Protein AF-A0A924UTN8-F1 (afdb_monomer_lite)

Radius of gyration: 28.55 Å; chains: 1; bounding box: 70×69×71 Å

Structure (mmCIF, N/CA/C/O backbone):
data_AF-A0A924UTN8-F1
#
_entry.id   AF-A0A924UTN8-F1
#
loop_
_atom_site.group_PDB
_atom_site.id
_atom_site.type_symbol
_atom_site.label_atom_id
_atom_site.label_alt_id
_atom_site.label_comp_id
_atom_site.label_asym_id
_atom_site.label_entity_id
_atom_site.label_seq_id
_atom_site.pdbx_PDB_ins_code
_atom_site.Cartn_x
_atom_site.Cartn_y
_atom_site.Cartn_z
_atom_site.occupancy
_atom_site.B_iso_or_equiv
_atom_site.auth_seq_id
_atom_site.auth_comp_id
_atom_site.auth_asym_id
_atom_site.auth_atom_id
_atom_site.pdbx_PDB_model_num
ATOM 1 N N . ALA A 1 1 ? -14.074 10.385 -29.640 1.00 67.12 1 ALA A N 1
ATOM 2 C CA . ALA A 1 1 ? -15.521 10.361 -29.941 1.00 67.12 1 ALA A CA 1
ATOM 3 C C . ALA A 1 1 ? -16.345 9.654 -28.865 1.00 67.12 1 ALA A C 1
ATOM 5 O O . ALA A 1 1 ? -17.200 10.307 -28.302 1.00 67.12 1 ALA A O 1
ATOM 6 N N . MET A 1 2 ? -16.164 8.356 -28.568 1.00 72.94 2 MET A N 1
ATOM 7 C CA . MET A 1 2 ? -17.014 7.676 -27.559 1.00 72.94 2 MET A CA 1
ATOM 8 C C . MET A 1 2 ? -16.634 7.945 -26.099 1.00 72.94 2 MET A C 1
ATOM 10 O O . MET A 1 2 ? -17.487 7.847 -25.230 1.00 72.94 2 MET A O 1
ATOM 14 N N . LEU A 1 3 ? -15.374 8.295 -25.841 1.00 80.19 3 LEU A N 1
ATOM 15 C CA . LEU A 1 3 ? -14.900 8.744 -24.526 1.00 80.19 3 LEU A CA 1
ATOM 16 C C . LEU A 1 3 ? -15.137 10.241 -24.291 1.00 80.19 3 LEU A C 1
ATOM 18 O O . LEU A 1 3 ? -14.809 10.756 -23.233 1.00 80.19 3 LEU A O 1
ATOM 22 N N . ASP A 1 4 ? -15.660 10.934 -25.300 1.00 80.94 4 ASP A N 1
ATOM 23 C CA . ASP A 1 4 ? -15.912 12.363 -25.236 1.00 80.94 4 ASP A CA 1
ATOM 24 C C . ASP A 1 4 ? -17.165 12.625 -24.393 1.00 80.94 4 ASP A C 1
ATOM 26 O O . ASP A 1 4 ? -18.222 12.020 -24.622 1.00 80.94 4 ASP A O 1
ATOM 30 N N . LEU A 1 5 ? -17.034 13.512 -23.409 1.00 83.00 5 LEU A N 1
ATOM 31 C CA . LEU A 1 5 ? -18.123 13.881 -22.515 1.00 83.00 5 LEU A CA 1
ATOM 32 C C . LEU A 1 5 ? -19.234 14.626 -23.255 1.00 83.00 5 LEU A C 1
ATOM 34 O O . LEU A 1 5 ? -20.401 14.420 -22.923 1.00 83.00 5 LEU A O 1
ATOM 38 N N . GLU A 1 6 ? -18.896 15.398 -24.291 1.00 84.50 6 GLU A N 1
ATOM 39 C CA . GLU A 1 6 ? -19.874 16.140 -25.097 1.00 84.50 6 GLU A CA 1
ATOM 40 C C . GLU A 1 6 ? -20.715 15.216 -25.984 1.00 84.50 6 GLU A C 1
ATOM 42 O O . GLU A 1 6 ? -21.863 15.506 -26.329 1.00 84.50 6 GLU A O 1
ATOM 47 N N . ASN A 1 7 ? -20.176 14.048 -26.329 1.00 84.62 7 ASN A N 1
ATOM 48 C CA . ASN A 1 7 ? -20.923 13.046 -27.064 1.00 84.62 7 ASN A CA 1
ATOM 49 C C . ASN A 1 7 ? -21.899 12.335 -26.125 1.00 84.62 7 ASN A C 1
ATOM 51 O O . ASN A 1 7 ? -21.472 11.676 -25.189 1.00 84.62 7 ASN A O 1
ATOM 55 N N . GLN A 1 8 ? -23.200 12.376 -26.404 1.00 85.62 8 GLN A N 1
ATOM 56 C CA . GLN A 1 8 ? -24.224 11.735 -25.565 1.00 85.62 8 GLN A CA 1
ATOM 57 C C . GLN A 1 8 ? -24.292 10.201 -25.704 1.00 85.62 8 GLN A C 1
ATOM 59 O O . GLN A 1 8 ? -25.001 9.534 -24.950 1.00 85.62 8 GLN A O 1
ATOM 64 N N . ARG A 1 9 ? -23.584 9.597 -26.670 1.00 86.88 9 ARG A N 1
ATOM 65 C CA . ARG A 1 9 ? -23.641 8.145 -26.910 1.00 86.88 9 ARG A CA 1
ATOM 66 C C . ARG A 1 9 ? -22.997 7.378 -25.750 1.00 86.88 9 ARG A C 1
ATOM 68 O O . ARG A 1 9 ? -21.788 7.460 -25.538 1.00 86.88 9 ARG A O 1
ATOM 75 N N . ARG A 1 10 ? -23.809 6.602 -25.025 1.00 86.81 10 ARG A N 1
ATOM 76 C CA . ARG A 1 10 ? -23.379 5.733 -23.908 1.00 86.81 10 ARG A CA 1
ATOM 77 C C . ARG A 1 10 ? -23.789 4.265 -24.064 1.00 86.81 10 ARG A C 1
ATOM 79 O O . ARG A 1 10 ? -23.204 3.405 -23.419 1.00 86.81 10 ARG A O 1
ATOM 86 N N . PHE A 1 11 ? -24.736 3.970 -24.956 1.00 88.44 11 PHE A N 1
ATOM 87 C CA . PHE A 1 11 ? -25.203 2.614 -25.250 1.00 88.44 11 PHE A CA 1
ATOM 88 C C . PHE A 1 11 ? -24.732 2.172 -26.630 1.00 88.44 11 PHE A C 1
ATOM 90 O O . PHE A 1 11 ? -24.807 2.934 -27.596 1.00 88.44 11 PHE A O 1
ATOM 97 N N . ILE A 1 12 ? -24.234 0.940 -26.716 1.00 85.38 12 ILE A N 1
ATOM 98 C CA . ILE A 1 12 ? -23.633 0.400 -27.933 1.00 85.38 12 ILE A CA 1
ATOM 99 C C . ILE A 1 12 ? -24.178 -1.002 -28.147 1.00 85.38 12 ILE A C 1
ATOM 101 O O . ILE A 1 12 ? -23.961 -1.897 -27.335 1.00 85.38 12 ILE A O 1
ATOM 105 N N . PHE A 1 13 ? -24.865 -1.188 -29.267 1.00 86.12 13 PHE A N 1
ATOM 106 C CA . PHE A 1 13 ? -25.347 -2.489 -29.700 1.00 86.12 13 PHE A CA 1
ATOM 107 C C . PHE A 1 13 ? -24.416 -3.009 -30.782 1.00 86.12 13 PHE A C 1
ATOM 109 O O . PHE A 1 13 ? -24.166 -2.331 -31.778 1.00 86.12 13 PHE A O 1
ATOM 116 N N . SER A 1 14 ? -23.882 -4.208 -30.584 1.00 79.25 14 SER A N 1
ATOM 117 C CA . SER A 1 14 ? -22.939 -4.800 -31.521 1.00 79.25 14 SER A CA 1
ATOM 118 C C . SER A 1 14 ? -23.165 -6.292 -31.679 1.00 79.25 14 SER A C 1
ATOM 120 O O . SER A 1 14 ? -23.520 -6.996 -30.736 1.00 79.25 14 SER A O 1
ATOM 122 N N . LYS A 1 15 ? -22.939 -6.769 -32.904 1.00 74.25 15 LYS A N 1
ATOM 123 C CA . LYS A 1 15 ? -23.105 -8.171 -33.291 1.00 74.25 15 LYS A CA 1
ATOM 124 C C . LYS A 1 15 ? -21.811 -8.987 -33.154 1.00 74.25 15 LYS A C 1
ATOM 126 O O . LYS A 1 15 ? -21.904 -10.200 -32.998 1.00 74.25 15 LYS A O 1
ATOM 131 N N . TRP A 1 16 ? -20.636 -8.342 -33.202 1.00 60.66 16 TRP A N 1
ATOM 132 C CA . TRP A 1 16 ? -19.337 -9.022 -33.383 1.00 60.66 16 TRP A CA 1
ATOM 133 C C . TRP A 1 16 ? -18.167 -8.465 -32.553 1.00 60.66 16 TRP A C 1
ATOM 135 O O . TRP A 1 16 ? -17.104 -9.078 -32.534 1.00 60.66 16 TRP A O 1
ATOM 145 N N . THR A 1 17 ? -18.319 -7.341 -31.845 1.00 59.56 17 THR A N 1
ATOM 146 C CA . THR A 1 17 ? -17.167 -6.650 -31.213 1.00 59.56 17 THR A CA 1
ATOM 147 C C . THR A 1 17 ? -16.468 -7.454 -30.115 1.00 59.56 17 THR A C 1
ATOM 149 O O . THR A 1 17 ? -15.282 -7.260 -29.878 1.00 59.56 17 THR A O 1
ATOM 152 N N . LEU A 1 18 ? -17.139 -8.412 -29.472 1.00 58.47 18 LEU A N 1
ATOM 153 C CA . LEU A 1 18 ? -16.475 -9.303 -28.509 1.00 58.47 18 LEU A CA 1
ATOM 154 C C . LEU A 1 18 ? -15.657 -10.430 -29.173 1.00 58.47 18 LEU A C 1
ATOM 156 O O . LEU A 1 18 ? -14.901 -11.114 -28.484 1.00 58.47 18 LEU A O 1
ATOM 160 N N . ARG A 1 19 ? -15.762 -10.609 -30.498 1.00 55.06 19 ARG A N 1
ATOM 161 C CA . ARG A 1 19 ? -14.921 -11.535 -31.275 1.00 55.06 19 ARG A CA 1
ATOM 162 C C . ARG A 1 19 ? -13.692 -10.838 -31.862 1.00 55.06 19 ARG A C 1
ATOM 164 O O . ARG A 1 19 ? -12.603 -11.395 -31.779 1.00 55.06 19 ARG A O 1
ATOM 171 N N . GLU A 1 20 ? -13.825 -9.596 -32.332 1.00 55.09 20 GLU A N 1
ATOM 172 C CA . GLU A 1 20 ? -12.718 -8.821 -32.912 1.00 55.09 20 GLU A CA 1
ATOM 173 C C . GLU A 1 20 ? -12.714 -7.358 -32.433 1.00 55.09 20 GLU A C 1
ATOM 175 O O . GLU A 1 20 ? -13.737 -6.677 -32.449 1.00 55.09 20 GLU A O 1
ATOM 180 N N . GLY A 1 21 ? -11.540 -6.859 -32.030 1.00 58.59 21 GLY A N 1
ATOM 181 C CA . GLY A 1 21 ? -11.236 -5.421 -32.030 1.00 58.59 21 GLY A CA 1
ATOM 182 C C . GLY A 1 21 ? -11.859 -4.522 -30.953 1.00 58.59 21 GLY A C 1
ATOM 183 O O . GLY A 1 21 ? -11.692 -3.309 -31.046 1.00 58.59 21 GLY A O 1
ATOM 184 N N . TRP A 1 22 ? -12.549 -5.045 -29.931 1.00 70.94 22 TRP A N 1
ATOM 185 C CA . TRP A 1 22 ? -13.051 -4.192 -28.843 1.00 70.94 22 TRP A CA 1
ATOM 186 C C . TRP A 1 22 ? -11.979 -3.859 -27.808 1.00 70.94 22 TRP A C 1
ATOM 188 O O . TRP A 1 22 ? -11.501 -4.734 -27.082 1.00 70.94 22 TRP A O 1
ATOM 198 N N . ASP A 1 23 ? -11.639 -2.576 -27.746 1.00 70.06 23 ASP A N 1
ATOM 199 C CA . ASP A 1 23 ? -10.672 -2.006 -26.822 1.00 70.06 23 ASP A CA 1
ATOM 200 C C . ASP A 1 23 ? -11.145 -0.620 -26.355 1.00 70.06 23 ASP A C 1
ATOM 202 O O . ASP A 1 23 ? -10.683 0.418 -26.829 1.00 70.06 23 ASP A O 1
ATOM 206 N N . ASN A 1 24 ? -12.128 -0.600 -25.454 1.00 81.19 24 ASN A N 1
ATOM 207 C CA . ASN A 1 24 ? -12.584 0.632 -24.822 1.00 81.19 24 ASN A CA 1
ATOM 208 C C . ASN A 1 24 ? -12.429 0.508 -23.294 1.00 81.19 24 ASN A C 1
ATOM 210 O O . ASN A 1 24 ? -13.044 -0.383 -22.705 1.00 81.19 24 ASN A O 1
ATOM 214 N N . PRO A 1 25 ? -11.626 1.380 -22.651 1.00 85.88 25 PRO A N 1
ATOM 215 C CA . PRO A 1 25 ? -11.385 1.321 -21.211 1.00 85.88 25 PRO A CA 1
ATOM 216 C C . PRO A 1 25 ? -12.589 1.736 -20.356 1.00 85.88 25 PRO A C 1
ATOM 218 O O . PRO A 1 25 ? -12.661 1.349 -19.196 1.00 85.88 25 PRO A O 1
ATOM 221 N N . ASN A 1 26 ? -13.556 2.475 -20.905 1.00 89.31 26 ASN A N 1
ATOM 222 C CA . ASN A 1 26 ? -14.711 2.990 -20.160 1.00 89.31 26 ASN A CA 1
ATOM 223 C C . ASN A 1 26 ? -15.967 2.154 -20.435 1.00 89.31 26 ASN A C 1
ATOM 225 O O . ASN A 1 26 ? -17.055 2.683 -20.668 1.00 89.31 26 ASN A O 1
ATOM 229 N N . VAL A 1 27 ? -15.810 0.830 -20.438 1.00 87.69 27 VAL A N 1
ATOM 230 C CA . VAL A 1 27 ? -16.910 -0.128 -20.575 1.00 87.69 27 VAL A CA 1
ATOM 231 C C . VAL A 1 27 ? -17.161 -0.745 -19.213 1.00 87.69 27 VAL A C 1
ATOM 233 O O . VAL A 1 27 ? -16.396 -1.580 -18.753 1.00 87.69 27 VAL A O 1
ATOM 236 N N . PHE A 1 28 ? -18.254 -0.336 -18.577 1.00 89.31 28 PHE A N 1
ATOM 237 C CA . PHE A 1 28 ? -18.632 -0.814 -17.243 1.00 89.31 28 PHE A CA 1
ATOM 238 C C . PHE A 1 28 ? -19.733 -1.871 -17.276 1.00 89.31 28 PHE A C 1
ATOM 240 O O . PHE A 1 28 ? -20.027 -2.488 -16.254 1.00 89.31 28 PHE A O 1
ATOM 247 N N . GLN A 1 29 ? -20.370 -2.064 -18.432 1.00 89.06 29 GLN A N 1
ATOM 248 C CA . GLN A 1 29 ? -21.487 -2.982 -18.604 1.00 89.06 29 GLN A CA 1
ATOM 249 C C . GLN A 1 29 ? -21.360 -3.716 -19.936 1.00 89.06 29 GLN A C 1
ATOM 251 O O . GLN A 1 29 ? -21.225 -3.089 -20.987 1.00 89.06 29 GLN A O 1
ATOM 256 N N . ILE A 1 30 ? -21.428 -5.043 -19.893 1.00 86.44 30 ILE A N 1
ATOM 257 C CA . ILE A 1 30 ? -21.546 -5.897 -21.074 1.00 86.44 30 ILE A CA 1
ATOM 258 C C . ILE A 1 30 ? -22.799 -6.739 -20.894 1.00 86.44 30 ILE A C 1
ATOM 260 O O . ILE A 1 30 ? -22.920 -7.471 -19.919 1.00 86.44 30 ILE A O 1
ATOM 264 N N . CYS A 1 31 ? -23.735 -6.629 -21.833 1.00 85.56 31 CYS A N 1
ATOM 265 C CA . CYS A 1 31 ? -24.959 -7.419 -21.831 1.00 85.56 31 CYS A CA 1
ATOM 266 C C . CYS A 1 31 ? -24.959 -8.385 -23.012 1.00 85.56 31 CYS A C 1
ATOM 268 O O . CYS A 1 31 ? -24.923 -7.964 -24.174 1.00 85.56 31 CYS A O 1
ATOM 270 N N . LYS A 1 32 ? -24.984 -9.685 -22.716 1.00 79.31 32 LYS A N 1
ATOM 271 C CA . LYS A 1 32 ? -25.025 -10.740 -23.725 1.00 79.31 32 LYS A CA 1
ATOM 272 C C . LYS A 1 32 ? -26.477 -11.139 -23.990 1.00 79.31 32 LYS A C 1
ATOM 274 O O . LYS A 1 32 ? -27.076 -11.891 -23.238 1.00 79.31 32 LYS A O 1
ATOM 279 N N . LEU A 1 33 ? -27.027 -10.655 -25.104 1.00 78.25 33 LEU A N 1
ATOM 280 C CA . LEU A 1 33 ? -28.433 -10.868 -25.488 1.00 78.25 33 LEU A CA 1
ATOM 281 C C . LEU A 1 33 ? -28.712 -12.208 -26.203 1.00 78.25 33 LEU A C 1
ATOM 283 O O . LEU A 1 33 ? -29.851 -12.472 -26.577 1.00 78.25 33 LEU A O 1
ATOM 287 N N . ARG A 1 34 ? -27.695 -13.043 -26.461 1.00 71.25 34 ARG A N 1
ATOM 288 C CA . ARG A 1 34 ? -27.859 -14.372 -27.081 1.00 71.25 34 ARG A CA 1
ATOM 289 C C . ARG A 1 34 ? -27.108 -15.439 -26.297 1.00 71.25 34 ARG A C 1
ATOM 291 O O . ARG A 1 34 ? -25.917 -15.276 -26.052 1.00 71.25 34 ARG A O 1
ATOM 298 N N . SER A 1 35 ? -27.784 -16.545 -25.995 1.00 59.72 35 SER A N 1
ATOM 299 C CA . SER A 1 35 ? -27.247 -17.703 -25.266 1.00 59.72 35 SER A CA 1
ATOM 300 C C . SER A 1 35 ? -26.388 -18.638 -26.130 1.00 59.72 35 SER A C 1
ATOM 302 O O . SER A 1 35 ? -25.520 -19.335 -25.610 1.00 59.72 35 SER A O 1
ATOM 304 N N . SER A 1 36 ? -26.553 -18.626 -27.456 1.00 53.19 36 SER A N 1
ATOM 305 C CA . SER A 1 36 ? -25.919 -19.591 -28.360 1.00 53.19 36 SER A CA 1
ATOM 306 C C . SER A 1 36 ? -24.694 -19.050 -29.114 1.00 53.19 36 SER A C 1
ATOM 308 O O . SER A 1 36 ? -24.747 -18.015 -29.784 1.00 53.19 36 SER A O 1
ATOM 310 N N . GLY A 1 37 ? -23.595 -19.818 -29.067 1.00 53.34 37 GLY A N 1
ATOM 311 C CA . GLY A 1 37 ? -22.634 -19.876 -30.177 1.00 53.34 37 GLY A CA 1
ATOM 312 C C . GLY A 1 37 ? -21.175 -19.500 -29.908 1.00 53.34 37 GLY A C 1
ATOM 313 O O . GLY A 1 37 ? -20.544 -18.968 -30.817 1.00 53.34 37 GLY A O 1
ATOM 314 N N . SER A 1 38 ? -20.607 -19.735 -28.725 1.00 54.84 38 SER A N 1
ATOM 315 C CA . SER A 1 38 ? -19.177 -19.477 -28.505 1.00 54.84 38 SER A CA 1
ATOM 316 C C . SER A 1 38 ? -18.567 -20.455 -27.497 1.00 54.84 38 SER A C 1
ATOM 318 O O . SER A 1 38 ? -18.865 -20.368 -26.308 1.00 54.84 38 SER A O 1
ATOM 320 N N . GLU A 1 39 ? -17.702 -21.355 -27.980 1.00 56.09 39 GLU A N 1
ATOM 321 C CA . GLU A 1 39 ? -16.695 -22.089 -27.183 1.00 56.09 39 GLU A CA 1
ATOM 322 C C . GLU A 1 39 ? -15.457 -21.217 -26.892 1.00 56.09 39 GLU A C 1
ATOM 324 O O . GLU A 1 39 ? -14.423 -21.705 -26.440 1.00 56.09 39 GLU A O 1
ATOM 329 N N . ILE A 1 40 ? -15.521 -19.911 -27.176 1.00 61.84 40 ILE A N 1
ATOM 330 C CA . ILE A 1 40 ? -14.433 -18.999 -26.840 1.00 61.84 40 ILE A CA 1
ATOM 331 C C . ILE A 1 40 ? -14.375 -18.890 -25.314 1.00 61.84 40 ILE A C 1
ATOM 333 O O . ILE A 1 40 ? -15.394 -18.744 -24.637 1.00 61.84 40 ILE A O 1
ATOM 337 N N . SER A 1 41 ? -13.151 -18.962 -24.796 1.00 67.88 41 SER A N 1
ATOM 338 C CA . SER A 1 41 ? -12.787 -18.671 -23.411 1.00 67.88 41 SER A CA 1
ATOM 339 C C . SER A 1 41 ? -13.613 -17.510 -22.837 1.00 67.88 41 SER A C 1
ATOM 341 O O . SER A 1 41 ? -13.568 -16.390 -23.359 1.00 67.88 41 SER A O 1
ATOM 343 N N . LYS A 1 42 ? -14.345 -17.752 -21.738 1.00 74.62 42 LYS A N 1
ATOM 344 C CA . LYS A 1 42 ? -15.142 -16.710 -21.061 1.00 74.62 42 LYS A CA 1
ATOM 345 C C . LYS A 1 42 ? -14.236 -15.586 -20.577 1.00 74.62 42 LYS A C 1
ATOM 347 O O . LYS A 1 42 ? -14.599 -14.413 -20.665 1.00 74.62 42 LYS A O 1
ATOM 352 N N . LEU A 1 43 ? -13.020 -15.946 -20.159 1.00 74.31 43 LEU A N 1
ATOM 353 C CA . LEU A 1 43 ? -11.970 -15.002 -19.794 1.00 74.31 43 LEU A CA 1
ATOM 354 C C . LEU A 1 43 ? -11.606 -14.040 -20.939 1.00 74.31 43 LEU A C 1
ATOM 356 O O . LEU A 1 43 ? -11.388 -12.853 -20.697 1.00 74.31 43 LEU A O 1
ATOM 360 N N . GLN A 1 44 ? -11.570 -14.512 -22.188 1.00 75.06 44 GLN A N 1
ATOM 361 C CA . GLN A 1 44 ? -11.315 -13.649 -23.347 1.00 75.06 44 GLN A CA 1
ATOM 362 C C . GLN A 1 44 ? -12.484 -12.700 -23.640 1.00 75.06 44 GLN A C 1
ATOM 364 O O . GLN A 1 44 ? -12.248 -11.556 -24.028 1.00 75.06 44 GLN A O 1
ATOM 369 N N . GLU A 1 45 ? -13.730 -13.139 -23.435 1.00 75.25 45 GLU A N 1
ATOM 370 C CA . GLU A 1 45 ? -14.920 -12.297 -23.623 1.00 75.25 45 GLU A CA 1
ATOM 371 C C . GLU A 1 45 ? -14.960 -11.149 -22.600 1.00 75.25 45 GLU A C 1
ATOM 373 O O . GLU A 1 45 ? -15.140 -9.990 -22.984 1.00 75.25 45 GLU A O 1
ATOM 378 N N . VAL A 1 46 ? -14.725 -11.442 -21.312 1.00 78.75 46 VAL A N 1
ATOM 379 C CA . VAL A 1 46 ? -14.688 -10.413 -20.251 1.00 78.75 46 VAL A CA 1
ATOM 380 C C . VAL A 1 46 ? -13.434 -9.543 -20.323 1.00 78.75 46 VAL A C 1
ATOM 382 O O . VAL A 1 46 ? -13.507 -8.345 -20.054 1.00 78.75 46 VAL A O 1
ATOM 385 N N . GLY A 1 47 ? -12.292 -10.099 -20.747 1.00 74.12 47 GLY A N 1
ATOM 386 C CA . GLY A 1 47 ? -11.002 -9.401 -20.813 1.00 74.12 47 GLY A CA 1
ATOM 387 C C . GLY A 1 47 ? -11.016 -8.125 -21.657 1.00 74.12 47 GLY A C 1
ATOM 388 O O . GLY A 1 47 ? -10.211 -7.220 -21.437 1.00 74.12 47 GLY A O 1
ATOM 389 N N . ARG A 1 48 ? -11.979 -7.999 -22.575 1.00 74.25 48 ARG A N 1
ATOM 390 C CA . ARG A 1 48 ? -12.182 -6.810 -23.416 1.00 74.25 48 ARG A CA 1
ATOM 391 C C . ARG A 1 48 ? -12.794 -5.619 -22.671 1.00 74.25 48 ARG A C 1
ATOM 393 O O . ARG A 1 48 ? -12.704 -4.503 -23.169 1.00 74.25 48 ARG A O 1
ATOM 400 N N . GLY A 1 49 ? -13.390 -5.846 -21.499 1.00 77.12 49 GLY A N 1
ATOM 401 C CA . GLY A 1 49 ? -13.942 -4.811 -20.616 1.00 77.12 49 GLY A CA 1
ATOM 402 C C . GLY A 1 49 ? -13.179 -4.627 -19.298 1.00 77.12 49 GLY A C 1
ATOM 403 O O . GLY A 1 49 ? -13.562 -3.787 -18.498 1.00 77.12 49 GLY A O 1
ATOM 404 N N . LEU A 1 50 ? -12.107 -5.388 -19.045 1.00 81.94 50 LEU A N 1
ATOM 405 C CA . LEU A 1 50 ? -11.352 -5.341 -17.777 1.00 81.94 50 LEU A CA 1
ATOM 406 C C . LEU A 1 50 ? -10.260 -4.257 -17.729 1.00 81.94 50 LEU A C 1
ATOM 408 O O . LEU A 1 50 ? -9.400 -4.262 -16.847 1.00 81.94 50 LEU A O 1
ATOM 412 N N . ARG A 1 51 ? -10.243 -3.332 -18.689 1.00 84.00 51 ARG A N 1
ATOM 413 C CA . ARG A 1 51 ? -9.245 -2.259 -18.727 1.00 84.00 51 ARG A CA 1
ATOM 414 C C . ARG A 1 51 ? -9.603 -1.177 -17.714 1.00 84.00 51 ARG A C 1
ATOM 416 O O . ARG A 1 51 ? -10.767 -0.840 -17.557 1.00 84.00 51 ARG A O 1
ATOM 423 N N . LEU A 1 52 ? -8.588 -0.618 -17.052 1.00 86.81 52 LEU A N 1
ATOM 424 C CA . LEU A 1 52 ? -8.794 0.519 -16.151 1.00 86.81 52 LEU A CA 1
ATOM 425 C C . LEU A 1 52 ? -9.359 1.715 -16.933 1.00 86.81 52 LEU A C 1
ATOM 427 O O . LEU A 1 52 ? -8.763 2.066 -17.962 1.00 86.81 52 LEU A O 1
ATOM 431 N N . PRO A 1 53 ? -10.446 2.340 -16.447 1.00 89.62 53 PRO A N 1
ATOM 432 C CA . PRO A 1 53 ? -11.078 3.456 -17.128 1.00 89.62 53 PRO A CA 1
ATOM 433 C C . PRO A 1 53 ? -10.188 4.695 -17.116 1.00 89.62 53 PRO A C 1
ATOM 435 O O . PRO A 1 53 ? -9.282 4.839 -16.289 1.00 89.62 53 PRO A O 1
ATOM 438 N N . VAL A 1 54 ? -10.469 5.603 -18.044 1.00 89.25 54 VAL A N 1
ATOM 439 C CA . VAL A 1 54 ? -9.874 6.938 -18.101 1.00 89.25 54 VAL A CA 1
ATOM 440 C C . VAL A 1 54 ? -10.872 7.995 -17.637 1.00 89.25 54 VAL A C 1
ATOM 442 O O . VAL A 1 54 ? -12.071 7.876 -17.895 1.00 89.25 54 VAL A O 1
ATOM 445 N N . ASN A 1 55 ? -10.380 9.024 -16.951 1.00 88.12 55 ASN A N 1
ATOM 446 C CA . ASN A 1 55 ? -11.175 10.190 -16.572 1.00 88.12 55 ASN A CA 1
ATOM 447 C C . ASN A 1 55 ? -11.352 11.168 -17.750 1.00 88.12 55 ASN A C 1
ATOM 449 O O . ASN A 1 55 ? -10.875 10.922 -18.859 1.00 88.12 55 ASN A O 1
ATOM 453 N N . GLU A 1 56 ? -12.022 12.292 -17.496 1.00 83.31 56 GLU A N 1
ATOM 454 C CA . GLU A 1 56 ? -12.279 13.359 -18.476 1.00 83.31 56 GLU A CA 1
ATOM 455 C C . GLU A 1 56 ? -11.012 13.939 -19.125 1.00 83.31 56 GLU A C 1
ATOM 457 O O . GLU A 1 56 ? -11.042 14.392 -20.264 1.00 83.31 56 GLU A O 1
ATOM 462 N N . TYR A 1 57 ? -9.873 13.839 -18.438 1.00 83.88 57 TYR A N 1
ATOM 463 C CA . TYR A 1 57 ? -8.566 14.280 -18.927 1.00 83.88 57 TYR A CA 1
ATOM 464 C C . TYR A 1 57 ? -7.810 13.179 -19.691 1.00 83.88 57 TYR A C 1
ATOM 466 O O . TYR A 1 57 ? -6.643 13.356 -20.037 1.00 83.88 57 TYR A O 1
ATOM 474 N N . GLY A 1 58 ? -8.428 12.014 -19.915 1.00 82.12 58 GLY A N 1
ATOM 475 C CA . GLY A 1 58 ? -7.804 10.865 -20.576 1.00 82.12 58 GLY A CA 1
ATOM 476 C C . GLY A 1 58 ? -6.804 10.096 -19.703 1.00 82.12 58 GLY A C 1
ATOM 477 O O . GLY A 1 58 ? -6.131 9.188 -20.195 1.00 82.12 58 GLY A O 1
ATOM 478 N N . ASN A 1 59 ? -6.709 10.412 -18.408 1.00 83.62 59 ASN A N 1
ATOM 479 C CA . ASN A 1 59 ? -5.805 9.739 -17.478 1.00 83.62 59 ASN A CA 1
ATOM 480 C C . ASN A 1 59 ? -6.463 8.493 -16.890 1.00 83.62 59 ASN A C 1
ATOM 482 O O . ASN A 1 59 ? -7.610 8.540 -16.449 1.00 83.62 59 ASN A O 1
ATOM 486 N N . ARG A 1 60 ? -5.725 7.378 -16.837 1.00 85.56 60 ARG A N 1
ATOM 487 C CA . ARG A 1 60 ? -6.212 6.148 -16.196 1.00 85.56 60 ARG A CA 1
ATOM 488 C C . ARG A 1 60 ? -6.431 6.370 -14.705 1.00 85.56 60 ARG A C 1
ATOM 490 O O . ARG A 1 60 ? -5.504 6.788 -14.013 1.00 85.56 60 ARG A O 1
ATOM 497 N N . VAL A 1 61 ? -7.611 6.011 -14.214 1.00 83.12 61 VAL A N 1
ATOM 498 C CA . VAL A 1 61 ? -7.941 6.084 -12.789 1.00 83.12 61 VAL A CA 1
ATOM 499 C C . VAL A 1 61 ? -7.430 4.820 -12.100 1.00 83.12 61 VAL A C 1
ATOM 501 O O . VAL A 1 61 ? -7.793 3.708 -12.485 1.00 83.12 61 VAL A O 1
ATOM 504 N N . LYS A 1 62 ? -6.533 4.985 -11.122 1.00 75.62 62 LYS A N 1
ATOM 505 C CA . LYS A 1 62 ? -5.893 3.876 -10.384 1.00 75.62 62 LYS A CA 1
ATOM 506 C C . LYS A 1 62 ? -6.253 3.838 -8.901 1.00 75.62 62 LYS A C 1
ATOM 508 O O . LYS A 1 62 ? -6.082 2.801 -8.271 1.00 75.62 62 LYS A O 1
ATOM 513 N N . ASP A 1 63 ? -6.733 4.953 -8.364 1.00 64.56 63 ASP A N 1
ATOM 514 C CA . ASP A 1 63 ? -6.949 5.133 -6.926 1.00 64.56 63 ASP A CA 1
ATOM 515 C C . ASP A 1 63 ? -8.298 4.580 -6.440 1.00 64.56 63 ASP A C 1
ATOM 517 O O . ASP A 1 63 ? -8.571 4.575 -5.242 1.00 64.56 63 ASP A O 1
ATOM 521 N N . GLU A 1 64 ? -9.123 4.079 -7.362 1.00 71.81 64 GLU A N 1
ATOM 522 C CA . GLU A 1 64 ? -10.446 3.519 -7.099 1.00 71.81 64 GLU A CA 1
ATOM 523 C C . GLU A 1 64 ? -10.592 2.131 -7.740 1.00 71.81 64 GLU A C 1
ATOM 525 O O . GLU A 1 64 ? -10.020 1.837 -8.794 1.00 71.81 64 GLU A O 1
ATOM 530 N N . GLN A 1 65 ? -11.370 1.259 -7.093 1.00 73.75 65 GLN A N 1
ATOM 531 C CA . GLN A 1 65 ? -11.692 -0.057 -7.626 1.00 73.75 65 GLN A CA 1
ATOM 532 C C . GLN A 1 65 ? -12.967 -0.010 -8.474 1.00 73.75 65 GLN A C 1
ATOM 534 O O . GLN A 1 65 ? -14.066 0.170 -7.956 1.00 73.75 65 GLN A O 1
ATOM 539 N N . PHE A 1 66 ? -12.823 -0.281 -9.769 1.00 83.44 66 PHE A N 1
ATOM 540 C CA . PHE A 1 66 ? -13.940 -0.390 -10.706 1.00 83.44 66 PHE A CA 1
ATOM 541 C C . PHE A 1 66 ? -14.377 -1.843 -10.905 1.00 83.44 66 PHE A C 1
ATOM 543 O O . PHE A 1 66 ? -13.564 -2.768 -10.835 1.00 83.44 66 PHE A O 1
ATOM 550 N N . TYR A 1 67 ? -15.665 -2.032 -11.194 1.00 85.31 67 TYR A N 1
ATOM 551 C CA . TYR A 1 67 ? -16.247 -3.330 -11.531 1.00 85.31 67 TYR A CA 1
ATOM 552 C C . TYR A 1 67 ? -16.858 -3.288 -12.932 1.00 85.31 67 TYR A C 1
ATOM 554 O O . TYR A 1 67 ? -17.557 -2.340 -13.289 1.00 85.31 67 TYR A O 1
ATOM 562 N N . LEU A 1 68 ? -16.613 -4.347 -13.703 1.00 87.62 68 LEU A N 1
ATOM 563 C CA . LEU A 1 68 ? -17.316 -4.630 -14.947 1.00 87.62 68 LEU A CA 1
ATOM 564 C C . LEU A 1 68 ? -18.548 -5.480 -14.624 1.00 87.62 68 LEU A C 1
ATOM 566 O O . LEU A 1 68 ? -18.415 -6.609 -14.155 1.00 87.62 68 LEU A O 1
ATOM 570 N N . ASN A 1 69 ? -19.739 -4.958 -14.903 1.00 88.94 69 ASN A N 1
ATOM 571 C CA . ASN A 1 69 ? -20.978 -5.720 -14.791 1.00 88.94 69 ASN A CA 1
ATOM 572 C C . ASN A 1 69 ? -21.200 -6.516 -16.079 1.00 88.94 69 ASN A C 1
ATOM 574 O O . ASN A 1 69 ? -21.313 -5.939 -17.162 1.00 88.94 69 ASN A O 1
ATOM 578 N N . TYR A 1 70 ? -21.268 -7.838 -15.963 1.00 86.94 70 TYR A N 1
ATOM 579 C CA . TYR A 1 70 ? -21.508 -8.726 -17.093 1.00 86.94 70 TYR A CA 1
ATOM 580 C C . TYR A 1 70 ? -22.864 -9.412 -16.917 1.00 86.94 70 TYR A C 1
ATOM 582 O O . TYR A 1 70 ? -23.056 -10.185 -15.980 1.00 86.94 70 TYR A O 1
ATOM 590 N N . PHE A 1 71 ? -23.812 -9.106 -17.801 1.00 86.19 71 PHE A N 1
ATOM 591 C CA . PHE A 1 71 ? -25.162 -9.662 -17.775 1.00 86.19 71 PHE A CA 1
ATOM 592 C C . PHE A 1 71 ? -25.233 -10.872 -18.705 1.00 86.19 71 PHE A C 1
ATOM 594 O O . PHE A 1 71 ? -24.982 -10.753 -19.910 1.00 86.19 71 PHE A O 1
ATOM 601 N N . VAL A 1 72 ? -25.578 -12.020 -18.125 1.00 81.44 72 VAL A N 1
ATOM 602 C CA . VAL A 1 72 ? -25.797 -13.290 -18.823 1.00 81.44 72 VAL A CA 1
ATOM 603 C C . VAL A 1 72 ? -27.259 -13.703 -18.754 1.00 81.44 72 VAL A C 1
ATOM 605 O O . VAL A 1 72 ? -27.994 -13.283 -17.861 1.00 81.44 72 VAL A O 1
ATOM 608 N N . ASP A 1 73 ? -27.660 -14.535 -19.708 1.00 81.00 73 ASP A N 1
ATOM 609 C CA . ASP A 1 73 ? -28.980 -15.154 -19.735 1.00 81.00 73 ASP A CA 1
ATOM 610 C C . ASP A 1 73 ? -29.118 -16.241 -18.652 1.00 81.00 73 ASP A C 1
ATOM 612 O O . ASP A 1 73 ? -28.120 -16.795 -18.182 1.00 81.00 73 ASP A O 1
ATOM 616 N N . PHE A 1 74 ? -30.354 -16.600 -18.291 1.00 77.44 74 PHE A N 1
ATOM 617 C CA . PHE A 1 74 ? -30.642 -17.622 -17.271 1.00 77.44 74 PHE A CA 1
ATOM 618 C C . PHE A 1 74 ? -30.045 -18.997 -17.614 1.00 77.44 74 PHE A C 1
ATOM 620 O O . PHE A 1 74 ? -29.780 -19.795 -16.719 1.00 77.44 74 PHE A O 1
ATOM 627 N N . THR A 1 75 ? -29.790 -19.268 -18.898 1.00 77.00 75 THR A N 1
ATOM 628 C CA . THR A 1 75 ? -29.142 -20.500 -19.368 1.00 77.00 75 THR A CA 1
ATOM 629 C C . THR A 1 75 ? -27.667 -20.615 -18.968 1.00 77.00 75 THR A C 1
ATOM 631 O O . THR A 1 75 ? -27.112 -21.706 -19.028 1.00 77.00 75 THR A O 1
ATOM 634 N N . GLU A 1 76 ? -27.005 -19.511 -18.603 1.00 75.75 76 GLU A N 1
ATOM 635 C CA . GLU A 1 76 ? -25.595 -19.476 -18.178 1.00 75.75 76 GLU A CA 1
ATOM 636 C C . GLU A 1 76 ? -25.478 -19.172 -16.667 1.00 75.75 76 GLU A C 1
ATOM 638 O O . GLU A 1 76 ? -24.643 -18.376 -16.237 1.00 75.75 76 GLU A O 1
ATOM 643 N N . SER A 1 77 ? -26.310 -19.802 -15.828 1.00 73.25 77 SER A N 1
ATOM 644 C CA . SER A 1 77 ? -26.301 -19.604 -14.365 1.00 73.25 77 SER A CA 1
ATOM 645 C C . SER A 1 77 ? -24.973 -19.981 -13.687 1.00 73.25 77 SER A C 1
ATOM 647 O O . SER A 1 77 ? -24.665 -19.492 -12.597 1.00 73.25 77 SER A O 1
ATOM 649 N N . ASP A 1 78 ? -24.182 -20.834 -14.339 1.00 74.31 78 ASP A N 1
ATOM 650 C CA . ASP A 1 78 ? -22.853 -21.284 -13.917 1.00 74.31 78 ASP A CA 1
ATOM 651 C C . ASP A 1 78 ? -21.706 -20.466 -14.542 1.00 74.31 78 ASP A C 1
ATOM 653 O O . ASP A 1 78 ? -20.539 -20.838 -14.429 1.00 74.31 78 ASP A O 1
ATOM 657 N N . PHE A 1 79 ? -22.006 -19.338 -15.202 1.00 80.81 79 PHE A N 1
ATOM 658 C CA . PHE A 1 79 ? -21.003 -18.507 -15.877 1.00 80.81 79 PHE A CA 1
ATOM 659 C C . PHE A 1 79 ? -19.895 -18.035 -14.936 1.00 80.81 79 PHE A C 1
ATOM 661 O O . PHE A 1 79 ? -18.717 -18.105 -15.281 1.00 80.81 79 PHE A O 1
ATOM 668 N N . VAL A 1 80 ? -20.275 -17.550 -13.750 1.00 77.12 80 VAL A N 1
ATOM 669 C CA . VAL A 1 80 ? -19.325 -17.079 -12.732 1.00 77.12 80 VAL A CA 1
ATOM 670 C C . VAL A 1 80 ? -18.414 -18.219 -12.293 1.00 77.12 80 VAL A C 1
ATOM 672 O O . VAL A 1 80 ? -17.199 -18.049 -12.280 1.00 77.12 80 VAL A O 1
ATOM 675 N N . ASP A 1 81 ? -18.990 -19.389 -12.026 1.00 76.56 81 ASP A N 1
ATOM 676 C CA . ASP A 1 81 ? -18.260 -20.567 -11.564 1.00 76.56 81 ASP A CA 1
ATOM 677 C C . ASP A 1 81 ? -17.282 -21.052 -12.650 1.00 76.56 81 ASP A C 1
ATOM 679 O O . ASP A 1 81 ? -16.096 -21.249 -12.388 1.00 76.56 81 ASP A O 1
ATOM 683 N N . LYS A 1 82 ? -17.727 -21.113 -13.913 1.00 80.00 82 LYS A N 1
ATOM 684 C CA . LYS A 1 82 ? -16.871 -21.411 -15.074 1.00 80.00 82 LYS A CA 1
ATOM 685 C C . LYS A 1 82 ? -15.738 -20.402 -15.249 1.00 80.00 82 LYS A C 1
ATOM 687 O O . LYS A 1 82 ? -14.612 -20.813 -15.507 1.00 80.00 82 LYS A O 1
ATOM 692 N N . LEU A 1 83 ? -16.010 -19.104 -15.111 1.00 80.62 83 LEU A N 1
ATOM 693 C CA . LEU A 1 83 ? -14.998 -18.055 -15.259 1.00 80.62 83 LEU A CA 1
ATOM 694 C C . LEU A 1 83 ? -13.944 -18.133 -14.149 1.00 80.62 83 LEU A C 1
ATOM 696 O O . LEU A 1 83 ? -12.751 -18.060 -14.435 1.00 80.62 83 LEU A O 1
ATOM 700 N N . VAL A 1 84 ? -14.372 -18.309 -12.898 1.00 75.31 84 VAL A N 1
ATOM 701 C CA . VAL A 1 84 ? -13.470 -18.487 -11.751 1.00 75.31 84 VAL A CA 1
ATOM 702 C C . VAL A 1 84 ? -12.600 -19.726 -11.953 1.00 75.31 84 VAL A C 1
ATOM 704 O O . VAL A 1 84 ? -11.378 -19.642 -11.816 1.00 75.31 84 VAL A O 1
ATOM 707 N N . ASN A 1 85 ? -13.201 -20.846 -12.359 1.00 74.44 85 ASN A N 1
ATOM 708 C CA . ASN A 1 85 ? -12.480 -22.085 -12.643 1.00 74.44 85 ASN A CA 1
ATOM 709 C C . ASN A 1 85 ? -11.465 -21.901 -13.775 1.00 74.44 85 ASN A C 1
ATOM 711 O O . ASN A 1 85 ? -10.320 -22.323 -13.640 1.00 74.44 85 ASN A O 1
ATOM 715 N N . GLU A 1 86 ? -11.847 -21.220 -14.857 1.00 78.31 86 GLU A N 1
ATOM 716 C CA . GLU A 1 86 ? -10.960 -20.953 -15.989 1.00 78.31 86 GLU A CA 1
ATOM 717 C C . GLU A 1 86 ? -9.760 -20.078 -15.589 1.00 78.31 86 GLU A C 1
ATOM 719 O O . GLU A 1 86 ? -8.632 -20.340 -16.018 1.00 78.31 86 GLU A O 1
ATOM 724 N N . ILE A 1 87 ? -9.975 -19.053 -14.753 1.00 76.19 87 ILE A N 1
ATOM 725 C CA . ILE A 1 87 ? -8.882 -18.204 -14.266 1.00 76.19 87 ILE A CA 1
ATOM 726 C C . ILE A 1 87 ? -7.941 -19.017 -13.379 1.00 76.19 87 ILE A C 1
ATOM 728 O O . ILE A 1 87 ? -6.736 -18.987 -13.615 1.00 76.19 87 ILE A O 1
ATOM 732 N N . ASN A 1 88 ? -8.480 -19.759 -12.408 1.00 72.06 88 ASN A N 1
ATOM 733 C CA . ASN A 1 88 ? -7.678 -20.537 -11.462 1.00 72.06 88 ASN A CA 1
ATOM 734 C C . ASN A 1 88 ? -6.880 -21.653 -12.157 1.00 72.06 88 ASN A C 1
ATOM 736 O O . ASN A 1 88 ? -5.711 -21.856 -11.836 1.00 72.06 88 ASN A O 1
ATOM 740 N N . GLN A 1 89 ? -7.465 -22.327 -13.156 1.00 72.25 89 GLN A N 1
ATOM 741 C CA . GLN A 1 89 ? -6.756 -23.318 -13.974 1.00 72.25 89 GLN A CA 1
ATOM 742 C C . GLN A 1 89 ? -5.588 -22.694 -14.745 1.00 72.25 89 GLN A C 1
ATOM 744 O O . GLN A 1 89 ? -4.499 -23.259 -14.772 1.00 72.25 89 GLN A O 1
ATOM 749 N N . LYS A 1 90 ? -5.789 -21.516 -15.352 1.00 74.44 90 LYS A N 1
ATOM 750 C CA . LYS A 1 90 ? -4.731 -20.811 -16.095 1.00 74.44 90 LYS A CA 1
ATOM 751 C C . LYS A 1 90 ? -3.635 -20.246 -15.194 1.00 74.44 90 LYS A C 1
ATOM 753 O O . LYS A 1 90 ? -2.497 -20.142 -15.640 1.00 74.44 90 LYS A O 1
ATOM 758 N N . SER A 1 91 ? -3.965 -19.855 -13.965 1.00 64.31 91 SER A N 1
ATOM 759 C CA . SER A 1 91 ? -3.003 -19.309 -13.003 1.00 64.31 91 SER A CA 1
ATOM 760 C C . SER A 1 91 ? -2.321 -20.369 -12.133 1.00 64.31 91 SER A C 1
ATOM 762 O O . SER A 1 91 ? -1.373 -20.029 -11.430 1.00 64.31 91 SER A O 1
ATOM 764 N N . GLY A 1 92 ? -2.776 -21.629 -12.159 1.00 62.00 92 GLY A N 1
ATOM 765 C CA . GLY A 1 92 ? -2.281 -22.688 -11.269 1.00 62.00 92 GLY A CA 1
ATOM 766 C C . GLY A 1 92 ? -2.641 -22.458 -9.794 1.00 62.00 92 GLY A C 1
ATOM 767 O O . GLY A 1 92 ? -1.947 -22.932 -8.897 1.00 62.00 92 GLY A O 1
ATOM 768 N N . ALA A 1 93 ? -3.690 -21.676 -9.544 1.00 63.19 93 ALA A N 1
ATOM 769 C CA . ALA A 1 93 ? -4.055 -21.163 -8.232 1.00 63.19 93 ALA A CA 1
ATOM 770 C C . ALA A 1 93 ? -5.032 -22.127 -7.518 1.00 63.19 93 ALA A C 1
ATOM 772 O O . ALA A 1 93 ? -5.941 -22.678 -8.144 1.00 63.19 93 ALA A O 1
ATOM 773 N N . ILE A 1 94 ? -4.848 -22.347 -6.212 1.00 65.50 94 ILE A N 1
ATOM 774 C CA . ILE A 1 94 ? -5.674 -23.252 -5.400 1.00 65.50 94 ILE A CA 1
ATOM 775 C C . ILE A 1 94 ? -6.845 -22.450 -4.819 1.00 65.50 94 ILE A C 1
ATOM 777 O O . ILE A 1 94 ? -6.686 -21.659 -3.893 1.00 65.50 94 ILE A O 1
ATOM 781 N N . SER A 1 95 ? -8.045 -22.640 -5.369 1.00 62.62 95 SER A N 1
ATOM 782 C CA . SER A 1 95 ? -9.238 -21.920 -4.912 1.00 62.62 95 SER A CA 1
ATOM 783 C C . SER A 1 95 ? -9.840 -22.533 -3.650 1.00 62.62 95 SER A C 1
ATOM 785 O O . SER A 1 95 ? -9.999 -23.746 -3.564 1.00 62.62 95 SER A O 1
ATOM 787 N N . ILE A 1 96 ? -10.275 -21.686 -2.713 1.00 61.69 96 ILE A N 1
ATOM 788 C CA . ILE A 1 96 ? -10.985 -22.115 -1.499 1.00 61.69 96 ILE A CA 1
ATOM 789 C C . ILE A 1 96 ? -12.410 -22.635 -1.773 1.00 61.69 96 ILE A C 1
ATOM 791 O O . ILE A 1 96 ? -12.987 -23.337 -0.943 1.00 61.69 96 ILE A O 1
ATOM 795 N N . GLY A 1 97 ? -12.992 -22.276 -2.925 1.00 56.06 97 GLY A N 1
ATOM 796 C CA . GLY A 1 97 ? -14.378 -22.602 -3.285 1.00 56.06 97 GLY A CA 1
ATOM 797 C C . GLY A 1 97 ? -14.556 -23.930 -4.027 1.00 56.06 97 GLY A C 1
ATOM 798 O O . GLY A 1 97 ? -15.638 -24.506 -3.987 1.00 56.06 97 GLY A O 1
ATOM 799 N N . LEU A 1 98 ? -13.506 -24.433 -4.680 1.00 62.38 98 LEU A N 1
ATOM 800 C CA . LEU A 1 98 ? -13.501 -25.752 -5.313 1.00 62.38 98 LEU A CA 1
ATOM 801 C C . LEU A 1 98 ? -13.001 -26.770 -4.293 1.00 62.38 98 LEU A C 1
ATOM 803 O O . LEU A 1 98 ? -11.836 -26.715 -3.912 1.00 62.38 98 LEU A O 1
ATOM 807 N N . VAL A 1 99 ? -13.867 -27.690 -3.871 1.00 67.00 99 VAL A N 1
ATOM 808 C CA . VAL A 1 99 ? -13.471 -28.844 -3.053 1.00 67.00 99 VAL A CA 1
ATOM 809 C C . VAL A 1 99 ? -12.837 -29.873 -3.990 1.00 67.00 99 VAL A C 1
ATOM 811 O O . VAL A 1 99 ? -13.560 -30.453 -4.800 1.00 67.00 99 VAL A O 1
ATOM 814 N N . PRO A 1 100 ? -11.511 -30.085 -3.960 1.00 73.12 100 PRO A N 1
ATOM 815 C CA . PRO A 1 100 ? -10.907 -31.153 -4.734 1.00 73.12 100 PRO A CA 1
ATOM 816 C C . PRO A 1 100 ? -11.192 -32.493 -4.056 1.00 73.12 100 PRO A C 1
ATOM 818 O O . PRO A 1 100 ? -11.325 -32.558 -2.837 1.00 73.12 100 PRO A O 1
ATOM 821 N N . ASP A 1 101 ? -11.210 -33.578 -4.828 1.00 76.38 101 ASP A N 1
ATOM 822 C CA . ASP A 1 101 ? -11.389 -34.927 -4.272 1.00 76.38 101 ASP A CA 1
ATOM 823 C C . ASP A 1 101 ? -10.144 -35.423 -3.515 1.00 76.38 101 ASP A C 1
ATOM 825 O O . ASP A 1 101 ? -10.213 -36.337 -2.688 1.00 76.38 101 ASP A O 1
ATOM 829 N N . LYS A 1 102 ? -8.979 -34.830 -3.808 1.00 85.25 102 LYS A N 1
ATOM 830 C CA . LYS A 1 102 ? -7.681 -35.232 -3.263 1.00 85.25 102 LYS A CA 1
ATOM 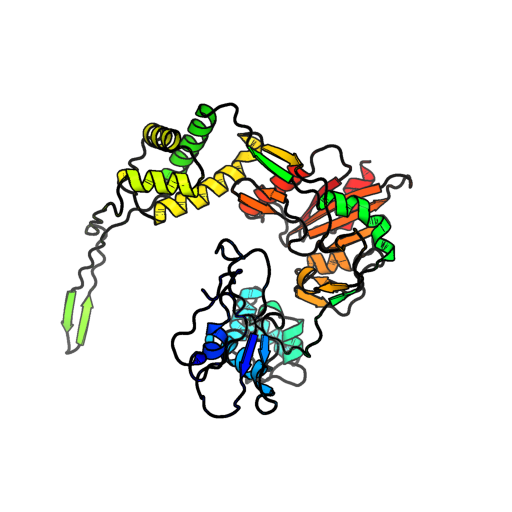831 C C . LYS A 1 102 ? -6.822 -34.042 -2.858 1.00 85.25 102 LYS A C 1
ATOM 833 O O . LYS A 1 102 ? -6.836 -33.001 -3.515 1.00 85.25 102 LYS A O 1
ATOM 838 N N . LEU A 1 103 ? -6.017 -34.246 -1.822 1.00 84.44 103 LEU A N 1
ATOM 839 C CA . LEU A 1 103 ? -4.868 -33.416 -1.505 1.00 84.44 103 LEU A CA 1
ATOM 840 C C . LEU A 1 103 ? -3.832 -33.598 -2.623 1.00 84.44 103 LEU A C 1
ATOM 842 O O . LEU A 1 103 ? -3.342 -34.701 -2.858 1.00 84.44 103 LEU A O 1
ATOM 846 N N . THR A 1 104 ? -3.569 -32.527 -3.365 1.00 83.56 104 THR A N 1
ATOM 847 C CA . THR A 1 104 ? -2.662 -32.552 -4.522 1.00 83.56 104 THR A CA 1
ATOM 848 C C . THR A 1 104 ? -1.226 -32.241 -4.108 1.00 83.56 104 THR A C 1
ATOM 850 O O . THR A 1 104 ? -1.011 -31.518 -3.138 1.00 83.56 104 THR A O 1
ATOM 853 N N . ASP A 1 105 ? -0.243 -32.690 -4.887 1.00 80.50 105 ASP A N 1
ATOM 854 C CA . ASP A 1 105 ? 1.180 -32.401 -4.630 1.00 80.50 105 ASP A CA 1
ATOM 855 C C . ASP A 1 105 ? 1.469 -30.890 -4.585 1.00 80.50 105 ASP A C 1
ATOM 857 O O . ASP A 1 105 ? 2.317 -30.420 -3.831 1.00 80.50 105 ASP A O 1
ATOM 861 N N . ILE A 1 106 ? 0.707 -30.096 -5.348 1.00 77.69 106 ILE A N 1
ATOM 862 C CA . ILE A 1 106 ? 0.780 -28.628 -5.324 1.00 77.69 106 ILE A CA 1
ATOM 863 C C . ILE A 1 106 ? 0.326 -28.088 -3.961 1.00 77.69 106 ILE A C 1
ATOM 865 O O . ILE A 1 106 ? 0.956 -27.174 -3.432 1.00 77.69 106 ILE A O 1
ATOM 869 N N . MET A 1 107 ? -0.748 -28.644 -3.384 1.00 78.88 107 MET A N 1
ATOM 870 C CA . MET A 1 107 ? -1.209 -28.270 -2.042 1.00 78.88 107 MET A CA 1
ATOM 871 C C . MET A 1 107 ? -0.163 -28.626 -0.992 1.00 78.88 107 MET A C 1
ATOM 873 O O . MET A 1 107 ? 0.192 -27.758 -0.207 1.00 78.88 107 MET A O 1
ATOM 877 N N . ILE A 1 108 ? 0.358 -29.856 -1.017 1.00 84.62 108 ILE A N 1
ATOM 878 C CA . ILE A 1 108 ? 1.389 -30.328 -0.079 1.00 84.62 108 ILE A CA 1
ATOM 879 C C . ILE A 1 108 ? 2.593 -29.390 -0.116 1.00 84.62 108 ILE A C 1
ATOM 881 O O . ILE A 1 108 ? 2.956 -28.802 0.898 1.00 84.62 108 ILE A O 1
ATOM 885 N N . ARG A 1 109 ? 3.137 -29.150 -1.313 1.00 82.38 109 ARG A N 1
ATOM 886 C CA . ARG A 1 109 ? 4.291 -28.272 -1.494 1.00 82.38 109 ARG A CA 1
ATOM 887 C C . ARG A 1 109 ? 4.031 -26.853 -0.988 1.00 82.38 109 ARG A C 1
ATOM 889 O O . ARG A 1 109 ? 4.879 -26.303 -0.294 1.00 82.38 109 ARG A O 1
ATOM 896 N N . LYS A 1 110 ? 2.870 -26.263 -1.296 1.00 79.56 110 LYS A N 1
ATOM 897 C CA . LYS A 1 110 ? 2.518 -24.925 -0.791 1.00 79.56 110 LYS A CA 1
ATOM 898 C C . LYS A 1 110 ? 2.349 -24.894 0.726 1.00 79.56 110 LYS A C 1
ATOM 900 O O . LYS A 1 110 ? 2.718 -23.894 1.331 1.00 79.56 110 LYS A O 1
ATOM 905 N N . ILE A 1 111 ? 1.790 -25.943 1.336 1.00 82.94 111 ILE A N 1
ATOM 906 C CA . ILE A 1 111 ? 1.673 -26.030 2.798 1.00 82.94 111 ILE A CA 1
ATOM 907 C C . ILE A 1 111 ? 3.075 -26.046 3.409 1.00 82.94 111 ILE A C 1
ATOM 909 O O . ILE A 1 111 ? 3.365 -25.217 4.266 1.00 82.94 111 ILE A O 1
ATOM 913 N N . CYS A 1 112 ? 3.958 -26.915 2.917 1.00 85.12 112 CYS A N 1
ATOM 914 C CA . CYS A 1 112 ? 5.337 -27.011 3.389 1.00 85.12 112 CYS A CA 1
ATOM 915 C C . CYS A 1 112 ? 6.105 -25.687 3.236 1.00 85.12 112 CYS A C 1
ATOM 917 O O . CYS A 1 112 ? 6.773 -25.253 4.170 1.00 85.12 112 CYS A O 1
ATOM 919 N N . GLU A 1 113 ? 5.965 -25.009 2.091 1.00 78.94 113 GLU A N 1
ATOM 920 C CA . GLU A 1 113 ? 6.614 -23.716 1.833 1.00 78.94 113 GLU A CA 1
ATOM 921 C C . GLU A 1 113 ? 6.079 -22.587 2.738 1.00 78.94 113 GLU A C 1
ATOM 923 O O . GLU A 1 113 ? 6.867 -21.800 3.254 1.00 78.94 113 GLU A O 1
ATOM 928 N N . LEU A 1 114 ? 4.758 -22.479 2.934 1.00 76.81 114 LEU A N 1
ATOM 929 C CA . LEU A 1 114 ? 4.131 -21.338 3.628 1.00 76.81 114 LEU A CA 1
ATOM 930 C C . LEU A 1 114 ? 4.048 -21.483 5.151 1.00 76.81 114 LEU A C 1
ATOM 932 O O . LEU A 1 114 ? 3.866 -20.479 5.845 1.00 76.81 114 LEU A O 1
ATOM 936 N N . TYR A 1 115 ? 4.119 -22.714 5.651 1.00 79.38 115 TYR A N 1
ATOM 937 C CA . TYR A 1 115 ? 4.022 -23.039 7.075 1.00 79.38 115 TYR A CA 1
ATOM 938 C C . TYR A 1 115 ? 5.320 -23.619 7.640 1.00 79.38 115 TYR A C 1
ATOM 940 O O . TYR A 1 115 ? 5.318 -24.091 8.772 1.00 79.38 115 TYR A O 1
ATOM 948 N N . GLU A 1 116 ? 6.408 -23.578 6.863 1.00 82.06 116 GLU A N 1
ATOM 949 C CA . GLU A 1 116 ? 7.746 -24.022 7.274 1.00 82.06 116 GLU A CA 1
ATOM 950 C C . GLU A 1 116 ? 7.754 -25.447 7.864 1.00 82.06 116 GLU A C 1
ATOM 952 O O . GLU A 1 116 ? 8.430 -25.726 8.850 1.00 82.06 116 GLU A O 1
ATOM 957 N N . THR A 1 117 ? 6.988 -26.359 7.257 1.00 83.50 117 THR A N 1
ATOM 958 C CA . THR A 1 117 ? 6.873 -27.764 7.684 1.00 83.50 117 THR A CA 1
ATOM 959 C C . THR A 1 117 ? 7.375 -28.712 6.600 1.00 83.50 117 THR A C 1
ATOM 961 O O . THR A 1 117 ? 7.452 -28.348 5.423 1.00 83.50 117 THR A O 1
ATOM 964 N N . THR A 1 118 ? 7.722 -29.940 6.974 1.00 88.94 118 THR A N 1
ATOM 965 C CA . THR A 1 118 ? 8.093 -30.993 6.018 1.00 88.94 118 THR A CA 1
ATOM 966 C C . THR A 1 118 ? 6.876 -31.793 5.550 1.00 88.94 118 THR A C 1
ATOM 968 O O . THR A 1 118 ? 5.812 -31.765 6.166 1.00 88.94 118 THR A O 1
ATOM 971 N N . GLU A 1 119 ? 7.012 -32.499 4.427 1.00 87.88 119 GLU A N 1
ATOM 972 C CA . GLU A 1 119 ? 5.933 -33.346 3.905 1.00 87.88 119 GLU A CA 1
ATOM 973 C C . GLU A 1 119 ? 5.562 -34.461 4.895 1.00 87.88 119 GLU A C 1
ATOM 975 O O . GLU A 1 119 ? 4.378 -34.704 5.119 1.00 87.88 119 GLU A O 1
ATOM 980 N N . ASP A 1 120 ? 6.554 -35.074 5.546 1.00 87.56 120 ASP A N 1
ATOM 981 C CA . ASP A 1 120 ? 6.331 -36.138 6.528 1.00 87.56 120 ASP A CA 1
ATOM 982 C C . ASP A 1 120 ? 5.561 -35.627 7.758 1.00 87.56 120 ASP A C 1
ATOM 984 O O . ASP A 1 120 ? 4.552 -36.218 8.142 1.00 87.56 120 ASP A O 1
ATOM 988 N N . GLU A 1 121 ? 5.961 -34.485 8.328 1.00 87.19 121 GLU A N 1
ATOM 989 C CA . GLU A 1 121 ? 5.259 -33.857 9.460 1.00 87.19 121 GLU A CA 1
ATOM 990 C C . GLU A 1 121 ? 3.818 -33.472 9.103 1.00 87.19 121 GLU A C 1
ATOM 992 O O . GLU A 1 121 ? 2.889 -33.693 9.885 1.00 87.19 121 GLU A O 1
ATOM 997 N N . LEU A 1 122 ? 3.607 -32.923 7.903 1.00 89.31 122 LEU A N 1
ATOM 998 C CA . LEU A 1 122 ? 2.272 -32.603 7.413 1.00 89.31 122 LEU A CA 1
ATOM 999 C C . LEU A 1 122 ? 1.410 -33.866 7.329 1.00 89.31 122 LEU A C 1
ATOM 1001 O O . LEU A 1 122 ? 0.281 -33.877 7.824 1.00 89.31 122 LEU A O 1
ATOM 1005 N N . LEU A 1 123 ? 1.923 -34.935 6.719 1.00 88.19 123 LEU A N 1
ATOM 1006 C CA . LEU A 1 123 ? 1.191 -36.192 6.583 1.00 88.19 123 LEU A CA 1
ATOM 1007 C C . LEU A 1 123 ? 0.872 -36.818 7.949 1.00 88.19 123 LEU A C 1
ATOM 1009 O O . LEU A 1 123 ? -0.242 -37.313 8.124 1.00 88.19 123 LEU A O 1
ATOM 1013 N N . GLU A 1 124 ? 1.768 -36.723 8.936 1.00 88.38 124 GLU A N 1
ATOM 1014 C CA . GLU A 1 124 ? 1.505 -37.165 10.314 1.00 88.38 124 GLU A CA 1
ATOM 1015 C C . GLU A 1 124 ? 0.355 -36.389 10.974 1.00 88.38 124 GLU A C 1
ATOM 1017 O O . GLU A 1 124 ? -0.532 -36.990 11.598 1.00 88.38 124 GLU A O 1
ATOM 1022 N N . VAL A 1 125 ? 0.318 -35.061 10.813 1.00 88.50 125 VAL A N 1
ATOM 1023 C CA . VAL A 1 125 ? -0.767 -34.212 11.338 1.00 88.50 125 VAL A CA 1
ATOM 1024 C C . VAL A 1 125 ? -2.097 -34.553 10.667 1.00 88.50 125 VAL A C 1
ATOM 1026 O O . VAL A 1 125 ? -3.126 -34.674 11.345 1.00 88.50 125 VAL A O 1
ATOM 1029 N N . LEU A 1 126 ? -2.096 -34.737 9.346 1.00 89.94 126 LEU A N 1
ATOM 1030 C CA . LEU A 1 126 ? -3.298 -35.074 8.583 1.00 89.94 126 LEU A CA 1
ATOM 1031 C C . LEU A 1 126 ? -3.814 -36.484 8.896 1.00 89.94 126 LEU A C 1
ATOM 1033 O O . LEU A 1 126 ? -5.030 -36.687 8.968 1.00 89.94 126 LEU A O 1
ATOM 1037 N N . ASP A 1 127 ? -2.917 -37.445 9.115 1.00 87.12 127 ASP A N 1
ATOM 1038 C CA . ASP A 1 127 ? -3.264 -38.801 9.543 1.00 87.12 127 ASP A CA 1
ATOM 1039 C C . ASP A 1 127 ? -3.870 -38.797 10.951 1.00 87.12 127 ASP A C 1
ATOM 1041 O O . ASP A 1 127 ? -4.933 -39.388 11.164 1.00 87.12 127 ASP A O 1
ATOM 1045 N N . SER A 1 128 ? -3.242 -38.085 11.892 1.00 88.62 128 SER A N 1
ATOM 1046 C CA . SER A 1 128 ? -3.690 -37.989 13.291 1.00 88.62 128 SER A CA 1
ATOM 1047 C C . SER A 1 128 ? -5.081 -37.368 13.417 1.00 88.62 128 SER A C 1
ATOM 1049 O O . SER A 1 128 ? -5.884 -37.791 14.246 1.00 88.62 128 SER A O 1
ATOM 1051 N N . ASN A 1 129 ? -5.395 -36.400 12.552 1.00 86.62 129 ASN A N 1
ATOM 1052 C CA . ASN A 1 129 ? -6.702 -35.742 12.489 1.00 86.62 129 ASN A CA 1
ATOM 1053 C C . ASN A 1 129 ? -7.684 -36.429 11.522 1.00 86.62 129 ASN A C 1
ATOM 1055 O O . ASN A 1 129 ? -8.777 -35.921 11.280 1.00 86.62 129 ASN A O 1
ATOM 1059 N N . ASN A 1 130 ? -7.318 -37.593 10.970 1.00 87.62 130 ASN A N 1
ATOM 1060 C CA . ASN A 1 130 ? -8.152 -38.393 10.074 1.00 87.62 130 ASN A CA 1
ATOM 1061 C C . ASN A 1 130 ? -8.671 -37.608 8.846 1.00 87.62 130 ASN A C 1
ATOM 1063 O O . ASN A 1 130 ? -9.812 -37.786 8.416 1.00 87.62 130 ASN A O 1
ATOM 1067 N N . VAL A 1 131 ? -7.825 -36.750 8.269 1.00 87.81 131 VAL A N 1
ATOM 1068 C CA . VAL A 1 131 ? -8.191 -35.767 7.230 1.00 87.81 131 VAL A CA 1
ATOM 1069 C C . VAL A 1 131 ? -8.213 -36.386 5.831 1.00 87.81 131 VAL A C 1
ATOM 1071 O O . VAL A 1 131 ? -9.122 -36.131 5.036 1.00 87.81 131 VAL A O 1
ATOM 1074 N N . VAL A 1 132 ? -7.221 -37.225 5.519 1.00 89.44 132 VAL A N 1
ATOM 1075 C CA . VAL A 1 132 ? -7.050 -37.861 4.204 1.00 89.44 132 VAL A CA 1
ATOM 1076 C C . VAL A 1 132 ? -6.888 -39.378 4.321 1.00 89.44 132 VAL A C 1
ATOM 1078 O O . VAL A 1 132 ? -6.701 -39.952 5.396 1.00 89.44 132 VAL A O 1
ATOM 1081 N N . THR A 1 133 ? -7.055 -40.062 3.196 1.00 88.12 133 THR A N 1
ATOM 1082 C CA . THR A 1 133 ? -6.719 -41.481 3.014 1.00 88.12 133 THR A CA 1
ATOM 1083 C C . THR A 1 133 ? -5.261 -41.637 2.579 1.00 88.12 133 THR A C 1
ATOM 1085 O O . THR A 1 133 ? -4.642 -40.680 2.131 1.00 88.12 133 THR A O 1
ATOM 1088 N N . ARG A 1 134 ? -4.734 -42.868 2.606 1.00 84.25 134 ARG A N 1
ATOM 1089 C CA . ARG A 1 134 ? -3.379 -43.192 2.111 1.00 84.25 134 ARG A CA 1
ATOM 1090 C C . ARG A 1 134 ? -3.171 -42.906 0.617 1.00 84.25 134 ARG A C 1
ATOM 1092 O O . ARG A 1 134 ? -2.043 -42.888 0.151 1.00 84.25 134 ARG A O 1
ATOM 1099 N N . THR A 1 135 ? -4.250 -42.690 -0.135 1.00 83.81 135 THR A N 1
ATOM 1100 C CA . THR A 1 135 ? -4.233 -42.261 -1.543 1.00 83.81 135 THR A CA 1
ATOM 1101 C C . THR A 1 135 ? -4.494 -40.759 -1.697 1.00 83.81 135 THR A C 1
ATOM 1103 O O . THR A 1 135 ? -4.958 -40.319 -2.754 1.00 83.81 135 THR A O 1
ATOM 1106 N N . ASN A 1 136 ? -4.294 -39.989 -0.622 1.00 86.06 136 ASN A N 1
ATOM 1107 C CA . ASN A 1 136 ? -4.509 -38.545 -0.511 1.00 86.06 136 ASN A CA 1
ATOM 1108 C C . ASN A 1 136 ? -5.940 -38.078 -0.812 1.00 86.06 136 ASN A C 1
ATOM 1110 O O . ASN A 1 136 ? -6.169 -36.901 -1.050 1.00 86.06 136 ASN A O 1
ATOM 1114 N N . SER A 1 137 ? -6.935 -38.967 -0.803 1.00 87.62 137 SER A N 1
ATOM 1115 C CA . SER A 1 137 ? -8.343 -38.579 -0.999 1.00 87.62 137 SER A CA 1
ATOM 1116 C C . SER A 1 137 ? -8.935 -38.054 0.304 1.00 87.62 137 SER A C 1
ATOM 1118 O O . SER A 1 137 ? -8.707 -38.674 1.348 1.00 87.62 137 SER A O 1
ATOM 1120 N N . PHE A 1 138 ? -9.662 -36.934 0.256 1.00 87.81 138 PHE A N 1
ATOM 1121 C CA . PHE A 1 138 ? -10.222 -36.307 1.456 1.00 87.81 138 PHE A CA 1
ATOM 1122 C C . PHE A 1 138 ? -11.314 -37.174 2.085 1.00 87.81 138 PHE A C 1
ATOM 1124 O O . PHE A 1 138 ? -12.175 -37.722 1.396 1.00 87.81 138 PHE A O 1
ATOM 1131 N N . LYS A 1 139 ? -11.282 -37.290 3.414 1.00 87.50 139 LYS A N 1
ATOM 1132 C CA . LYS A 1 139 ? -12.370 -37.868 4.214 1.00 87.50 139 LYS A CA 1
ATOM 1133 C C . LYS A 1 139 ? -13.426 -36.794 4.506 1.00 87.50 139 LYS A C 1
ATOM 1135 O O . LYS A 1 139 ? -13.214 -35.613 4.227 1.00 87.50 139 LYS A O 1
ATOM 1140 N N . THR A 1 140 ? -14.573 -37.184 5.061 1.00 84.00 140 THR A N 1
ATOM 1141 C CA . THR A 1 140 ? -15.651 -36.252 5.437 1.00 84.00 140 THR A CA 1
ATOM 1142 C C . THR A 1 140 ? -15.118 -35.127 6.330 1.00 84.00 140 THR A C 1
ATOM 1144 O O . THR A 1 140 ? -14.535 -35.404 7.373 1.00 84.00 140 THR A O 1
ATOM 1147 N N . GLY A 1 141 ? -15.290 -33.867 5.912 1.00 79.00 141 GLY A N 1
ATOM 1148 C CA . GLY A 1 141 ? -14.765 -32.687 6.620 1.00 79.00 141 GLY A CA 1
ATOM 1149 C C . GLY A 1 141 ? -13.255 -32.447 6.468 1.00 79.00 141 GLY A C 1
ATOM 1150 O O . GLY A 1 141 ? -12.738 -31.450 6.967 1.00 79.00 141 GLY A O 1
ATOM 1151 N N . GLY A 1 142 ? -12.535 -33.307 5.741 1.00 83.50 142 GLY A N 1
ATOM 1152 C CA . GLY A 1 142 ? -11.085 -33.209 5.591 1.00 83.50 142 GLY A CA 1
ATOM 1153 C C . GLY A 1 142 ? -10.633 -31.955 4.837 1.00 83.50 142 GLY A C 1
ATOM 1154 O O . GLY A 1 142 ? -9.669 -31.300 5.220 1.00 83.50 142 GLY A O 1
ATOM 1155 N N . PHE A 1 143 ? -11.366 -31.546 3.801 1.00 80.69 143 PHE A N 1
ATOM 1156 C CA . PHE A 1 143 ? -11.050 -30.298 3.106 1.00 80.69 143 PHE A CA 1
ATOM 1157 C C . PHE A 1 143 ? -11.322 -29.060 3.974 1.00 80.69 143 PHE A C 1
ATOM 1159 O O . PHE A 1 143 ? -10.574 -28.088 3.903 1.00 80.69 143 PHE A O 1
ATOM 1166 N N . ASP A 1 144 ? -12.342 -29.098 4.836 1.00 78.12 144 ASP A N 1
ATOM 1167 C CA . ASP A 1 144 ? -12.627 -27.996 5.759 1.00 78.12 144 ASP A CA 1
ATOM 1168 C C . ASP A 1 144 ? -11.550 -27.876 6.846 1.00 78.12 144 ASP A C 1
ATOM 1170 O O . ASP A 1 144 ? -11.167 -26.761 7.198 1.00 78.12 144 ASP A O 1
ATOM 1174 N N . PHE A 1 145 ? -10.959 -28.997 7.275 1.00 84.31 145 PHE A N 1
ATOM 1175 C CA . PHE A 1 145 ? -9.758 -28.985 8.113 1.00 84.31 145 PHE A CA 1
ATOM 1176 C C . PHE A 1 145 ? -8.595 -28.256 7.425 1.00 84.31 145 PHE A C 1
ATOM 1178 O O . PHE A 1 145 ? -7.945 -27.419 8.053 1.00 84.31 145 PHE A O 1
ATOM 1185 N N . ILE A 1 146 ? -8.352 -28.515 6.132 1.00 83.38 146 ILE A N 1
ATOM 1186 C CA . ILE A 1 146 ? -7.312 -27.800 5.372 1.00 83.38 146 ILE A CA 1
ATOM 1187 C C . ILE A 1 146 ? -7.628 -26.304 5.274 1.00 83.38 146 ILE A C 1
ATOM 1189 O O . ILE A 1 146 ? -6.727 -25.488 5.447 1.00 83.38 146 ILE A O 1
ATOM 1193 N N . LYS A 1 147 ? -8.892 -25.918 5.052 1.00 77.06 147 LYS A N 1
ATOM 1194 C CA . LYS A 1 147 ? -9.298 -24.499 5.027 1.00 77.06 147 LYS A CA 1
ATOM 1195 C C . LYS A 1 147 ? -9.005 -23.773 6.332 1.00 77.06 147 LYS A C 1
ATOM 1197 O O . LYS A 1 147 ? -8.562 -22.630 6.292 1.00 77.06 147 LYS A O 1
ATOM 1202 N N . GLN A 1 148 ? -9.289 -24.415 7.460 1.00 76.81 148 GLN A N 1
ATOM 1203 C CA . GLN A 1 148 ? -9.135 -23.803 8.777 1.00 76.81 148 GLN A CA 1
ATOM 1204 C C . GLN A 1 148 ? -7.671 -23.730 9.215 1.00 76.81 148 GLN A C 1
ATOM 1206 O O . GLN A 1 148 ? -7.244 -22.698 9.721 1.00 76.81 148 GLN A O 1
ATOM 1211 N N . ASN A 1 149 ? -6.903 -24.801 8.999 1.00 80.94 149 ASN A N 1
ATOM 1212 C CA . ASN A 1 149 ? -5.541 -24.917 9.530 1.00 80.94 149 ASN A CA 1
ATOM 1213 C C . ASN A 1 149 ? -4.467 -24.441 8.546 1.00 80.94 149 ASN A C 1
ATOM 1215 O O . ASN A 1 149 ? -3.431 -23.936 8.970 1.00 80.94 149 ASN A O 1
ATOM 1219 N N . TYR A 1 150 ? -4.727 -24.531 7.237 1.00 82.00 150 TYR A N 1
ATOM 1220 C CA . TYR A 1 150 ? -3.796 -24.101 6.191 1.00 82.00 150 TYR A CA 1
ATOM 1221 C C . TYR A 1 150 ? -4.390 -23.039 5.242 1.00 82.00 150 TYR A C 1
ATOM 1223 O O . TYR A 1 150 ? -4.268 -23.168 4.021 1.00 82.00 150 TYR A O 1
ATOM 1231 N N . PRO A 1 151 ? -5.019 -21.956 5.747 1.00 73.00 151 PRO A N 1
ATOM 1232 C CA . PRO A 1 151 ? -5.687 -20.956 4.911 1.00 73.00 151 PRO A CA 1
ATOM 1233 C C . PRO A 1 151 ? -4.763 -20.233 3.915 1.00 73.00 151 PRO A C 1
ATOM 1235 O O . PRO A 1 151 ? -5.232 -19.759 2.881 1.00 73.00 151 PRO A O 1
ATOM 1238 N N . ARG A 1 152 ? -3.453 -20.143 4.186 1.00 70.25 152 ARG A N 1
ATOM 1239 C CA . ARG A 1 152 ? -2.493 -19.377 3.367 1.00 70.25 152 ARG A CA 1
ATOM 1240 C C . ARG A 1 152 ? -2.230 -20.010 1.998 1.00 70.25 152 ARG A C 1
ATOM 1242 O O . ARG A 1 152 ? -1.828 -19.303 1.083 1.00 70.25 152 ARG A O 1
ATOM 1249 N N . ILE A 1 153 ? -2.475 -21.313 1.828 1.00 73.88 153 ILE A N 1
ATOM 1250 C CA . ILE A 1 153 ? -2.224 -21.999 0.544 1.00 73.88 153 ILE A CA 1
ATOM 1251 C C . ILE A 1 153 ? -3.261 -21.657 -0.524 1.00 73.88 153 ILE A C 1
ATOM 1253 O O . ILE A 1 153 ? -3.027 -21.872 -1.720 1.00 73.88 153 ILE A O 1
ATOM 1257 N N . PHE A 1 154 ? -4.420 -21.159 -0.087 1.00 70.75 154 PHE A N 1
ATOM 1258 C CA . PHE A 1 154 ? -5.505 -20.766 -0.963 1.00 70.75 154 PHE A CA 1
ATOM 1259 C C . PHE A 1 154 ? -5.194 -19.408 -1.573 1.00 70.75 154 PHE A C 1
ATOM 1261 O O . PHE A 1 154 ? -5.616 -18.354 -1.106 1.00 70.75 154 PHE A O 1
ATOM 1268 N N . GLU A 1 155 ? -4.456 -19.453 -2.667 1.00 61.81 155 GLU A N 1
ATOM 1269 C CA . GLU A 1 155 ? -4.266 -18.322 -3.554 1.00 61.81 155 GLU A CA 1
ATOM 1270 C C . GLU A 1 155 ? -5.095 -18.597 -4.799 1.00 61.81 155 GLU A C 1
ATOM 1272 O O . GLU A 1 155 ? -4.938 -19.641 -5.423 1.00 61.81 155 GLU A O 1
ATOM 1277 N N . GLY A 1 156 ? -5.991 -17.680 -5.150 1.00 55.81 156 GLY A N 1
ATOM 1278 C CA . GLY A 1 156 ? -6.906 -17.779 -6.283 1.00 55.81 156 GLY A CA 1
ATOM 1279 C C . GLY A 1 156 ? -7.575 -16.435 -6.532 1.00 55.81 156 GLY A C 1
ATOM 1280 O O . GLY A 1 156 ? -7.325 -15.460 -5.820 1.00 55.81 156 GLY A O 1
ATOM 1281 N N . VAL A 1 157 ? -8.438 -16.348 -7.545 1.00 56.06 157 VAL A N 1
ATOM 1282 C CA . VAL A 1 157 ? -9.276 -15.150 -7.696 1.00 56.06 157 VAL A CA 1
ATOM 1283 C C . VAL A 1 157 ? -10.148 -15.022 -6.450 1.00 56.06 157 VAL A C 1
ATOM 1285 O O . VAL A 1 157 ? -11.050 -15.832 -6.248 1.00 56.06 157 VAL A O 1
ATOM 1288 N N . ASN A 1 158 ? -9.866 -14.020 -5.608 1.00 55.69 158 ASN A N 1
ATOM 1289 C CA . ASN A 1 158 ? -10.672 -13.739 -4.419 1.00 55.69 158 ASN A CA 1
ATOM 1290 C C . ASN A 1 158 ? -12.151 -13.646 -4.812 1.00 55.69 158 ASN A C 1
ATOM 1292 O O . ASN A 1 158 ? -12.475 -13.027 -5.828 1.00 55.69 158 ASN A O 1
ATOM 1296 N N . SER A 1 159 ? -13.048 -14.164 -3.971 1.00 57.00 159 SER A N 1
ATOM 1297 C CA . SER A 1 159 ? -14.505 -14.061 -4.172 1.00 57.00 159 SER A CA 1
ATOM 1298 C C . SER A 1 159 ? -14.976 -12.617 -4.392 1.00 57.00 159 SER A C 1
ATOM 1300 O O . SER A 1 159 ? -15.964 -12.366 -5.068 1.00 57.00 159 SER A O 1
ATOM 1302 N N . ASN A 1 160 ? -14.222 -11.632 -3.898 1.00 59.78 160 ASN A N 1
ATOM 1303 C CA . ASN A 1 160 ? -14.505 -10.214 -4.112 1.00 59.78 160 ASN A CA 1
ATOM 1304 C C . ASN A 1 160 ? -14.128 -9.683 -5.510 1.00 59.78 160 ASN A C 1
ATOM 1306 O O . ASN A 1 160 ? -14.533 -8.575 -5.859 1.00 59.78 160 ASN A O 1
ATOM 1310 N N . LYS A 1 161 ? -13.337 -10.413 -6.308 1.00 71.38 161 LYS A N 1
ATOM 1311 C CA . LYS A 1 161 ? -12.895 -9.990 -7.651 1.00 71.38 161 LYS A CA 1
ATOM 1312 C C . LYS A 1 161 ? -13.871 -10.412 -8.746 1.00 71.38 161 LYS A C 1
ATOM 1314 O O . LYS A 1 161 ? -14.094 -9.638 -9.672 1.00 71.38 161 LYS A O 1
ATOM 1319 N N . VAL A 1 162 ? -14.457 -11.601 -8.628 1.00 76.25 162 VAL A N 1
ATOM 1320 C CA . VAL A 1 162 ? -15.497 -12.113 -9.527 1.00 76.25 162 VAL A CA 1
ATOM 1321 C C . VAL A 1 162 ? -16.620 -12.659 -8.653 1.00 76.25 162 VAL A C 1
ATOM 1323 O O . VAL A 1 162 ? -16.402 -13.601 -7.901 1.00 76.25 162 VAL A O 1
ATOM 1326 N N . ARG A 1 163 ? -17.802 -12.045 -8.742 1.00 76.31 163 ARG A N 1
ATOM 1327 C CA . ARG A 1 163 ? -18.974 -12.384 -7.926 1.00 76.31 163 ARG A CA 1
ATOM 1328 C C . ARG A 1 163 ? -20.256 -12.280 -8.734 1.00 76.31 163 ARG A C 1
ATOM 1330 O O . ARG A 1 163 ? -20.326 -11.485 -9.678 1.00 76.31 163 ARG A O 1
ATOM 1337 N N . LYS A 1 164 ? -21.286 -13.018 -8.333 1.00 80.44 164 LYS A N 1
ATOM 1338 C CA . LYS A 1 164 ? -22.661 -12.776 -8.781 1.00 80.44 164 LYS A CA 1
ATOM 1339 C C . LYS A 1 164 ? -23.155 -11.498 -8.098 1.00 80.44 164 LYS A C 1
ATOM 1341 O O . LYS A 1 164 ? -22.805 -11.208 -6.957 1.00 80.44 164 LYS A O 1
ATOM 1346 N N . ALA A 1 165 ? -23.975 -10.705 -8.785 1.00 73.88 165 ALA A N 1
ATOM 1347 C CA . ALA A 1 165 ? -24.569 -9.505 -8.181 1.00 73.88 165 ALA A CA 1
ATOM 1348 C C . ALA A 1 165 ? -25.477 -9.842 -6.982 1.00 73.88 165 ALA A C 1
ATOM 1350 O O . ALA A 1 165 ? -25.677 -9.006 -6.106 1.00 73.88 165 ALA A O 1
ATOM 1351 N N . THR A 1 166 ? -25.996 -11.071 -6.954 1.00 73.06 166 THR A N 1
ATOM 1352 C CA . THR A 1 166 ? -26.779 -11.650 -5.861 1.00 73.06 166 THR A CA 1
ATOM 1353 C C . THR A 1 166 ? -25.931 -12.123 -4.685 1.00 73.06 166 THR A C 1
ATOM 1355 O O . THR A 1 166 ? -26.500 -12.429 -3.642 1.00 73.06 166 THR A O 1
ATOM 1358 N N . ASP A 1 167 ? -24.603 -12.214 -4.830 1.00 71.19 167 ASP A N 1
ATOM 1359 C CA . ASP A 1 167 ? -23.751 -12.655 -3.730 1.00 71.19 167 ASP A CA 1
ATOM 1360 C C . ASP A 1 167 ? -23.770 -11.598 -2.621 1.00 71.19 167 ASP A C 1
ATOM 1362 O O . ASP A 1 167 ? -23.594 -10.401 -2.898 1.00 71.19 167 ASP A O 1
ATOM 1366 N N . PRO A 1 168 ? -23.958 -12.008 -1.357 1.00 68.38 168 PRO A N 1
ATOM 1367 C CA . PRO A 1 168 ? -23.934 -11.074 -0.250 1.00 68.38 168 PRO A CA 1
ATOM 1368 C C . PRO A 1 168 ? -22.555 -10.414 -0.191 1.00 68.38 168 PRO A C 1
ATOM 1370 O O . PRO A 1 168 ? -21.515 -11.077 -0.140 1.00 68.38 168 PRO A O 1
ATOM 1373 N N . LYS A 1 169 ? -22.529 -9.078 -0.206 1.00 73.81 169 LYS A N 1
ATOM 1374 C CA . LYS A 1 169 ? -21.294 -8.345 0.075 1.00 73.81 169 LYS A CA 1
ATOM 1375 C C . LYS A 1 169 ? -20.966 -8.589 1.539 1.00 73.81 169 LYS A C 1
ATOM 1377 O O . LYS A 1 169 ? -21.728 -8.149 2.393 1.00 73.81 169 LYS A O 1
ATOM 1382 N N . LYS A 1 170 ? -19.843 -9.254 1.815 1.00 81.69 170 LYS A N 1
ATOM 1383 C CA . LYS A 1 170 ? -19.335 -9.362 3.183 1.00 81.69 170 LYS A CA 1
ATOM 1384 C C . LYS A 1 170 ? -19.040 -7.959 3.696 1.00 81.69 170 LYS A C 1
ATOM 1386 O O . LYS A 1 170 ? -18.159 -7.266 3.177 1.00 81.69 170 LYS A O 1
ATOM 1391 N N . ARG A 1 171 ? -19.832 -7.533 4.662 1.00 87.62 171 ARG A N 1
ATOM 1392 C CA . ARG A 1 171 ? -19.684 -6.263 5.350 1.00 87.62 171 ARG A CA 1
ATOM 1393 C C . ARG A 1 171 ? -19.518 -6.549 6.817 1.00 87.62 171 ARG A C 1
ATOM 1395 O O . ARG A 1 171 ? -20.013 -7.566 7.278 1.00 87.62 171 ARG A O 1
ATOM 1402 N N . VAL A 1 172 ? -18.829 -5.639 7.480 1.00 90.75 172 VAL A N 1
ATOM 1403 C CA . VAL A 1 172 ? -18.682 -5.655 8.922 1.00 90.75 172 VAL A CA 1
ATOM 1404 C C . VAL A 1 172 ? -19.522 -4.551 9.526 1.00 90.75 172 VAL A C 1
ATOM 1406 O O . VAL A 1 172 ? -19.488 -3.409 9.051 1.00 90.75 172 VAL A O 1
ATOM 1409 N N . VAL A 1 173 ? -20.300 -4.922 10.539 1.00 94.31 173 VAL A N 1
ATOM 1410 C CA . VAL A 1 173 ? -21.142 -3.998 11.295 1.00 94.31 173 VAL A CA 1
ATOM 1411 C C . VAL A 1 173 ? -20.265 -3.151 12.212 1.00 94.31 173 VAL A C 1
ATOM 1413 O O . VAL A 1 173 ? -19.306 -3.629 12.827 1.00 94.31 173 VAL A O 1
ATOM 1416 N N . VAL A 1 174 ? -20.579 -1.862 12.248 1.00 94.38 174 VAL A N 1
ATOM 1417 C CA . VAL A 1 174 ? -19.886 -0.860 13.050 1.00 94.38 174 VAL A CA 1
ATOM 1418 C C . VAL A 1 174 ? -20.695 -0.578 14.310 1.00 94.38 174 VAL A C 1
ATOM 1420 O O . VAL A 1 174 ? -21.881 -0.254 14.227 1.00 94.38 174 VAL A O 1
ATOM 1423 N N . ARG A 1 175 ? -20.031 -0.590 15.468 1.00 95.12 175 ARG A N 1
ATOM 1424 C CA . ARG A 1 175 ? -20.596 -0.160 16.754 1.00 95.12 175 ARG A CA 1
ATOM 1425 C C . ARG A 1 175 ? -20.677 1.360 16.819 1.00 95.12 175 ARG A C 1
ATOM 1427 O O . ARG A 1 175 ? -19.818 2.037 17.391 1.00 95.12 175 ARG A O 1
ATOM 1434 N N . THR A 1 176 ? -21.673 1.918 16.135 1.00 92.56 176 THR A N 1
ATOM 1435 C CA . THR A 1 176 ? -21.829 3.370 15.933 1.00 92.56 176 THR A CA 1
ATOM 1436 C C . THR A 1 176 ? -21.831 4.176 17.235 1.00 92.56 176 THR A C 1
ATOM 1438 O O . THR A 1 176 ? -21.314 5.293 17.263 1.00 92.56 176 THR A O 1
ATOM 1441 N N . GLU A 1 177 ? -22.321 3.598 18.332 1.00 92.62 177 GLU A N 1
ATOM 1442 C CA . GLU A 1 177 ? -22.339 4.192 19.668 1.00 92.62 177 GLU A CA 1
ATOM 1443 C C . GLU A 1 177 ? -20.935 4.476 20.221 1.00 92.62 177 GLU A C 1
ATOM 1445 O O . GLU A 1 177 ? -20.748 5.437 20.966 1.00 92.62 177 GLU A O 1
ATOM 1450 N N . LYS A 1 178 ? -19.926 3.705 19.796 1.00 92.31 178 LYS A N 1
ATOM 1451 C CA . LYS A 1 178 ? -18.520 3.894 20.186 1.00 92.31 178 LYS A CA 1
ATOM 1452 C C . LYS A 1 178 ? -17.803 4.954 19.360 1.00 92.31 178 LYS A C 1
ATOM 1454 O O . LYS A 1 178 ? -16.717 5.399 19.734 1.00 92.31 178 LYS A O 1
ATOM 1459 N N . TYR A 1 179 ? -18.379 5.383 18.234 1.00 92.69 179 TYR A N 1
ATOM 1460 C CA . TYR A 1 179 ? -17.704 6.322 17.338 1.00 92.69 179 TYR A CA 1
ATOM 1461 C C . TYR A 1 179 ? -17.417 7.654 18.024 1.00 92.69 179 TYR A C 1
ATOM 1463 O O . TYR A 1 179 ? -16.365 8.238 17.795 1.00 92.69 179 TYR A O 1
ATOM 1471 N N . GLN A 1 180 ? -18.292 8.106 18.924 1.00 91.62 180 GLN A N 1
ATOM 1472 C CA . GLN A 1 180 ? -18.089 9.365 19.639 1.00 91.62 180 GLN A CA 1
ATOM 1473 C C . GLN A 1 180 ? -16.819 9.360 20.509 1.00 91.62 180 GLN A C 1
ATOM 1475 O O . GLN A 1 180 ? -16.213 10.409 20.716 1.00 91.62 180 GLN A O 1
ATOM 1480 N N . GLU A 1 181 ? -16.390 8.192 20.992 1.00 91.19 181 GLU A N 1
ATOM 1481 C CA . GLU A 1 181 ? -15.159 8.044 21.771 1.00 91.19 181 GLU A CA 1
ATOM 1482 C C . GLU A 1 181 ? -13.909 7.995 20.883 1.00 91.19 181 GLU A C 1
ATOM 1484 O O . GLU A 1 181 ? -12.846 8.441 21.317 1.00 91.19 181 GLU A O 1
ATOM 1489 N N . LEU A 1 182 ? -14.055 7.508 19.646 1.00 92.00 182 LEU A N 1
ATOM 1490 C CA . LEU A 1 182 ? -12.994 7.358 18.645 1.00 92.00 182 LEU A CA 1
ATOM 1491 C C . LEU A 1 182 ? -12.824 8.599 17.746 1.00 92.00 182 LEU A C 1
ATOM 1493 O O . LEU A 1 182 ? -11.749 8.804 17.182 1.00 92.00 182 LEU A O 1
ATOM 1497 N N . LYS A 1 183 ? -13.870 9.419 17.603 1.00 91.06 183 LYS A N 1
ATOM 1498 C CA . LYS A 1 183 ? -14.004 10.488 16.601 1.00 91.06 183 LYS A CA 1
ATOM 1499 C C . LYS A 1 183 ? -12.800 11.425 16.545 1.00 91.06 183 LYS A C 1
ATOM 1501 O O . LYS A 1 183 ? -12.227 11.602 15.474 1.00 91.06 183 LYS A O 1
ATOM 1506 N N . ASP A 1 184 ? -12.389 11.973 17.687 1.00 88.81 184 ASP A N 1
ATOM 1507 C CA . ASP A 1 184 ? -11.297 12.953 17.749 1.00 88.81 184 ASP A CA 1
ATOM 1508 C C . ASP A 1 184 ? -9.971 12.360 17.251 1.00 88.81 184 ASP A C 1
ATOM 1510 O O . ASP A 1 184 ? -9.224 13.011 16.519 1.00 88.81 184 ASP A O 1
ATOM 1514 N N . LEU A 1 185 ? -9.685 11.105 17.615 1.00 89.31 185 LEU A N 1
ATOM 1515 C CA . LEU A 1 185 ? -8.513 10.382 17.126 1.00 89.31 185 LEU A CA 1
ATOM 1516 C C . LEU A 1 185 ? -8.647 10.091 15.629 1.00 89.31 185 LEU A C 1
ATOM 1518 O O . LEU A 1 185 ? -7.725 10.352 14.860 1.00 89.31 185 LEU A O 1
ATOM 1522 N N . TRP A 1 186 ? -9.800 9.584 15.204 1.00 91.06 186 TRP A N 1
ATOM 1523 C CA . TRP A 1 186 ? -10.039 9.205 13.817 1.00 91.06 186 TRP A CA 1
ATOM 1524 C C . TRP A 1 186 ? -9.899 10.381 12.849 1.00 91.06 186 TRP A C 1
ATOM 1526 O O . TRP A 1 186 ? -9.199 10.281 11.839 1.00 91.06 186 TRP A O 1
ATOM 1536 N N . GLU A 1 187 ? -10.519 11.514 13.168 1.00 89.12 187 GLU A N 1
ATOM 1537 C CA . GLU A 1 187 ? -10.427 12.730 12.362 1.00 89.12 187 GLU A CA 1
ATOM 1538 C C . GLU A 1 187 ? -8.993 13.258 12.325 1.00 89.12 187 GLU A C 1
ATOM 1540 O O . GLU A 1 187 ? -8.505 13.630 11.257 1.00 89.12 187 GLU A O 1
ATOM 1545 N N . LYS A 1 188 ? -8.274 13.186 13.453 1.00 86.56 188 LYS A N 1
ATOM 1546 C CA . LYS A 1 188 ? -6.862 13.568 13.517 1.00 86.56 188 LYS A CA 1
ATOM 1547 C C . LYS A 1 188 ? -5.985 12.743 12.581 1.00 86.56 188 LYS A C 1
ATOM 1549 O O . LYS A 1 188 ? -5.127 13.301 11.900 1.00 86.56 188 LYS A O 1
ATOM 1554 N N . LEU A 1 189 ? -6.200 11.430 12.538 1.00 87.56 189 LEU A N 1
ATOM 1555 C CA . LEU A 1 189 ? -5.433 10.523 11.683 1.00 87.56 189 LEU A CA 1
ATOM 1556 C C . LEU A 1 189 ? -5.733 10.712 10.190 1.00 87.56 189 LEU A C 1
ATOM 1558 O O . LEU A 1 189 ? -4.878 10.422 9.355 1.00 87.56 189 LEU A O 1
ATOM 1562 N N . ASN A 1 190 ? -6.931 11.191 9.848 1.00 88.12 190 ASN A N 1
ATOM 1563 C CA . ASN A 1 190 ? -7.350 11.440 8.467 1.00 88.12 190 ASN A CA 1
ATOM 1564 C C . ASN A 1 190 ? -7.039 12.878 7.991 1.00 88.12 190 ASN A C 1
ATOM 1566 O O . ASN A 1 190 ? -7.432 13.261 6.885 1.00 88.12 190 ASN A O 1
ATOM 1570 N N . GLU A 1 191 ? -6.314 13.684 8.779 1.00 86.12 191 GLU A N 1
ATOM 1571 C CA . GLU A 1 191 ? -5.827 14.994 8.336 1.00 86.12 191 GLU A CA 1
ATOM 1572 C C . GLU A 1 191 ? -4.898 14.843 7.115 1.00 86.12 191 GLU A C 1
ATOM 1574 O O . GLU A 1 191 ? -3.886 14.140 7.144 1.00 86.12 191 GLU A O 1
ATOM 1579 N N . LYS A 1 192 ? -5.215 15.545 6.020 1.00 85.69 192 LYS A N 1
ATOM 1580 C CA . LYS A 1 192 ? -4.397 15.502 4.800 1.00 85.69 192 LYS A CA 1
ATOM 1581 C C . LYS A 1 192 ? -3.125 16.322 4.979 1.00 85.69 192 LYS A C 1
ATOM 1583 O O . LYS A 1 192 ? -3.181 17.550 5.127 1.00 85.69 192 LYS A O 1
ATOM 1588 N N . VAL A 1 193 ? -1.987 15.643 4.881 1.00 86.69 193 VAL A N 1
ATOM 1589 C CA . VAL A 1 193 ? -0.656 16.243 4.972 1.00 86.69 193 VAL A CA 1
ATOM 1590 C C . VAL A 1 193 ? 0.151 16.042 3.695 1.00 86.69 193 VAL A C 1
ATOM 1592 O O . VAL A 1 193 ? -0.028 15.064 2.971 1.00 86.69 193 VAL A O 1
ATOM 1595 N N . ILE A 1 194 ? 1.068 16.969 3.440 1.00 90.19 194 ILE A N 1
ATOM 1596 C CA . ILE A 1 194 ? 2.131 16.830 2.447 1.00 90.19 194 ILE A CA 1
ATOM 1597 C C . ILE A 1 194 ? 3.475 16.776 3.156 1.00 90.19 194 ILE A C 1
ATOM 1599 O O . ILE A 1 194 ? 3.695 17.453 4.161 1.00 90.19 194 ILE A O 1
ATOM 1603 N N . LEU A 1 195 ? 4.371 15.966 2.609 1.00 91.06 195 LEU A N 1
ATOM 1604 C CA . LEU A 1 195 ? 5.753 15.893 3.045 1.00 91.06 195 LEU A CA 1
ATOM 1605 C C . LEU A 1 195 ? 6.562 16.974 2.326 1.00 91.06 195 LEU A C 1
ATOM 1607 O O . LEU A 1 195 ? 6.593 17.012 1.096 1.00 91.06 195 LEU A O 1
ATOM 1611 N N . GLU A 1 196 ? 7.228 17.829 3.090 1.00 91.25 196 GLU A N 1
ATOM 1612 C CA . GLU A 1 196 ? 8.164 18.822 2.581 1.00 91.25 196 GLU A CA 1
ATOM 1613 C C . GLU A 1 196 ? 9.600 18.426 2.929 1.00 91.25 196 GLU A C 1
ATOM 1615 O O . GLU A 1 196 ? 9.936 18.175 4.088 1.00 91.25 196 GLU A O 1
ATOM 1620 N N . TYR A 1 197 ? 10.455 18.415 1.909 1.00 91.50 197 TYR A N 1
ATOM 1621 C CA . TYR A 1 197 ? 11.897 18.263 2.048 1.00 91.50 197 TYR A CA 1
ATOM 1622 C C . TYR A 1 197 ? 12.536 19.617 2.366 1.00 91.50 197 TYR A C 1
ATOM 1624 O O . TYR A 1 197 ? 12.439 20.541 1.558 1.00 91.50 197 TYR A O 1
ATOM 1632 N N . LYS A 1 198 ? 13.199 19.744 3.520 1.00 90.75 198 LYS A N 1
ATOM 1633 C CA . LYS A 1 198 ? 13.892 20.977 3.917 1.00 90.75 198 LYS A CA 1
ATOM 1634 C C . LYS A 1 198 ? 15.327 20.960 3.403 1.00 90.75 198 LYS A C 1
ATOM 1636 O O . LYS A 1 198 ? 16.229 20.489 4.088 1.00 90.75 198 LYS A O 1
ATOM 1641 N N . PHE A 1 199 ? 15.506 21.469 2.190 1.00 89.44 199 PHE A N 1
ATOM 1642 C CA . PHE A 1 199 ? 16.813 21.850 1.660 1.00 89.44 199 PHE A CA 1
ATOM 1643 C C . PHE A 1 199 ? 16.877 23.370 1.585 1.00 89.44 199 PHE A C 1
ATOM 1645 O O . PHE A 1 199 ? 15.974 23.985 1.013 1.00 89.44 199 PHE A O 1
ATOM 1652 N N . ASP A 1 200 ? 17.934 23.970 2.130 1.00 87.56 200 ASP A N 1
ATOM 1653 C CA . ASP A 1 200 ? 18.066 25.430 2.134 1.00 87.56 200 ASP A CA 1
ATOM 1654 C C . ASP A 1 200 ? 18.464 25.949 0.747 1.00 87.56 200 ASP A C 1
ATOM 1656 O O . ASP A 1 200 ? 18.124 27.067 0.354 1.00 87.56 200 ASP A O 1
ATOM 1660 N N . ASN A 1 201 ? 19.193 25.133 -0.021 1.00 90.25 201 ASN A N 1
ATOM 1661 C CA . ASN A 1 201 ? 19.654 25.481 -1.359 1.00 90.25 201 ASN A CA 1
ATOM 1662 C C . ASN A 1 201 ? 19.944 24.248 -2.238 1.00 90.25 201 ASN A C 1
ATOM 1664 O O . ASN A 1 201 ? 20.144 23.128 -1.771 1.00 90.25 201 ASN A O 1
ATOM 1668 N N . GLU A 1 202 ? 20.048 24.486 -3.547 1.00 92.81 202 GLU A N 1
ATOM 1669 C CA . GLU A 1 202 ? 20.313 23.449 -4.554 1.00 92.81 202 GLU A CA 1
ATOM 1670 C C . GLU A 1 202 ? 21.697 22.779 -4.391 1.00 92.81 202 GLU A C 1
ATOM 1672 O O . GLU A 1 202 ? 21.909 21.652 -4.840 1.00 92.81 202 GLU A O 1
ATOM 1677 N N . THR A 1 203 ? 22.660 23.445 -3.740 1.00 93.44 203 THR A N 1
ATOM 1678 C CA . THR A 1 203 ? 24.021 22.907 -3.555 1.00 93.44 203 THR A CA 1
ATOM 1679 C C . THR A 1 203 ? 24.047 21.778 -2.525 1.00 93.44 203 THR A C 1
ATOM 1681 O O . THR A 1 203 ? 24.751 20.782 -2.723 1.00 93.44 203 THR A O 1
ATOM 1684 N N . GLU A 1 204 ? 23.256 21.885 -1.459 1.00 91.75 204 GLU A N 1
ATOM 1685 C CA . GLU A 1 204 ? 23.057 20.802 -0.487 1.00 91.75 204 GLU A CA 1
ATOM 1686 C C . GLU A 1 204 ? 22.426 19.582 -1.149 1.00 91.75 204 GLU A C 1
ATOM 1688 O O . GLU A 1 204 ? 22.950 18.471 -1.036 1.00 91.75 204 GLU A O 1
ATOM 1693 N N . PHE A 1 205 ? 21.365 19.798 -1.931 1.00 92.94 205 PHE A N 1
ATOM 1694 C CA . PHE A 1 205 ? 20.725 18.719 -2.673 1.00 92.94 205 PHE A CA 1
ATOM 1695 C C . PHE A 1 205 ? 21.694 18.054 -3.665 1.00 92.94 205 PHE A C 1
ATOM 1697 O O . PHE A 1 205 ? 21.784 16.825 -3.733 1.00 92.94 205 PHE A O 1
ATOM 1704 N N . LYS A 1 206 ? 22.494 18.848 -4.393 1.00 95.38 206 LYS A N 1
ATOM 1705 C CA . LYS A 1 206 ? 23.552 18.330 -5.275 1.00 95.38 206 LYS A CA 1
ATOM 1706 C C . LYS A 1 206 ? 24.534 17.435 -4.521 1.00 95.38 206 LYS A C 1
ATOM 1708 O O . LYS A 1 206 ? 24.930 16.386 -5.034 1.00 95.38 206 LYS A O 1
ATOM 1713 N N . THR A 1 207 ? 24.941 17.851 -3.324 1.00 94.12 207 THR A N 1
ATOM 1714 C CA . THR A 1 207 ? 25.880 17.101 -2.480 1.00 94.12 207 THR A CA 1
ATOM 1715 C C . THR A 1 207 ? 25.274 15.762 -2.073 1.00 94.12 207 THR A C 1
ATOM 1717 O O . THR A 1 207 ? 25.892 14.723 -2.306 1.00 94.12 207 THR A O 1
ATOM 1720 N N . LEU A 1 208 ? 24.022 15.768 -1.607 1.00 93.50 208 LEU A N 1
ATOM 1721 C CA . LEU A 1 208 ? 23.267 14.562 -1.268 1.00 93.50 208 LEU A CA 1
ATOM 1722 C C . LEU A 1 208 ? 23.163 13.590 -2.456 1.00 93.50 208 LEU A C 1
ATOM 1724 O O . LEU A 1 208 ? 23.448 12.399 -2.318 1.00 93.50 208 LEU A O 1
ATOM 1728 N N . PHE A 1 209 ? 22.789 14.087 -3.639 1.00 95.25 209 PHE A N 1
ATOM 1729 C CA . PHE A 1 209 ? 22.676 13.244 -4.833 1.00 95.25 209 PHE A CA 1
ATOM 1730 C C . PHE A 1 209 ? 24.039 12.694 -5.278 1.00 95.25 209 PHE A C 1
ATOM 1732 O O . PHE A 1 209 ? 24.147 11.549 -5.713 1.00 95.25 209 PHE A O 1
ATOM 1739 N N . THR A 1 210 ? 25.108 13.478 -5.120 1.00 95.88 210 THR A N 1
ATOM 1740 C CA . THR A 1 210 ? 26.480 13.037 -5.413 1.00 95.88 210 THR A CA 1
ATOM 1741 C C . THR A 1 210 ? 26.928 11.915 -4.470 1.00 95.88 210 THR A C 1
ATOM 1743 O O . THR A 1 210 ? 27.559 10.958 -4.923 1.00 95.88 210 THR A O 1
ATOM 1746 N N . GLU A 1 211 ? 26.605 12.000 -3.175 1.00 94.38 211 GLU A N 1
ATOM 1747 C CA . GLU A 1 211 ? 26.857 10.921 -2.205 1.00 94.38 211 GLU A CA 1
ATOM 1748 C C . GLU A 1 211 ? 26.112 9.643 -2.580 1.00 94.38 211 GLU A C 1
ATOM 1750 O O . GLU A 1 211 ? 26.710 8.565 -2.602 1.00 94.38 211 GLU A O 1
ATOM 1755 N N . PHE A 1 212 ? 24.830 9.772 -2.932 1.00 95.12 212 PHE A N 1
ATOM 1756 C CA . PHE A 1 212 ? 24.023 8.659 -3.419 1.00 95.12 212 PHE A CA 1
ATOM 1757 C C . PHE A 1 212 ? 24.681 7.973 -4.623 1.00 95.12 212 PHE A C 1
ATOM 1759 O O . PHE A 1 212 ? 24.883 6.759 -4.604 1.00 95.12 212 PHE A O 1
ATOM 1766 N N . LEU A 1 213 ? 25.063 8.742 -5.648 1.00 95.00 213 LEU A N 1
ATOM 1767 C CA . LEU A 1 213 ? 25.694 8.198 -6.851 1.00 95.00 213 LEU A CA 1
ATOM 1768 C C . LEU A 1 213 ? 26.971 7.424 -6.511 1.00 95.00 213 LEU A C 1
ATOM 1770 O O . LEU A 1 213 ? 27.149 6.301 -6.980 1.00 95.00 213 LEU A O 1
ATOM 1774 N N . LYS A 1 214 ? 27.837 7.989 -5.660 1.00 93.31 214 LYS A N 1
ATOM 1775 C CA . LYS A 1 214 ? 29.075 7.327 -5.221 1.00 93.31 214 LYS A CA 1
ATOM 1776 C C . LYS A 1 214 ? 28.793 6.017 -4.487 1.00 93.31 214 LYS A C 1
ATOM 1778 O O . LYS A 1 214 ? 29.454 5.025 -4.771 1.00 93.31 214 LYS A O 1
ATOM 1783 N N . ALA A 1 215 ? 27.799 6.001 -3.600 1.00 92.00 215 ALA A N 1
ATOM 1784 C CA . ALA A 1 215 ? 27.406 4.804 -2.858 1.00 92.00 215 ALA A CA 1
ATOM 1785 C C . ALA A 1 215 ? 26.782 3.715 -3.749 1.00 92.00 215 ALA A C 1
ATOM 1787 O O . ALA A 1 215 ? 26.804 2.542 -3.390 1.00 92.00 215 ALA A O 1
ATOM 1788 N N . GLN A 1 216 ? 26.211 4.084 -4.901 1.00 91.25 216 GLN A N 1
ATOM 1789 C CA . GLN A 1 216 ? 25.528 3.152 -5.804 1.00 91.25 216 GLN A CA 1
ATOM 1790 C C . GLN A 1 216 ? 26.312 2.804 -7.072 1.00 91.25 216 GLN A C 1
ATOM 1792 O O . GLN A 1 216 ? 25.787 2.067 -7.905 1.00 91.25 216 GLN A O 1
ATOM 1797 N N . LYS A 1 217 ? 27.557 3.276 -7.211 1.00 85.88 217 LYS A N 1
ATOM 1798 C CA . LYS A 1 217 ? 28.385 3.086 -8.411 1.00 85.88 217 LYS A CA 1
ATOM 1799 C C . LYS A 1 217 ? 28.436 1.628 -8.886 1.00 85.88 217 LYS A C 1
ATOM 1801 O O . LYS A 1 217 ? 28.274 1.379 -10.075 1.00 85.88 217 LYS A O 1
ATOM 1806 N N . ASP A 1 218 ? 28.602 0.683 -7.963 1.00 86.19 218 ASP A N 1
ATOM 1807 C CA . ASP A 1 218 ? 28.766 -0.743 -8.285 1.00 86.19 218 ASP A CA 1
ATOM 1808 C C . ASP A 1 218 ? 27.436 -1.469 -8.562 1.00 86.19 218 ASP A C 1
ATOM 1810 O O . ASP A 1 218 ? 27.423 -2.635 -8.948 1.00 86.19 218 ASP A O 1
ATOM 1814 N N . ASN A 1 219 ? 26.300 -0.785 -8.390 1.00 86.81 219 ASN A N 1
ATOM 1815 C CA . ASN A 1 219 ? 24.971 -1.335 -8.659 1.00 86.81 219 ASN A CA 1
ATOM 1816 C C . ASN A 1 219 ? 24.457 -1.004 -10.068 1.00 86.81 219 ASN A C 1
ATOM 1818 O O . ASN A 1 219 ? 23.385 -1.480 -10.451 1.00 86.81 219 ASN A O 1
ATOM 1822 N N . PHE A 1 220 ? 25.168 -0.173 -10.832 1.00 86.81 220 PHE A N 1
ATOM 1823 C CA . PHE A 1 220 ? 24.774 0.165 -12.195 1.00 86.81 220 PHE A CA 1
ATOM 1824 C C . PHE A 1 220 ? 25.111 -0.972 -13.153 1.00 86.81 220 PHE A C 1
ATOM 1826 O O . PHE A 1 220 ? 26.163 -1.600 -13.073 1.00 86.81 220 PHE A O 1
ATOM 1833 N N . THR A 1 221 ? 24.193 -1.249 -14.075 1.00 77.44 221 THR A N 1
ATOM 1834 C CA . THR A 1 221 ? 24.319 -2.388 -14.983 1.00 77.44 221 THR A CA 1
ATOM 1835 C C . THR A 1 221 ? 24.656 -1.916 -16.378 1.00 77.44 221 THR A C 1
ATOM 1837 O O . THR A 1 221 ? 23.948 -1.078 -16.939 1.00 77.44 221 THR A O 1
ATOM 1840 N N . THR A 1 222 ? 25.715 -2.476 -16.945 1.00 76.75 222 THR A N 1
ATOM 1841 C CA . THR A 1 222 ? 26.041 -2.285 -18.352 1.00 76.75 222 THR A CA 1
ATOM 1842 C C . THR A 1 222 ? 25.167 -3.197 -19.207 1.00 76.75 222 THR A C 1
ATOM 1844 O O . THR A 1 222 ? 24.827 -4.313 -18.805 1.00 76.75 222 THR A O 1
ATOM 1847 N N . ASP A 1 223 ? 24.799 -2.719 -20.391 1.00 69.25 223 ASP A N 1
ATOM 1848 C CA . ASP A 1 223 ? 24.328 -3.605 -21.448 1.00 69.25 223 ASP A CA 1
ATOM 1849 C C . ASP A 1 223 ? 25.536 -4.034 -22.266 1.00 69.25 223 ASP A C 1
ATOM 1851 O O . ASP A 1 223 ? 26.396 -3.215 -22.604 1.00 69.25 223 ASP A O 1
ATOM 1855 N N . GLY A 1 224 ? 25.614 -5.325 -22.564 1.00 66.50 224 GLY A N 1
ATOM 1856 C CA . GLY A 1 224 ? 26.717 -5.875 -23.323 1.00 66.50 224 GLY A CA 1
ATOM 1857 C C . GLY A 1 224 ? 26.324 -7.121 -24.088 1.00 66.50 224 GLY A C 1
ATOM 1858 O O . GLY A 1 224 ? 25.391 -7.838 -23.725 1.00 66.50 224 GLY A O 1
ATOM 1859 N N . ILE A 1 225 ? 27.040 -7.357 -25.180 1.00 65.00 225 ILE A N 1
ATOM 1860 C CA . ILE A 1 225 ? 26.892 -8.574 -25.972 1.00 65.00 225 ILE A CA 1
ATOM 1861 C C . ILE A 1 225 ? 27.753 -9.650 -25.319 1.00 65.00 225 ILE A C 1
ATOM 1863 O O . ILE A 1 225 ? 28.946 -9.445 -25.102 1.00 65.00 225 ILE A O 1
ATOM 1867 N N . ASN A 1 226 ? 27.143 -10.794 -25.018 1.00 64.12 226 ASN A N 1
ATOM 1868 C CA . ASN A 1 226 ? 27.866 -11.983 -24.589 1.00 64.12 226 ASN A CA 1
ATOM 1869 C C . ASN A 1 226 ? 27.985 -12.929 -25.782 1.00 64.12 226 ASN A C 1
ATOM 1871 O O . ASN A 1 226 ? 26.980 -13.410 -26.303 1.00 64.12 226 ASN A O 1
ATOM 1875 N N . GLU A 1 227 ? 29.212 -13.194 -26.212 1.00 62.34 227 GLU A N 1
ATOM 1876 C CA . GLU A 1 227 ? 29.490 -14.202 -27.229 1.00 62.34 227 GLU A CA 1
ATOM 1877 C C . GLU A 1 227 ? 29.494 -15.597 -26.584 1.00 62.34 227 GLU A C 1
ATOM 1879 O O . GLU A 1 227 ? 30.162 -15.823 -25.572 1.00 62.34 227 GLU A O 1
ATOM 1884 N N . ARG A 1 228 ? 28.734 -16.538 -27.158 1.00 65.62 228 ARG A N 1
ATOM 1885 C CA . ARG A 1 228 ? 28.724 -17.952 -26.752 1.00 65.62 228 ARG A CA 1
ATOM 1886 C C . ARG A 1 228 ? 29.133 -18.801 -27.947 1.00 65.62 228 ARG A C 1
ATOM 1888 O O . ARG A 1 228 ? 28.411 -18.859 -28.937 1.00 65.62 228 ARG A O 1
ATOM 1895 N N . ILE A 1 229 ? 30.276 -19.469 -27.837 1.00 68.81 229 ILE A N 1
ATOM 1896 C CA . ILE A 1 229 ? 30.764 -20.405 -28.851 1.00 68.81 229 ILE A CA 1
ATOM 1897 C C . ILE A 1 229 ? 30.436 -21.818 -28.370 1.00 68.81 229 ILE A C 1
ATOM 1899 O O . ILE A 1 229 ? 30.914 -22.243 -27.321 1.00 68.81 229 ILE A O 1
ATOM 1903 N N . SER A 1 230 ? 29.614 -22.541 -29.130 1.00 71.88 230 SER A N 1
ATOM 1904 C CA . SER A 1 230 ? 29.315 -23.955 -28.887 1.00 71.88 230 SER A CA 1
ATOM 1905 C C . SER A 1 230 ? 29.975 -24.800 -29.970 1.00 71.88 230 SER A C 1
ATOM 1907 O O . SER A 1 230 ? 29.864 -24.486 -31.158 1.00 71.88 230 SER A O 1
ATOM 1909 N N . LYS A 1 231 ? 30.688 -25.856 -29.571 1.00 79.12 231 LYS A N 1
ATOM 1910 C CA . LYS A 1 231 ? 31.314 -26.801 -30.497 1.00 79.12 231 LYS A CA 1
ATOM 1911 C C . LYS A 1 231 ? 30.483 -28.075 -30.533 1.00 79.12 231 LYS A C 1
ATOM 1913 O O . LYS A 1 231 ? 30.320 -28.739 -29.515 1.00 79.12 231 LYS A O 1
ATOM 1918 N N . ILE A 1 232 ? 29.993 -28.441 -31.710 1.00 81.62 232 ILE A N 1
ATOM 1919 C CA . ILE A 1 232 ? 29.276 -29.702 -31.905 1.00 81.62 232 ILE A CA 1
ATOM 1920 C C . ILE A 1 232 ? 30.292 -30.775 -32.296 1.00 81.62 232 ILE A C 1
ATOM 1922 O O . ILE A 1 232 ? 31.005 -30.625 -33.289 1.00 81.62 232 ILE A O 1
ATOM 1926 N N . GLU A 1 233 ? 30.358 -31.855 -31.524 1.00 83.81 233 GLU A N 1
ATOM 1927 C CA . GLU A 1 233 ? 31.139 -33.048 -31.850 1.00 83.81 233 GLU A CA 1
ATOM 1928 C C . GLU A 1 233 ? 30.201 -34.236 -32.066 1.00 83.81 233 GLU A C 1
ATOM 1930 O O . GLU A 1 233 ? 29.273 -34.460 -31.292 1.00 83.81 233 GLU A O 1
ATOM 1935 N N . ILE A 1 234 ? 30.438 -35.008 -33.126 1.00 84.12 234 ILE A N 1
ATOM 1936 C CA . ILE A 1 234 ? 29.675 -36.226 -33.413 1.00 84.12 234 ILE A CA 1
ATOM 1937 C C . ILE A 1 234 ? 30.533 -37.421 -33.002 1.00 84.12 234 ILE A C 1
ATOM 1939 O O . ILE A 1 234 ? 31.609 -37.633 -33.561 1.00 84.12 234 ILE A O 1
ATOM 1943 N N . LYS A 1 235 ? 30.052 -38.200 -32.030 1.00 83.94 235 LYS A N 1
ATOM 1944 C CA . LYS A 1 235 ? 30.635 -39.483 -31.608 1.00 83.94 235 LYS A CA 1
ATOM 1945 C C . LYS A 1 235 ? 29.528 -40.527 -31.536 1.00 83.94 235 LYS A C 1
ATOM 1947 O O . LYS A 1 235 ? 28.430 -40.223 -31.081 1.00 83.94 235 LYS A O 1
ATOM 1952 N N . ASP A 1 236 ? 29.798 -41.736 -32.018 1.00 80.25 236 ASP A N 1
ATOM 1953 C CA . ASP A 1 236 ? 28.869 -42.877 -31.968 1.00 80.25 236 ASP A CA 1
ATOM 1954 C C . ASP A 1 236 ? 27.454 -42.568 -32.499 1.00 80.25 236 ASP A C 1
ATOM 1956 O O . ASP A 1 236 ? 26.447 -42.903 -31.876 1.00 80.25 236 ASP A O 1
ATOM 1960 N N . ASN A 1 237 ? 27.363 -41.885 -33.649 1.00 84.00 237 ASN A N 1
ATOM 1961 C CA . ASN A 1 237 ? 26.096 -41.442 -34.253 1.00 84.00 237 ASN A CA 1
ATOM 1962 C C . ASN A 1 237 ? 25.238 -40.512 -33.364 1.00 84.00 237 ASN A C 1
ATOM 1964 O O . ASN A 1 237 ? 24.051 -40.318 -33.627 1.00 84.00 237 ASN A O 1
ATOM 1968 N N . LYS A 1 238 ? 25.830 -39.902 -32.330 1.00 74.44 238 LYS A N 1
ATOM 1969 C CA . LYS A 1 238 ? 25.195 -38.900 -31.468 1.00 74.44 238 LYS A CA 1
ATOM 1970 C C . LYS A 1 238 ? 25.935 -37.571 -31.583 1.00 74.44 238 LYS A C 1
ATOM 1972 O O . LYS A 1 238 ? 27.162 -37.520 -31.519 1.00 74.44 238 LYS A O 1
ATOM 1977 N N . ALA A 1 239 ? 25.180 -36.489 -31.752 1.00 83.50 239 ALA A N 1
ATOM 1978 C CA . ALA A 1 239 ? 25.713 -35.135 -31.686 1.00 83.50 239 ALA A CA 1
ATOM 1979 C C . ALA A 1 239 ? 25.754 -34.677 -30.222 1.00 83.50 239 ALA A C 1
ATOM 1981 O O . ALA A 1 239 ? 24.727 -34.675 -29.543 1.00 83.50 239 ALA A O 1
ATOM 1982 N N . VAL A 1 240 ? 26.936 -34.291 -29.744 1.00 81.88 240 VAL A N 1
ATOM 1983 C CA . VAL A 1 240 ? 27.161 -33.730 -28.409 1.00 81.88 240 VAL A CA 1
ATOM 1984 C C . VAL A 1 240 ? 27.598 -32.278 -28.572 1.00 81.88 240 VAL A C 1
ATOM 1986 O O . VAL A 1 240 ? 28.593 -31.988 -29.237 1.00 81.88 240 VAL A O 1
ATOM 1989 N N . ALA A 1 241 ? 26.837 -31.357 -27.984 1.00 78.19 241 ALA A N 1
ATOM 1990 C CA . ALA A 1 241 ? 27.214 -29.953 -27.904 1.00 78.19 241 ALA A CA 1
ATOM 1991 C C . ALA A 1 241 ? 28.141 -29.757 -26.699 1.00 78.19 241 ALA A C 1
ATOM 1993 O O . ALA A 1 241 ? 27.709 -29.853 -25.553 1.00 78.19 241 ALA A O 1
ATOM 1994 N N . ASN A 1 242 ? 29.417 -29.494 -26.969 1.00 72.69 242 ASN A N 1
ATOM 1995 C CA . ASN A 1 242 ? 30.386 -29.097 -25.961 1.00 72.69 242 ASN A CA 1
ATOM 1996 C C . ASN A 1 242 ? 30.417 -27.571 -25.895 1.00 72.69 242 ASN A C 1
ATOM 1998 O O . ASN A 1 242 ? 30.799 -26.891 -26.852 1.00 72.69 242 ASN A O 1
ATOM 2002 N N . GLU A 1 243 ? 30.028 -27.036 -24.748 1.00 66.56 243 GLU A N 1
ATOM 2003 C CA . GLU A 1 243 ? 30.081 -25.612 -24.452 1.00 66.56 243 GLU A CA 1
ATOM 2004 C C . GLU A 1 243 ? 31.261 -25.348 -23.515 1.00 66.56 243 GLU A C 1
ATOM 2006 O O . GLU A 1 243 ? 31.124 -25.486 -22.300 1.00 66.56 243 GLU A O 1
ATOM 2011 N N . PRO A 1 244 ? 32.456 -25.023 -24.033 1.00 60.53 244 PRO A N 1
ATOM 2012 C CA . PRO A 1 244 ? 33.559 -24.652 -23.164 1.00 60.53 244 PRO A CA 1
ATOM 2013 C C . PRO A 1 244 ? 33.239 -23.309 -22.486 1.00 60.53 244 PRO A C 1
ATOM 2015 O O . PRO A 1 244 ? 33.302 -22.253 -23.117 1.00 60.53 244 PRO A O 1
ATOM 2018 N N . GLU A 1 245 ? 32.910 -23.327 -21.191 1.00 54.00 245 GLU A N 1
ATOM 2019 C CA . GLU A 1 245 ? 32.852 -22.110 -20.377 1.00 54.00 245 GLU A CA 1
ATOM 2020 C C . GLU A 1 245 ? 34.276 -21.582 -20.149 1.00 54.00 245 GLU A C 1
ATOM 2022 O O . GLU A 1 245 ? 35.012 -22.041 -19.280 1.00 54.00 245 GLU A O 1
ATOM 2027 N N . SER A 1 246 ? 34.696 -20.607 -20.955 1.00 53.53 246 SER A N 1
ATOM 2028 C CA . SER A 1 246 ? 35.945 -19.874 -20.739 1.00 53.53 246 SER A CA 1
ATOM 2029 C C . SER A 1 246 ? 35.667 -18.565 -20.002 1.00 53.53 246 SER A C 1
ATOM 2031 O O . SER A 1 246 ? 35.039 -17.658 -20.549 1.00 53.53 246 SER A O 1
ATOM 2033 N N . VAL A 1 247 ? 36.191 -18.435 -18.777 1.00 51.81 247 VAL A N 1
ATOM 2034 C CA . VAL A 1 247 ? 36.189 -17.170 -18.011 1.00 51.81 247 VAL A CA 1
ATOM 2035 C C . VAL A 1 247 ? 36.992 -16.079 -18.740 1.00 51.81 247 VAL A C 1
ATOM 2037 O O . VAL A 1 247 ? 36.655 -14.902 -18.660 1.00 51.81 247 VAL A O 1
ATOM 2040 N N . TYR A 1 248 ? 38.013 -16.466 -19.510 1.00 48.44 248 TYR A N 1
ATOM 2041 C CA . TYR A 1 248 ? 38.931 -15.551 -20.195 1.00 48.44 248 TYR A CA 1
ATOM 2042 C C . TYR A 1 248 ? 38.398 -14.999 -21.530 1.00 48.44 248 TYR A C 1
ATOM 2044 O O . TYR A 1 248 ? 38.879 -13.963 -21.986 1.00 48.44 248 TYR A O 1
ATOM 2052 N N . ASN A 1 249 ? 37.400 -15.646 -22.149 1.00 46.56 249 ASN A N 1
ATOM 2053 C CA . ASN A 1 249 ? 36.846 -15.239 -23.451 1.00 46.56 249 ASN A CA 1
ATOM 2054 C C . ASN A 1 249 ? 35.489 -14.519 -23.372 1.00 46.56 249 ASN A C 1
ATOM 2056 O O . ASN A 1 249 ? 34.932 -14.189 -24.418 1.00 46.56 249 ASN A O 1
ATOM 2060 N N . ARG A 1 250 ? 34.958 -14.202 -22.180 1.00 50.84 250 ARG A N 1
ATOM 2061 C CA . ARG A 1 250 ? 33.844 -13.241 -22.076 1.00 50.84 250 ARG A CA 1
ATOM 2062 C C . ARG A 1 250 ? 34.353 -11.830 -22.371 1.00 50.84 250 ARG A C 1
ATOM 2064 O O . ARG A 1 250 ? 34.620 -11.042 -21.469 1.00 50.84 250 ARG A O 1
ATOM 2071 N N . LYS A 1 251 ? 34.475 -11.488 -23.652 1.00 50.81 251 LYS A N 1
ATOM 2072 C CA . LYS A 1 251 ? 34.554 -10.090 -24.079 1.00 50.81 251 LYS A CA 1
ATOM 2073 C C . LYS A 1 251 ? 33.143 -9.517 -24.082 1.00 50.81 251 LYS A C 1
ATOM 2075 O O . LYS A 1 251 ? 32.450 -9.567 -25.089 1.00 50.81 251 LYS A O 1
ATOM 2080 N N . THR A 1 252 ? 32.712 -8.971 -22.951 1.00 54.69 252 THR A N 1
ATOM 2081 C CA . THR A 1 252 ? 31.492 -8.163 -22.915 1.00 54.69 252 THR A CA 1
ATOM 2082 C C . THR A 1 252 ? 31.816 -6.796 -23.510 1.00 54.69 252 THR A C 1
ATOM 2084 O O . THR A 1 252 ? 32.370 -5.929 -22.836 1.00 54.69 252 THR A O 1
ATOM 2087 N N . THR A 1 253 ? 31.519 -6.595 -24.795 1.00 57.59 253 THR A N 1
ATOM 2088 C CA . THR A 1 253 ? 31.542 -5.246 -25.375 1.00 57.59 253 THR A CA 1
ATOM 2089 C C . THR A 1 253 ? 30.295 -4.516 -24.908 1.00 57.59 253 THR A C 1
ATOM 2091 O O . THR A 1 253 ? 29.178 -4.923 -25.235 1.00 57.59 253 THR A O 1
ATOM 2094 N N . THR A 1 254 ? 30.488 -3.465 -24.115 1.00 62.16 254 THR A N 1
ATOM 2095 C CA . THR A 1 254 ? 29.398 -2.611 -23.654 1.00 62.16 254 THR A CA 1
ATOM 2096 C C . THR A 1 254 ? 29.026 -1.610 -24.739 1.00 62.16 254 THR A C 1
ATOM 2098 O O . THR A 1 254 ? 29.888 -1.108 -25.463 1.00 62.16 254 THR A O 1
ATOM 2101 N N . PHE A 1 255 ? 27.736 -1.329 -24.886 1.00 66.56 255 PHE A N 1
ATOM 2102 C CA . PHE A 1 255 ? 27.256 -0.329 -25.834 1.00 66.56 255 PHE A CA 1
ATOM 2103 C C . PHE A 1 255 ? 26.156 0.517 -25.201 1.00 66.56 255 PHE A C 1
ATOM 2105 O O . PHE A 1 255 ? 25.326 0.033 -24.434 1.00 66.56 255 PHE A O 1
ATOM 2112 N N . SER A 1 256 ? 26.179 1.810 -25.511 1.00 68.88 256 SER A N 1
ATOM 2113 C CA . SER A 1 256 ? 25.201 2.772 -25.014 1.00 68.88 256 SER A CA 1
ATOM 2114 C C . SER A 1 256 ? 23.901 2.622 -25.797 1.00 68.88 256 SER A C 1
ATOM 2116 O O . SER A 1 256 ? 23.878 2.877 -27.001 1.00 68.88 256 SER A O 1
ATOM 2118 N N . LEU A 1 257 ? 22.812 2.235 -25.131 1.00 76.06 257 LEU A N 1
ATOM 2119 C CA . LEU A 1 257 ? 21.493 2.123 -25.769 1.00 76.06 257 LEU A CA 1
ATOM 2120 C C . LEU A 1 257 ? 20.814 3.481 -25.976 1.00 76.06 257 LEU A C 1
ATOM 2122 O O . LEU A 1 257 ? 19.834 3.577 -26.713 1.00 76.06 257 LEU A O 1
ATOM 2126 N N . MET A 1 258 ? 21.318 4.534 -25.331 1.00 88.38 258 MET A N 1
ATOM 2127 C CA . MET A 1 258 ? 20.757 5.879 -25.432 1.00 88.38 258 MET A CA 1
ATOM 2128 C C . MET A 1 258 ? 21.832 6.966 -25.395 1.00 88.38 258 MET A C 1
ATOM 2130 O O . MET A 1 258 ? 22.972 6.726 -25.001 1.00 88.38 258 MET A O 1
ATOM 2134 N N . LYS A 1 259 ? 21.476 8.185 -25.809 1.00 92.25 259 LYS A N 1
ATOM 2135 C CA . LYS A 1 259 ? 22.361 9.351 -25.691 1.00 92.25 259 LYS A CA 1
ATOM 2136 C C . LYS A 1 259 ? 22.353 9.872 -24.256 1.00 92.25 259 LYS A C 1
ATOM 2138 O O . LYS A 1 259 ? 21.321 9.841 -23.587 1.00 92.25 259 LYS A O 1
ATOM 2143 N N . TYR A 1 260 ? 23.467 10.459 -23.819 1.00 93.94 260 TYR A N 1
ATOM 2144 C CA . TYR A 1 260 ? 23.574 11.077 -22.492 1.00 93.94 260 TYR A CA 1
ATOM 2145 C C . TYR A 1 260 ? 22.496 12.146 -22.237 1.00 93.94 260 TYR A C 1
ATOM 2147 O O . TYR A 1 260 ? 21.909 12.200 -21.159 1.00 93.94 260 TYR A O 1
ATOM 2155 N N . SER A 1 261 ? 22.174 12.960 -23.248 1.00 94.50 261 SER A N 1
ATOM 2156 C CA . SER A 1 261 ? 21.115 13.973 -23.152 1.00 94.50 261 SER A CA 1
ATOM 2157 C C . SER A 1 261 ? 19.737 13.374 -22.881 1.00 94.50 261 SER A C 1
ATOM 2159 O O . SER A 1 261 ? 18.952 13.955 -22.134 1.00 94.50 261 SER A O 1
ATOM 2161 N N . ASP A 1 262 ? 19.437 12.229 -23.494 1.00 94.50 262 ASP A N 1
ATOM 2162 C CA . ASP A 1 262 ? 18.144 11.561 -23.355 1.00 94.50 262 ASP A CA 1
ATOM 2163 C C . ASP A 1 262 ? 18.060 10.880 -21.988 1.00 94.50 262 ASP A C 1
ATOM 2165 O O . ASP A 1 262 ? 17.051 11.012 -21.299 1.00 94.50 262 ASP A O 1
ATOM 2169 N N . PHE A 1 263 ? 19.167 10.279 -21.539 1.00 94.62 263 PHE A N 1
ATOM 2170 C CA . PHE A 1 263 ? 19.310 9.716 -20.196 1.00 94.62 263 PHE A CA 1
ATOM 2171 C C . PHE A 1 263 ? 19.080 10.770 -19.103 1.00 94.62 263 PHE A C 1
ATOM 2173 O O . PHE A 1 263 ? 18.295 10.545 -18.184 1.00 94.62 263 PHE A O 1
ATOM 2180 N N . LEU A 1 264 ? 19.697 11.954 -19.221 1.00 95.75 264 LEU A N 1
ATOM 2181 C CA . LEU A 1 264 ? 19.497 13.054 -18.270 1.00 95.75 264 LEU A CA 1
ATOM 2182 C C . LEU A 1 264 ? 18.053 13.563 -18.243 1.00 95.75 264 LEU A C 1
ATOM 2184 O O . LEU A 1 264 ? 17.504 13.787 -17.165 1.00 95.75 264 LEU A O 1
ATOM 2188 N N . LYS A 1 265 ? 17.437 13.763 -19.415 1.00 96.25 265 LYS A N 1
ATOM 2189 C CA . LYS A 1 265 ? 16.038 14.211 -19.510 1.00 96.25 265 LYS A CA 1
ATOM 2190 C C . LYS A 1 265 ? 15.093 13.193 -18.887 1.00 96.25 265 LYS A C 1
ATOM 2192 O O . LYS A 1 265 ? 14.148 13.569 -18.196 1.00 96.25 265 LYS A O 1
ATOM 2197 N N . GLU A 1 266 ? 15.349 11.911 -19.119 1.00 95.06 266 GLU A N 1
ATOM 2198 C CA . GLU A 1 266 ? 14.526 10.855 -18.561 1.00 95.06 266 GLU A CA 1
ATOM 2199 C C . GLU A 1 266 ? 14.688 10.738 -17.042 1.00 95.06 266 GLU A C 1
ATOM 2201 O O . GLU A 1 266 ? 13.674 10.702 -16.345 1.00 95.06 266 GLU A O 1
ATOM 2206 N N . LEU A 1 267 ? 15.919 10.777 -16.519 1.00 94.94 267 LEU A N 1
ATOM 2207 C CA . LEU A 1 267 ? 16.171 10.827 -15.074 1.00 94.94 267 LEU A CA 1
ATOM 2208 C C . LEU A 1 267 ? 15.51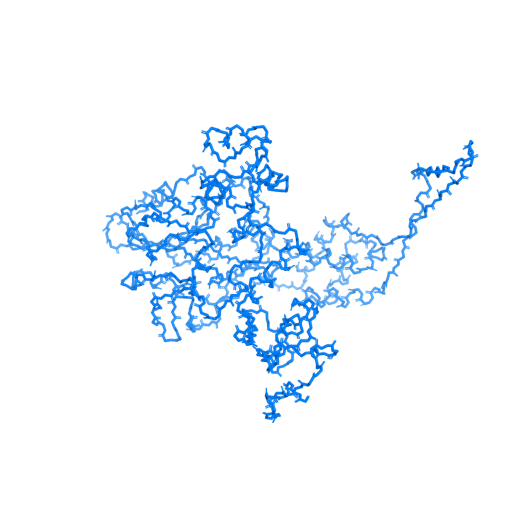6 12.044 -14.418 1.00 94.94 267 LEU A C 1
ATOM 2210 O O . LEU A 1 267 ? 14.847 11.899 -13.400 1.00 94.94 267 LEU A O 1
ATOM 2214 N N . SER A 1 268 ? 15.663 13.227 -15.016 1.00 96.25 268 SER A N 1
ATOM 2215 C CA . SER A 1 268 ? 15.035 14.462 -14.535 1.00 96.25 268 SER A CA 1
ATOM 2216 C C . SER A 1 268 ? 13.520 14.321 -14.442 1.00 96.25 268 SER A C 1
ATOM 2218 O O . SER A 1 268 ? 12.944 14.646 -13.408 1.00 96.25 268 SER A O 1
ATOM 2220 N N . ARG A 1 269 ? 12.879 13.757 -15.472 1.00 94.81 269 ARG A N 1
ATOM 2221 C CA . ARG A 1 269 ? 11.432 13.510 -15.479 1.00 94.81 269 ARG A CA 1
ATOM 2222 C C . ARG A 1 269 ? 11.006 12.470 -14.442 1.00 94.81 269 ARG A C 1
ATOM 2224 O O . ARG A 1 269 ? 9.935 12.606 -13.866 1.00 94.81 269 ARG A O 1
ATOM 2231 N N . LYS A 1 270 ? 11.794 11.411 -14.239 1.00 93.12 270 LYS A N 1
ATOM 2232 C CA . LYS A 1 270 ? 11.461 10.340 -13.286 1.00 93.12 270 LYS A CA 1
ATOM 2233 C C . LYS A 1 270 ? 11.627 10.773 -11.834 1.00 93.12 270 LYS A C 1
ATOM 2235 O O . LYS A 1 270 ? 10.778 10.465 -11.009 1.00 93.12 270 LYS A O 1
ATOM 2240 N N . LEU A 1 271 ? 12.702 11.497 -11.543 1.00 92.31 271 LEU A N 1
ATOM 2241 C CA . LEU A 1 271 ? 13.049 11.928 -10.191 1.00 92.31 271 LEU A CA 1
ATOM 2242 C C . LEU A 1 271 ? 12.508 13.321 -9.837 1.00 92.31 271 LEU A C 1
ATOM 2244 O O . LEU A 1 271 ? 12.617 13.737 -8.689 1.00 92.31 271 LEU A O 1
ATOM 2248 N N . ASN A 1 272 ? 11.946 14.046 -10.809 1.00 92.94 272 ASN A N 1
ATOM 2249 C CA . ASN A 1 272 ? 11.546 15.453 -10.697 1.00 92.94 272 ASN A CA 1
ATOM 2250 C C . ASN A 1 272 ? 12.700 16.380 -10.271 1.00 92.94 272 ASN A C 1
ATOM 2252 O O . ASN A 1 272 ? 12.517 17.287 -9.463 1.00 92.94 272 ASN A O 1
ATOM 2256 N N . LEU A 1 273 ? 13.899 16.150 -10.816 1.00 93.88 273 LEU A N 1
ATOM 2257 C CA . LEU A 1 273 ? 15.116 16.888 -10.459 1.00 93.88 273 LEU A CA 1
ATOM 2258 C C . LEU A 1 273 ? 15.578 17.818 -11.576 1.00 93.88 273 LEU A C 1
ATOM 2260 O O . LEU A 1 273 ? 15.389 17.534 -12.761 1.00 93.88 273 LEU A O 1
ATOM 2264 N N . ASN A 1 274 ? 16.252 18.907 -11.206 1.00 95.50 274 ASN A N 1
ATOM 2265 C CA . ASN A 1 274 ? 16.837 19.837 -12.165 1.00 95.50 274 ASN A CA 1
ATOM 2266 C C . ASN A 1 274 ? 17.944 19.153 -12.992 1.00 95.50 274 ASN A C 1
ATOM 2268 O O . ASN A 1 274 ? 18.891 18.582 -12.447 1.00 95.50 274 ASN A O 1
ATOM 2272 N N . ILE A 1 275 ? 17.847 19.248 -14.323 1.00 96.31 275 ILE A N 1
ATOM 2273 C CA . ILE A 1 275 ? 18.812 18.658 -15.267 1.00 96.31 275 ILE A CA 1
ATOM 2274 C C . ILE A 1 275 ? 20.237 19.164 -15.007 1.00 96.31 275 ILE A C 1
ATOM 2276 O O . ILE A 1 275 ? 21.187 18.383 -15.080 1.00 96.31 275 ILE A O 1
ATOM 2280 N N . LYS A 1 276 ? 20.398 20.456 -14.691 1.00 96.38 276 LYS A N 1
ATOM 2281 C CA . LYS A 1 276 ? 21.710 21.057 -14.420 1.00 96.38 276 LYS A CA 1
ATOM 2282 C C . LYS A 1 276 ? 22.350 20.420 -13.187 1.00 96.38 276 LYS A C 1
ATOM 2284 O O . LYS A 1 276 ? 23.495 19.985 -13.251 1.00 96.38 276 LYS A O 1
ATOM 2289 N N . THR A 1 277 ? 21.589 20.292 -12.105 1.00 96.19 277 THR A N 1
ATOM 2290 C CA . THR A 1 277 ? 22.044 19.689 -10.847 1.00 96.19 277 THR A CA 1
ATOM 2291 C C . THR A 1 277 ? 22.404 18.219 -11.023 1.00 96.19 277 THR A C 1
ATOM 2293 O O . THR A 1 277 ? 23.452 17.783 -10.548 1.00 96.19 277 THR A O 1
ATOM 2296 N N . LEU A 1 278 ? 21.589 17.465 -11.770 1.00 96.25 278 LEU A N 1
ATOM 2297 C CA . LEU A 1 278 ? 21.885 16.075 -12.127 1.00 96.25 278 LEU A CA 1
ATOM 2298 C C . LEU A 1 278 ? 23.211 15.952 -12.882 1.00 96.25 278 LEU A C 1
ATOM 2300 O O . LEU A 1 278 ? 24.048 15.123 -12.526 1.00 96.25 278 LEU A O 1
ATOM 2304 N N . HIS A 1 279 ? 23.415 16.783 -13.906 1.00 96.56 279 HIS A N 1
ATOM 2305 C CA . HIS A 1 279 ? 24.654 16.791 -14.677 1.00 96.56 279 HIS A CA 1
ATOM 2306 C C . HIS A 1 279 ? 25.866 17.114 -13.791 1.00 96.56 279 HIS A C 1
ATOM 2308 O O . HIS A 1 279 ? 26.837 16.357 -13.783 1.00 96.56 279 HIS A O 1
ATOM 2314 N N . GLU A 1 280 ? 25.794 18.189 -13.001 1.00 96.75 280 GLU A N 1
ATOM 2315 C CA . GLU A 1 280 ? 26.881 18.590 -12.103 1.00 96.75 280 GLU A CA 1
ATOM 2316 C C . GLU A 1 280 ? 27.209 17.507 -11.065 1.00 96.75 280 GLU A C 1
ATOM 2318 O O . GLU A 1 280 ? 28.385 17.238 -10.811 1.00 96.75 280 GLU A O 1
ATOM 2323 N N . ALA A 1 281 ? 26.196 16.859 -10.484 1.00 96.81 281 ALA A N 1
ATOM 2324 C CA . ALA A 1 281 ? 26.385 15.781 -9.516 1.00 96.81 281 ALA A CA 1
ATOM 2325 C C . ALA A 1 281 ? 27.053 14.550 -10.148 1.00 96.81 281 ALA A C 1
ATOM 2327 O O . ALA A 1 281 ? 27.982 13.984 -9.571 1.00 96.81 281 ALA A O 1
ATOM 2328 N N . ILE A 1 282 ? 26.644 14.169 -11.362 1.00 95.06 282 ILE A N 1
ATOM 2329 C CA . ILE A 1 282 ? 27.267 13.075 -12.119 1.00 95.06 282 ILE A CA 1
ATOM 2330 C C . ILE A 1 282 ? 28.745 13.378 -12.385 1.00 95.06 282 ILE A C 1
ATOM 2332 O O . ILE A 1 282 ? 29.597 12.543 -12.078 1.00 95.06 282 ILE A O 1
ATOM 2336 N N . VAL A 1 283 ? 29.072 14.576 -12.877 1.00 95.00 283 VAL A N 1
ATOM 2337 C CA . VAL A 1 283 ? 30.467 14.976 -13.133 1.00 95.00 283 VAL A CA 1
ATOM 2338 C C . VAL A 1 283 ? 31.282 14.975 -11.834 1.00 95.00 283 VAL A C 1
ATOM 2340 O O . VAL A 1 283 ? 32.373 14.407 -11.779 1.00 95.00 283 VAL A O 1
ATOM 2343 N N . THR A 1 284 ? 30.726 15.531 -10.755 1.00 95.56 284 THR A N 1
ATOM 2344 C CA . THR A 1 284 ? 31.384 15.599 -9.436 1.00 95.56 284 THR A CA 1
ATOM 2345 C C . THR A 1 284 ? 31.582 14.213 -8.812 1.00 95.56 284 THR A C 1
ATOM 2347 O O . THR A 1 284 ? 32.554 13.984 -8.086 1.00 95.56 284 THR A O 1
ATOM 2350 N N . SER A 1 285 ? 30.693 13.259 -9.105 1.00 93.44 285 SER A N 1
ATOM 2351 C CA . SER A 1 285 ? 30.790 11.881 -8.611 1.00 93.44 285 SER A CA 1
ATOM 2352 C C . SER A 1 285 ? 31.975 11.103 -9.196 1.00 93.44 285 SER A C 1
ATOM 2354 O O . SER A 1 285 ? 32.398 10.122 -8.584 1.00 93.44 285 SER A O 1
ATOM 2356 N N . LYS A 1 286 ? 32.540 11.554 -10.332 1.00 92.38 286 LYS A N 1
ATOM 2357 C CA . LYS A 1 286 ? 33.596 10.866 -11.103 1.00 92.38 286 LYS A CA 1
ATOM 2358 C C . LYS A 1 286 ? 33.212 9.441 -11.528 1.00 92.38 286 LYS A C 1
ATOM 2360 O O . LYS A 1 286 ? 34.061 8.555 -11.625 1.00 92.38 286 LYS A O 1
ATOM 2365 N N . ILE A 1 287 ? 31.922 9.205 -11.746 1.00 89.06 287 ILE A N 1
ATOM 2366 C CA . ILE A 1 287 ? 31.418 7.946 -12.291 1.00 89.06 287 ILE A CA 1
ATOM 2367 C C . ILE A 1 287 ? 31.459 8.031 -13.815 1.00 89.06 287 ILE A C 1
ATOM 2369 O O . ILE A 1 287 ? 30.964 8.992 -14.399 1.00 89.06 287 ILE A O 1
ATOM 2373 N N . GLU A 1 288 ? 31.988 6.988 -14.453 1.00 88.19 288 GLU A N 1
ATOM 2374 C CA . GLU A 1 288 ? 31.951 6.789 -15.907 1.00 88.19 288 GLU A CA 1
ATOM 2375 C C . GLU A 1 288 ? 30.530 6.419 -16.369 1.00 88.19 288 GLU A C 1
ATOM 2377 O O . GLU A 1 288 ? 30.271 5.324 -16.871 1.00 88.19 288 GLU A O 1
ATOM 2382 N N . ILE A 1 289 ? 29.572 7.331 -16.165 1.00 89.00 289 ILE A N 1
ATOM 2383 C CA . ILE A 1 289 ? 28.138 7.088 -16.387 1.00 89.00 289 ILE A CA 1
ATOM 2384 C C . ILE A 1 289 ? 27.829 6.678 -17.832 1.00 89.00 289 ILE A C 1
ATOM 2386 O O . ILE A 1 289 ? 26.850 5.981 -18.081 1.00 89.00 289 ILE A O 1
ATOM 2390 N N . ASN A 1 290 ? 28.691 7.071 -18.776 1.00 88.31 290 ASN A N 1
ATOM 2391 C CA . ASN A 1 290 ? 28.560 6.769 -20.198 1.00 88.31 290 ASN A CA 1
ATOM 2392 C C . ASN A 1 290 ? 28.554 5.260 -20.496 1.00 88.31 290 ASN A C 1
ATOM 2394 O O . ASN A 1 290 ? 28.035 4.852 -21.530 1.00 88.31 290 ASN A O 1
ATOM 2398 N N . GLN A 1 291 ? 29.075 4.429 -19.589 1.00 86.88 291 GLN A N 1
ATOM 2399 C CA . GLN A 1 291 ? 29.039 2.967 -19.716 1.00 86.88 291 GLN A CA 1
ATOM 2400 C C . GLN A 1 291 ? 27.677 2.359 -19.333 1.00 86.88 291 GLN A C 1
ATOM 2402 O O . GLN A 1 291 ? 27.411 1.201 -19.648 1.00 86.88 291 GLN A O 1
ATOM 2407 N N . TYR A 1 292 ? 26.810 3.131 -18.670 1.00 88.88 292 TYR A N 1
ATOM 2408 C CA . TYR A 1 292 ? 25.575 2.661 -18.031 1.00 88.88 292 TYR A CA 1
ATOM 2409 C C . TYR A 1 292 ? 24.313 3.347 -18.575 1.00 88.88 292 TYR A C 1
ATOM 2411 O O . TYR A 1 292 ? 23.264 3.321 -17.930 1.00 88.88 292 TYR A O 1
ATOM 2419 N N . LEU A 1 293 ? 24.399 3.993 -19.741 1.00 90.56 293 LEU A N 1
ATOM 2420 C CA . LEU A 1 293 ? 23.296 4.744 -20.343 1.00 90.56 293 LEU A CA 1
ATOM 2421 C C . LEU A 1 293 ? 22.254 3.791 -20.944 1.00 90.56 293 LEU A C 1
ATOM 2423 O O . LEU A 1 293 ? 22.252 3.495 -22.143 1.00 90.56 293 LEU A O 1
ATOM 2427 N N . ASN A 1 294 ? 21.365 3.306 -20.086 1.00 87.69 294 ASN A N 1
ATOM 2428 C CA . ASN A 1 294 ? 20.253 2.448 -20.457 1.00 87.69 294 ASN A CA 1
ATOM 2429 C C . ASN A 1 294 ? 19.072 2.585 -19.488 1.00 87.69 294 ASN A C 1
ATOM 2431 O O . ASN A 1 294 ? 19.184 3.104 -18.373 1.00 87.69 294 ASN A O 1
ATOM 2435 N N . GLN A 1 295 ? 17.923 2.059 -19.911 1.00 88.88 295 GLN A N 1
ATOM 2436 C CA . GLN A 1 295 ? 16.681 2.112 -19.142 1.00 88.88 295 GLN A CA 1
ATOM 2437 C C . GLN A 1 295 ? 16.777 1.384 -17.793 1.00 88.88 295 GLN A C 1
ATOM 2439 O O . GLN A 1 295 ? 16.099 1.764 -16.835 1.00 88.88 295 GLN A O 1
ATOM 2444 N N . LYS A 1 296 ? 17.585 0.320 -17.713 1.00 88.50 296 LYS A N 1
ATOM 2445 C CA . LYS A 1 296 ? 17.741 -0.485 -16.498 1.00 88.50 296 LYS A CA 1
ATOM 2446 C C . LYS A 1 296 ? 18.441 0.325 -15.410 1.00 88.50 296 LYS A C 1
ATOM 2448 O O . LYS A 1 296 ? 17.939 0.377 -14.293 1.00 88.50 296 LYS A O 1
ATOM 2453 N N . THR A 1 297 ? 19.507 1.041 -15.753 1.00 90.88 297 THR A N 1
ATOM 2454 C CA . THR A 1 297 ? 20.200 1.976 -14.862 1.00 90.88 297 THR A CA 1
ATOM 2455 C C . THR A 1 297 ? 19.279 3.101 -14.400 1.00 90.88 297 THR A C 1
ATOM 2457 O O . THR A 1 297 ? 19.290 3.422 -13.219 1.00 90.88 297 THR A O 1
ATOM 2460 N N . ILE A 1 298 ? 18.430 3.656 -15.276 1.00 92.12 298 ILE A N 1
ATOM 2461 C CA . ILE A 1 298 ? 17.436 4.674 -14.879 1.00 92.12 298 ILE A CA 1
ATOM 2462 C C . ILE A 1 298 ? 16.505 4.137 -13.787 1.00 92.12 298 ILE A C 1
ATOM 2464 O O . ILE A 1 298 ? 16.320 4.804 -12.774 1.00 92.12 298 ILE A O 1
ATOM 2468 N N . ARG A 1 299 ? 15.962 2.923 -13.961 1.00 90.75 299 ARG A N 1
ATOM 2469 C CA . ARG A 1 299 ? 15.094 2.278 -12.957 1.00 90.75 299 ARG A CA 1
ATOM 2470 C C . ARG A 1 299 ? 15.841 1.996 -11.655 1.00 90.75 299 ARG A C 1
ATOM 2472 O O . ARG A 1 299 ? 15.328 2.282 -10.585 1.00 90.75 299 ARG A O 1
ATOM 2479 N N . ILE A 1 300 ? 17.075 1.498 -11.750 1.00 91.56 300 ILE A N 1
ATOM 2480 C CA . ILE A 1 300 ? 17.939 1.251 -10.589 1.00 91.56 300 ILE A CA 1
ATOM 2481 C C . ILE A 1 300 ? 18.188 2.549 -9.815 1.00 91.56 300 ILE A C 1
ATOM 2483 O O . ILE A 1 300 ? 18.090 2.551 -8.591 1.00 91.56 300 ILE A O 1
ATOM 2487 N N . ILE A 1 301 ? 18.499 3.646 -10.511 1.00 94.69 301 ILE A N 1
ATOM 2488 C CA . ILE A 1 301 ? 18.685 4.962 -9.897 1.00 94.69 301 ILE A CA 1
ATOM 2489 C C . ILE A 1 301 ? 17.379 5.436 -9.253 1.00 94.69 301 ILE A C 1
ATOM 2491 O O . ILE A 1 301 ? 17.421 5.869 -8.110 1.00 94.69 301 ILE A O 1
ATOM 2495 N N . GLU A 1 302 ? 16.238 5.326 -9.939 1.00 93.38 302 GLU A N 1
ATOM 2496 C CA . GLU A 1 302 ? 14.912 5.699 -9.419 1.00 93.38 302 GLU A CA 1
ATOM 2497 C C . GLU A 1 302 ? 14.585 4.961 -8.114 1.00 93.38 302 GLU A C 1
ATOM 2499 O O . GLU A 1 302 ? 14.383 5.592 -7.075 1.00 93.38 302 GLU A O 1
ATOM 2504 N N . ASP A 1 303 ? 14.624 3.630 -8.136 1.00 90.88 303 ASP A N 1
ATOM 2505 C CA . ASP A 1 303 ? 14.274 2.796 -6.986 1.00 90.88 303 ASP A CA 1
ATOM 2506 C C . ASP A 1 303 ? 15.232 3.022 -5.809 1.00 90.88 303 ASP A C 1
ATOM 2508 O O . ASP A 1 303 ? 14.806 3.212 -4.663 1.00 90.88 303 ASP A O 1
ATOM 2512 N N . ARG A 1 304 ? 16.543 3.045 -6.081 1.00 93.81 304 ARG A N 1
ATOM 2513 C CA . ARG A 1 304 ? 17.562 3.195 -5.035 1.00 93.81 304 ARG A CA 1
ATOM 2514 C C . ARG A 1 304 ? 17.633 4.611 -4.497 1.00 93.81 304 ARG A C 1
ATOM 2516 O O . ARG A 1 304 ? 17.917 4.770 -3.314 1.00 93.81 304 ARG A O 1
ATOM 2523 N N . PHE A 1 305 ? 17.385 5.629 -5.317 1.00 94.88 305 PHE A N 1
ATOM 2524 C CA . PHE A 1 305 ? 17.365 7.008 -4.841 1.00 94.88 305 PHE A CA 1
ATOM 2525 C C . PHE A 1 305 ? 16.145 7.260 -3.961 1.00 94.88 305 PHE A C 1
ATOM 2527 O O . PHE A 1 305 ? 16.285 7.852 -2.896 1.00 94.88 305 PHE A O 1
ATOM 2534 N N . ASN A 1 306 ? 14.976 6.724 -4.325 1.00 92.81 306 ASN A N 1
ATOM 2535 C CA . ASN A 1 306 ? 13.791 6.778 -3.467 1.00 92.81 306 ASN A CA 1
ATOM 2536 C C . ASN A 1 306 ? 14.043 6.098 -2.113 1.00 92.81 306 ASN A C 1
ATOM 2538 O O . ASN A 1 306 ? 13.722 6.664 -1.068 1.00 92.81 306 ASN A O 1
ATOM 2542 N N . PHE A 1 307 ? 14.683 4.924 -2.112 1.00 92.00 307 PHE A N 1
ATOM 2543 C CA . PHE A 1 307 ? 15.099 4.268 -0.872 1.00 92.00 307 PHE A CA 1
ATOM 2544 C C . PHE A 1 307 ? 16.137 5.089 -0.094 1.00 92.00 307 PHE A C 1
ATOM 2546 O O . PHE A 1 307 ? 16.042 5.213 1.123 1.00 92.00 307 PHE A O 1
ATOM 2553 N N . PHE A 1 308 ? 17.108 5.692 -0.779 1.00 93.56 308 PHE A N 1
ATOM 2554 C CA . PHE A 1 308 ? 18.121 6.539 -0.156 1.00 93.56 308 PHE A CA 1
ATOM 2555 C C . PHE A 1 308 ? 17.504 7.783 0.493 1.00 93.56 308 PHE A C 1
ATOM 2557 O O . PHE A 1 308 ? 17.877 8.122 1.614 1.00 93.56 308 PHE A O 1
ATOM 2564 N N . LEU A 1 309 ? 16.534 8.432 -0.158 1.00 92.75 309 LEU A N 1
ATOM 2565 C CA . LEU A 1 309 ? 15.777 9.533 0.433 1.00 92.75 309 LEU A CA 1
ATOM 2566 C C . LEU A 1 309 ? 15.062 9.069 1.702 1.00 92.75 309 LEU A C 1
ATOM 2568 O O . LEU A 1 309 ? 15.215 9.699 2.739 1.00 92.75 309 LEU A O 1
ATOM 2572 N N . MET A 1 310 ? 14.353 7.941 1.645 1.00 91.56 310 MET A N 1
ATOM 2573 C CA . MET A 1 310 ? 13.693 7.343 2.809 1.00 91.56 310 MET A CA 1
ATOM 2574 C C . MET A 1 310 ? 14.673 7.057 3.956 1.00 91.56 310 MET A C 1
ATOM 2576 O O . MET A 1 310 ? 14.387 7.368 5.104 1.00 91.56 310 MET A O 1
ATOM 2580 N N . ALA A 1 311 ? 15.851 6.509 3.665 1.00 91.12 311 ALA A N 1
ATOM 2581 C CA . ALA A 1 311 ? 16.839 6.185 4.690 1.00 91.12 311 ALA A CA 1
ATOM 2582 C C . ALA A 1 311 ? 17.460 7.429 5.352 1.00 91.12 311 ALA A C 1
ATOM 2584 O O . ALA A 1 311 ? 17.842 7.382 6.516 1.00 91.12 311 ALA A O 1
ATOM 2585 N N . ASN A 1 312 ? 17.565 8.544 4.621 1.00 90.44 312 ASN A N 1
ATOM 2586 C CA . ASN A 1 312 ? 18.327 9.723 5.047 1.00 90.44 312 ASN A CA 1
ATOM 2587 C C . ASN A 1 312 ? 17.453 10.940 5.417 1.00 90.44 312 ASN A C 1
ATOM 2589 O O . ASN A 1 312 ? 17.982 11.922 5.936 1.00 90.44 312 ASN A O 1
ATOM 2593 N N . ALA A 1 313 ? 16.135 10.883 5.204 1.00 86.75 313 ALA A N 1
ATOM 2594 C CA . ALA A 1 313 ? 15.200 12.002 5.392 1.00 86.75 313 ALA A CA 1
ATOM 2595 C C . ALA A 1 313 ? 14.965 12.459 6.835 1.00 86.75 313 ALA A C 1
ATOM 2597 O O . ALA A 1 313 ? 14.260 13.435 7.074 1.00 86.75 313 ALA A O 1
ATOM 2598 N N . ILE A 1 314 ? 15.485 11.739 7.819 1.00 82.94 314 ILE A N 1
ATOM 2599 C CA . ILE A 1 314 ? 15.379 12.151 9.222 1.00 82.94 314 ILE A CA 1
ATOM 2600 C C . ILE A 1 314 ? 16.754 12.538 9.752 1.00 82.94 314 ILE A C 1
ATOM 2602 O O . ILE A 1 314 ? 16.864 13.532 10.459 1.00 82.94 314 ILE A O 1
ATOM 2606 N N . ASP A 1 315 ? 17.788 11.796 9.353 1.00 82.50 315 ASP A N 1
ATOM 2607 C CA . ASP A 1 315 ? 19.129 11.929 9.919 1.00 82.50 315 ASP A CA 1
ATOM 2608 C C . ASP A 1 315 ? 20.017 12.927 9.166 1.00 82.50 315 ASP A C 1
ATOM 2610 O O . ASP A 1 315 ? 20.871 13.556 9.784 1.00 82.50 315 ASP A O 1
ATOM 2614 N N . LYS A 1 316 ? 19.852 13.074 7.841 1.00 80.00 316 LYS A N 1
ATOM 2615 C CA . LYS A 1 316 ? 20.733 13.921 7.013 1.00 80.00 316 LYS A CA 1
ATOM 2616 C C . LYS A 1 316 ? 20.097 15.216 6.536 1.00 80.00 316 LYS A C 1
ATOM 2618 O O . LYS A 1 316 ? 20.788 16.223 6.446 1.00 80.00 316 LYS A O 1
ATOM 2623 N N . PHE A 1 317 ? 18.822 15.190 6.171 1.00 78.88 317 PHE A N 1
ATOM 2624 C CA . PHE A 1 317 ? 18.100 16.383 5.737 1.00 78.88 317 PHE A CA 1
ATOM 2625 C C . PHE A 1 317 ? 16.739 16.392 6.412 1.00 78.88 317 PHE A C 1
ATOM 2627 O O . PHE A 1 317 ? 16.073 15.365 6.472 1.00 78.88 317 PHE A O 1
ATOM 2634 N N . SER A 1 318 ? 16.348 17.529 6.977 1.00 82.38 318 SER A N 1
ATOM 2635 C CA . SER A 1 318 ? 15.104 17.628 7.732 1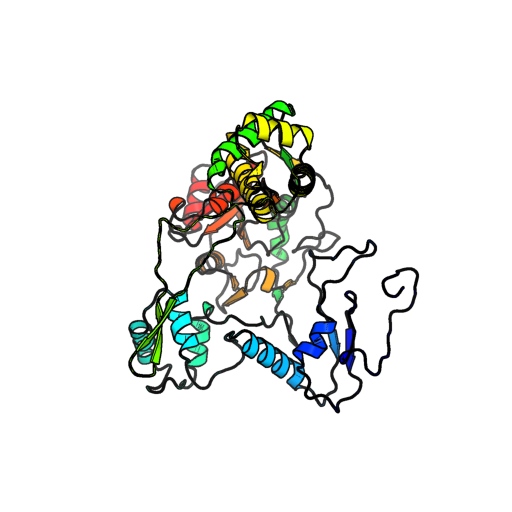.00 82.38 318 SER A CA 1
ATOM 2636 C C . SER A 1 318 ? 13.888 17.490 6.810 1.00 82.38 318 SER A C 1
ATOM 2638 O O . SER A 1 318 ? 13.887 17.928 5.661 1.00 82.38 318 SER A O 1
ATOM 2640 N N . ILE A 1 319 ? 12.820 16.903 7.341 1.00 89.06 319 ILE A N 1
ATOM 2641 C CA . ILE A 1 319 ? 11.499 16.858 6.708 1.00 89.06 319 ILE A CA 1
ATOM 2642 C C . ILE A 1 319 ? 10.461 17.476 7.633 1.00 89.06 319 ILE A C 1
ATOM 2644 O O . ILE A 1 319 ? 10.589 17.374 8.857 1.00 89.06 319 ILE A O 1
ATOM 2648 N N . GLU A 1 320 ? 9.436 18.078 7.039 1.00 89.25 320 GLU A N 1
ATOM 2649 C CA . GLU A 1 320 ? 8.274 18.624 7.737 1.00 89.25 320 GLU A CA 1
ATOM 2650 C C . GLU A 1 320 ? 6.982 18.096 7.105 1.00 89.25 320 GLU A C 1
ATOM 2652 O O . GLU A 1 320 ? 6.885 17.950 5.886 1.00 89.25 320 GLU A O 1
ATOM 2657 N N . TYR A 1 321 ? 5.974 17.834 7.935 1.00 89.06 321 TYR A N 1
ATOM 2658 C CA . TYR A 1 321 ? 4.633 17.483 7.484 1.00 89.06 321 TYR A CA 1
ATOM 2659 C C . TYR A 1 321 ? 3.728 18.714 7.545 1.00 89.06 321 TYR A C 1
ATOM 2661 O O . TYR A 1 321 ? 3.367 19.184 8.624 1.00 89.06 321 TYR A O 1
ATOM 2669 N N . LYS A 1 322 ? 3.344 19.238 6.380 1.00 87.56 322 LYS A N 1
ATOM 2670 C CA . LYS A 1 322 ? 2.467 20.411 6.264 1.00 87.56 322 LYS A CA 1
ATOM 2671 C C . LYS A 1 322 ? 1.026 19.986 6.031 1.00 87.56 322 LYS A C 1
ATOM 2673 O O . LYS A 1 322 ? 0.745 19.179 5.150 1.00 87.56 322 LYS A O 1
ATOM 2678 N N . LYS A 1 323 ? 0.091 20.561 6.782 1.00 85.31 323 LYS A N 1
ATOM 2679 C CA . LYS A 1 323 ? -1.346 20.324 6.587 1.00 85.31 323 LYS A CA 1
ATOM 2680 C C . LYS A 1 323 ? -1.860 21.090 5.377 1.00 85.31 323 LYS A C 1
ATOM 2682 O O . LYS A 1 323 ? -1.474 22.240 5.178 1.00 85.31 323 LYS A O 1
ATOM 2687 N N . VAL A 1 324 ? -2.737 20.462 4.594 1.00 81.25 324 VAL A N 1
ATOM 2688 C CA . VAL A 1 324 ? -3.214 21.032 3.317 1.00 81.25 324 VAL A CA 1
ATOM 2689 C C . VAL A 1 324 ? -4.727 21.244 3.261 1.00 81.25 324 VAL A C 1
ATOM 2691 O O . VAL A 1 324 ? -5.178 22.138 2.553 1.00 81.25 324 VAL A O 1
ATOM 2694 N N . SER A 1 325 ? -5.529 20.459 3.987 1.00 69.75 325 SER A N 1
ATOM 2695 C CA . SER A 1 325 ? -6.998 20.506 3.892 1.00 69.75 325 SER A CA 1
ATOM 2696 C C . SER A 1 325 ? -7.666 20.746 5.241 1.00 69.75 325 SER A C 1
ATOM 2698 O O . SER A 1 325 ? -7.255 20.162 6.240 1.00 69.75 325 SER A O 1
ATOM 2700 N N . ASN A 1 326 ? -8.761 21.513 5.218 1.00 65.94 326 ASN A N 1
ATOM 2701 C CA . ASN A 1 326 ? -9.710 21.636 6.330 1.00 65.94 326 ASN A CA 1
ATOM 2702 C C . ASN A 1 326 ? -10.899 20.665 6.219 1.00 65.94 326 ASN A C 1
ATOM 2704 O O . ASN A 1 326 ? -11.659 20.548 7.173 1.00 65.94 326 ASN A O 1
ATOM 2708 N N . ASN A 1 327 ? -11.086 19.986 5.077 1.00 80.75 327 ASN A N 1
ATOM 2709 C CA . ASN A 1 327 ? -12.136 18.976 4.930 1.00 80.75 327 ASN A CA 1
ATOM 2710 C C . ASN A 1 327 ? -11.544 17.562 5.028 1.00 80.75 327 ASN A C 1
ATOM 2712 O O . ASN A 1 327 ? -10.697 17.181 4.207 1.00 80.75 327 ASN A O 1
ATOM 2716 N N . ILE A 1 328 ? -11.978 16.836 6.060 1.00 85.19 328 ILE A N 1
ATOM 2717 C CA . ILE A 1 328 ? -11.547 15.478 6.422 1.00 85.19 328 ILE A CA 1
ATOM 2718 C C . ILE A 1 328 ? -12.495 14.432 5.818 1.00 85.19 328 ILE A C 1
ATOM 2720 O O . ILE A 1 328 ? -12.066 13.328 5.494 1.00 85.19 328 ILE A O 1
ATOM 2724 N N . HIS A 1 329 ? -13.768 14.781 5.630 1.00 89.56 329 HIS A N 1
ATOM 2725 C CA . HIS A 1 329 ? -14.807 13.853 5.198 1.00 89.56 329 HIS A CA 1
ATOM 2726 C C . HIS A 1 329 ? -14.998 13.859 3.668 1.00 89.56 329 HIS A C 1
ATOM 2728 O O . HIS A 1 329 ? -14.741 14.878 3.017 1.00 89.56 329 HIS A O 1
ATOM 2734 N N . PRO A 1 330 ? -15.465 12.743 3.074 1.00 90.56 330 PRO A N 1
ATOM 2735 C CA . PRO A 1 330 ? -15.737 11.449 3.710 1.00 90.56 330 PRO A CA 1
ATOM 2736 C C . PRO A 1 330 ? -14.455 10.706 4.118 1.00 90.56 330 PRO A C 1
ATOM 2738 O O . PRO A 1 330 ? -13.397 10.887 3.516 1.00 90.56 330 PRO A O 1
ATOM 2741 N N . THR A 1 331 ? -14.567 9.839 5.127 1.00 90.94 331 THR A N 1
ATOM 2742 C CA . THR A 1 331 ? -13.503 8.894 5.521 1.00 90.94 331 THR A CA 1
ATOM 2743 C C . THR A 1 331 ? -13.972 7.463 5.271 1.00 90.94 331 THR A C 1
ATOM 2745 O O . THR A 1 331 ? -15.127 7.233 4.923 1.00 90.94 331 THR A O 1
ATOM 2748 N N . LYS A 1 332 ? -13.119 6.456 5.492 1.00 90.56 332 LYS A N 1
ATOM 2749 C CA . LYS A 1 332 ? -13.564 5.052 5.412 1.00 90.56 332 LYS A CA 1
ATOM 2750 C C . LYS A 1 332 ? -14.669 4.695 6.411 1.00 90.56 332 LYS A C 1
ATOM 2752 O O . LYS A 1 332 ? -15.388 3.734 6.162 1.00 90.56 332 LYS A O 1
ATOM 2757 N N . LEU A 1 333 ? -14.802 5.451 7.502 1.00 93.00 333 LEU A N 1
ATOM 2758 C CA . LEU A 1 333 ? -15.812 5.229 8.540 1.00 93.00 333 LEU A CA 1
ATOM 2759 C C . LEU A 1 333 ? -16.956 6.247 8.502 1.00 93.00 333 LEU A C 1
ATOM 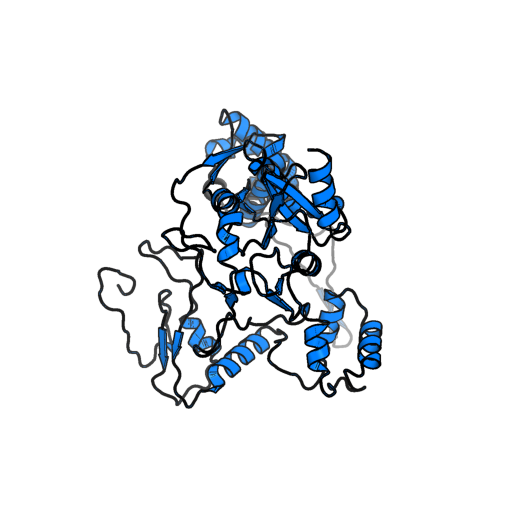2761 O O . LEU A 1 333 ? -17.914 6.078 9.250 1.00 93.00 333 LEU A O 1
ATOM 2765 N N . THR A 1 334 ? -16.882 7.291 7.666 1.00 93.19 334 THR A N 1
ATOM 2766 C CA . THR A 1 334 ? -17.867 8.382 7.671 1.00 93.19 334 THR A CA 1
ATOM 2767 C C . THR A 1 334 ? -18.314 8.814 6.282 1.00 93.19 334 THR A C 1
ATOM 2769 O O . THR A 1 334 ? -17.522 8.834 5.340 1.00 93.19 334 THR A O 1
ATOM 2772 N N . ASP A 1 335 ? -19.565 9.255 6.178 1.00 92.56 335 ASP A N 1
ATOM 2773 C CA . ASP A 1 335 ? -20.103 9.899 4.978 1.00 92.56 335 ASP A CA 1
ATOM 2774 C C . ASP A 1 335 ? -19.517 11.312 4.749 1.00 92.56 335 ASP A C 1
ATOM 2776 O O . ASP A 1 335 ? -18.688 11.802 5.520 1.00 92.56 335 ASP A O 1
ATOM 2780 N N . GLU A 1 336 ? -19.951 11.985 3.677 1.00 90.25 336 GLU A N 1
ATOM 2781 C CA . GLU A 1 336 ? -19.514 13.346 3.314 1.00 90.25 336 GLU A CA 1
ATOM 2782 C C . GLU A 1 336 ? -19.858 14.412 4.368 1.00 90.25 336 GLU A C 1
ATOM 2784 O O . GLU A 1 336 ? -19.241 15.476 4.395 1.00 90.25 336 GLU A O 1
ATOM 2789 N N . LYS A 1 337 ? -20.838 14.139 5.238 1.00 88.94 337 LYS A N 1
ATOM 2790 C CA . LYS A 1 337 ? -21.280 15.030 6.319 1.00 88.94 337 LYS A CA 1
ATOM 2791 C C . LYS A 1 337 ? -20.594 14.716 7.653 1.00 88.94 337 LYS A C 1
ATOM 2793 O O . LYS A 1 337 ? -20.816 15.444 8.617 1.00 88.94 337 LYS A O 1
ATOM 2798 N N . GLY A 1 338 ? -19.781 13.660 7.715 1.00 88.19 338 GLY A N 1
ATOM 2799 C CA . GLY A 1 338 ? -19.100 13.209 8.929 1.00 88.19 338 GLY A CA 1
ATOM 2800 C C . GLY A 1 338 ? -19.916 12.261 9.811 1.00 88.19 338 GLY A C 1
ATOM 2801 O O . GLY A 1 338 ? -19.502 11.985 10.937 1.00 88.19 338 GLY A O 1
ATOM 2802 N N . ASN A 1 339 ? -21.052 11.741 9.333 1.00 92.62 339 ASN A N 1
ATOM 2803 C CA . ASN A 1 339 ? -21.814 10.730 10.069 1.00 92.62 339 ASN A CA 1
ATOM 2804 C C . ASN A 1 339 ? -21.160 9.358 9.910 1.00 92.62 339 ASN A C 1
ATOM 2806 O O . ASN A 1 339 ? -20.732 9.002 8.811 1.00 92.62 339 ASN A O 1
ATOM 2810 N N . VAL A 1 340 ? -21.115 8.580 10.993 1.00 94.50 340 VAL A N 1
ATOM 2811 C CA . VAL A 1 340 ? -20.567 7.219 10.981 1.00 94.50 340 VAL A CA 1
ATOM 2812 C C . VAL A 1 340 ? -21.408 6.289 10.104 1.00 94.50 340 VAL A C 1
ATOM 2814 O O . VAL A 1 340 ? -22.638 6.348 10.103 1.00 94.50 340 VAL A O 1
ATOM 2817 N N . LEU A 1 341 ? -20.737 5.432 9.339 1.00 94.00 341 LEU A N 1
ATOM 2818 C CA . LEU A 1 341 ? -21.374 4.389 8.542 1.00 94.00 341 LEU A CA 1
ATOM 2819 C C . LEU A 1 341 ? -21.749 3.202 9.439 1.00 94.00 341 LEU A C 1
ATOM 2821 O O . LEU A 1 341 ? -20.936 2.766 10.247 1.00 94.00 341 LEU A O 1
ATOM 2825 N N . ASN A 1 342 ? -22.941 2.631 9.250 1.00 93.56 342 ASN A N 1
ATOM 2826 C CA . ASN A 1 342 ? -23.381 1.443 10.001 1.00 93.56 342 ASN A CA 1
ATOM 2827 C C . ASN A 1 342 ? -22.608 0.171 9.616 1.00 93.56 342 ASN A C 1
ATOM 2829 O O . ASN A 1 342 ? -22.558 -0.790 10.378 1.00 93.56 342 ASN A O 1
ATOM 2833 N N . GLU A 1 343 ? -22.048 0.142 8.408 1.00 93.50 343 GLU A N 1
ATOM 2834 C CA . GLU A 1 343 ? -21.364 -1.018 7.853 1.00 93.50 343 GLU A CA 1
ATOM 2835 C C . GLU A 1 343 ? -20.271 -0.590 6.869 1.00 93.50 343 GLU A C 1
ATOM 2837 O O . GLU A 1 343 ? -20.457 0.343 6.080 1.00 93.50 343 GLU A O 1
ATOM 2842 N N . ILE A 1 344 ? -19.147 -1.307 6.866 1.00 91.62 344 ILE A N 1
ATOM 2843 C CA . ILE A 1 344 ? -18.060 -1.116 5.892 1.00 91.62 344 ILE A CA 1
ATOM 2844 C C . ILE A 1 344 ? -17.678 -2.441 5.228 1.00 91.62 344 ILE A C 1
ATOM 2846 O O . ILE A 1 344 ? -18.138 -3.510 5.623 1.00 91.62 344 ILE A O 1
ATOM 2850 N N . SER A 1 345 ? -16.854 -2.393 4.179 1.00 88.19 345 SER A N 1
ATOM 2851 C CA . SER A 1 345 ? -16.385 -3.612 3.511 1.00 88.19 345 SER A CA 1
ATOM 2852 C C . SER A 1 345 ? -15.514 -4.439 4.457 1.00 88.19 345 SER A C 1
ATOM 2854 O O . SER A 1 345 ? -14.488 -3.946 4.922 1.00 88.19 345 SER A O 1
ATOM 2856 N N . ALA A 1 346 ? -15.861 -5.710 4.681 1.00 86.56 346 ALA A N 1
ATOM 2857 C CA . ALA A 1 346 ? -15.080 -6.591 5.552 1.00 86.56 346 ALA A CA 1
ATOM 2858 C C . ALA A 1 346 ? -13.623 -6.735 5.074 1.00 86.56 346 ALA A C 1
ATOM 2860 O O . ALA A 1 346 ? -12.697 -6.734 5.875 1.00 86.56 346 ALA A O 1
ATOM 2861 N N . SER A 1 347 ? -13.410 -6.730 3.751 1.00 81.69 347 SER A N 1
ATOM 2862 C CA . SER A 1 347 ? -12.079 -6.793 3.132 1.00 81.69 347 SER A CA 1
ATOM 2863 C C . SER A 1 347 ? -11.156 -5.628 3.481 1.00 81.69 347 SER A C 1
ATOM 2865 O O . SER A 1 347 ? -9.940 -5.748 3.329 1.00 81.69 347 SER A O 1
ATOM 2867 N N . ASP A 1 348 ? -11.735 -4.484 3.854 1.00 86.12 348 ASP A N 1
ATOM 2868 C CA . ASP A 1 348 ? -10.961 -3.313 4.250 1.00 86.12 348 ASP A CA 1
ATOM 2869 C C . ASP A 1 348 ? -10.446 -3.492 5.684 1.00 86.12 348 ASP A C 1
ATOM 2871 O O . ASP A 1 348 ? -9.377 -2.978 5.995 1.00 86.12 348 ASP A O 1
ATOM 2875 N N . VAL A 1 349 ? -11.148 -4.260 6.525 1.00 89.00 349 VAL A N 1
ATOM 2876 C CA . VAL A 1 349 ? -10.712 -4.595 7.887 1.00 89.00 349 VAL A CA 1
ATOM 2877 C C . VAL A 1 349 ? -9.762 -5.786 7.870 1.00 89.00 349 VAL A C 1
ATOM 2879 O O . VAL A 1 349 ? -8.651 -5.651 8.358 1.00 89.00 349 VAL A O 1
ATOM 2882 N N . GLY A 1 350 ? -10.114 -6.908 7.245 1.00 84.50 350 GLY A N 1
ATOM 2883 C CA . GLY A 1 350 ? -9.246 -8.087 7.175 1.00 84.50 350 GLY A CA 1
ATOM 2884 C C . GLY A 1 350 ? -9.702 -9.097 6.127 1.00 84.50 350 GLY A C 1
ATOM 2885 O O . GLY A 1 350 ? -10.843 -9.068 5.663 1.00 84.50 350 GLY A O 1
ATOM 2886 N N . VAL A 1 351 ? -8.791 -9.969 5.693 1.00 77.31 351 VAL A N 1
ATOM 2887 C CA . VAL A 1 351 ? -9.107 -11.018 4.702 1.00 77.31 351 VAL A CA 1
ATOM 2888 C C . VAL A 1 351 ? -9.632 -12.290 5.371 1.00 77.31 351 VAL A C 1
ATOM 2890 O O . VAL A 1 351 ? -10.496 -12.962 4.802 1.00 77.31 351 VAL A O 1
ATOM 2893 N N . LEU A 1 352 ? -9.127 -12.611 6.563 1.00 76.88 352 LEU A N 1
ATOM 2894 C CA . LEU A 1 352 ? -9.532 -13.772 7.351 1.00 76.88 352 LEU A CA 1
ATOM 2895 C C . LEU A 1 352 ? -10.684 -13.404 8.287 1.00 76.88 352 LEU A C 1
ATOM 2897 O O . LEU A 1 352 ? -10.811 -12.251 8.695 1.00 76.88 352 LEU A O 1
ATOM 2901 N N . PHE A 1 353 ? -11.513 -14.391 8.615 1.00 83.19 353 PHE A N 1
ATOM 2902 C CA . PHE A 1 353 ? -12.676 -14.254 9.489 1.00 83.19 353 PHE A CA 1
ATOM 2903 C C . PHE A 1 353 ? -12.660 -15.351 10.555 1.00 83.19 353 PHE A C 1
ATOM 2905 O O . PHE A 1 353 ? -12.233 -16.472 10.274 1.00 83.19 353 PHE A O 1
ATOM 2912 N N . SER A 1 354 ? -13.135 -15.027 11.755 1.00 82.25 354 SER A N 1
ATOM 2913 C CA . SER A 1 354 ? -13.286 -15.964 12.867 1.00 82.25 354 SER A CA 1
ATOM 2914 C C . SER A 1 354 ? -14.653 -15.778 13.521 1.00 82.25 354 SER A C 1
ATOM 2916 O O . SER A 1 354 ? -15.021 -14.650 13.826 1.00 82.25 354 SER A O 1
ATOM 2918 N N . ASP A 1 355 ? -15.345 -16.876 13.828 1.00 84.19 355 ASP A N 1
ATOM 2919 C CA . ASP A 1 355 ? -16.619 -16.879 14.576 1.00 84.19 355 ASP A CA 1
ATOM 2920 C C . ASP A 1 355 ? -16.438 -16.633 16.091 1.00 84.19 355 ASP A C 1
ATOM 2922 O O . ASP A 1 355 ? -17.327 -16.910 16.890 1.00 84.19 355 ASP A O 1
ATOM 2926 N N . GLU A 1 356 ? -15.256 -16.181 16.511 1.00 90.12 356 GLU A N 1
ATOM 2927 C CA . GLU A 1 356 ? -14.954 -15.943 17.922 1.00 90.12 356 GLU A CA 1
ATOM 2928 C C . GLU A 1 356 ? -15.362 -14.523 18.315 1.00 90.12 356 GLU A C 1
ATOM 2930 O O . GLU A 1 356 ? -15.264 -13.599 17.505 1.00 90.12 356 GLU A O 1
ATOM 2935 N N . ASP A 1 357 ? -15.752 -14.343 19.576 1.00 91.81 357 ASP A N 1
ATOM 2936 C CA . ASP A 1 357 ? -16.139 -13.034 20.093 1.00 91.81 357 ASP A CA 1
ATOM 2937 C C . ASP A 1 357 ? -14.970 -12.035 20.057 1.00 91.81 357 ASP A C 1
ATOM 2939 O O . ASP A 1 357 ? -13.816 -12.357 20.368 1.00 91.81 357 ASP A O 1
ATOM 2943 N N . VAL A 1 358 ? -15.289 -10.791 19.699 1.00 95.25 358 VAL A N 1
ATOM 2944 C CA . VAL A 1 358 ? -14.373 -9.646 19.776 1.00 95.25 358 VAL A CA 1
ATOM 2945 C C . VAL A 1 358 ? -14.460 -8.978 21.147 1.00 95.25 358 VAL A C 1
ATOM 2947 O O . VAL A 1 358 ? -15.484 -9.066 21.827 1.00 95.25 358 VAL A O 1
ATOM 2950 N N . ALA A 1 359 ? -13.417 -8.244 21.539 1.00 95.12 359 ALA A N 1
ATOM 2951 C CA . ALA A 1 359 ? -13.462 -7.436 22.753 1.00 95.12 359 ALA A CA 1
ATOM 2952 C C . ALA A 1 359 ? -14.652 -6.454 22.723 1.00 95.12 359 ALA A C 1
ATOM 2954 O O . ALA A 1 359 ? -14.984 -5.859 21.692 1.00 95.12 359 ALA A O 1
ATOM 2955 N N . ASN A 1 360 ? -15.282 -6.230 23.872 1.00 94.00 360 ASN A N 1
ATOM 2956 C CA . ASN A 1 360 ? -16.337 -5.241 24.052 1.00 94.00 360 ASN A CA 1
ATOM 2957 C C . ASN A 1 360 ? -15.842 -3.839 23.719 1.00 94.00 360 ASN A C 1
ATOM 2959 O O . ASN A 1 360 ? -16.628 -3.046 23.223 1.00 94.00 360 ASN A O 1
ATOM 2963 N N . SER A 1 361 ? -14.571 -3.511 23.961 1.00 93.81 361 SER A N 1
ATOM 2964 C CA . SER A 1 361 ? -13.963 -2.224 23.586 1.00 93.81 361 SER A CA 1
ATOM 2965 C C . SER A 1 361 ? -13.641 -2.093 22.086 1.00 93.81 361 SER A C 1
ATOM 2967 O O . SER A 1 361 ? -13.367 -0.987 21.618 1.00 93.81 361 SER A O 1
ATOM 2969 N N . TYR A 1 362 ? -13.735 -3.168 21.297 1.00 96.75 362 TYR A N 1
ATOM 2970 C CA . TYR A 1 362 ? -13.488 -3.119 19.855 1.00 96.75 362 TYR A CA 1
ATOM 2971 C C . TYR A 1 362 ? -14.600 -2.369 19.107 1.00 96.75 362 TYR A C 1
ATOM 2973 O O . TYR A 1 362 ? -15.767 -2.416 19.500 1.00 96.75 362 TYR A O 1
ATOM 2981 N N . PHE A 1 363 ? -14.237 -1.657 18.038 1.00 96.25 363 PHE A N 1
ATOM 2982 C CA . PHE A 1 363 ? -15.137 -0.791 17.265 1.00 96.25 363 PHE A CA 1
ATOM 2983 C C . PHE A 1 363 ? -16.041 -1.535 16.265 1.00 96.25 363 PHE A C 1
ATOM 2985 O O . PHE A 1 363 ? -17.093 -1.022 15.885 1.00 96.25 363 PHE A O 1
ATOM 2992 N N . PHE A 1 364 ? -15.649 -2.731 15.833 1.00 96.00 364 PHE A N 1
ATOM 2993 C CA . PHE A 1 364 ? -16.446 -3.570 14.937 1.00 96.00 364 PHE A CA 1
ATOM 2994 C C . PHE A 1 364 ? -17.078 -4.731 15.709 1.00 96.00 364 PHE A C 1
ATOM 2996 O O . PHE A 1 364 ? -16.546 -5.140 16.739 1.00 96.00 364 PHE A O 1
ATOM 3003 N N . ASP A 1 365 ? -18.194 -5.268 15.213 1.00 92.69 365 ASP A N 1
ATOM 3004 C CA . ASP A 1 365 ? -18.862 -6.422 15.840 1.00 92.69 365 ASP A CA 1
ATOM 3005 C C . ASP A 1 365 ? -18.252 -7.774 15.458 1.00 92.69 365 ASP A C 1
ATOM 3007 O O . ASP A 1 365 ? -18.429 -8.752 16.178 1.00 92.69 365 ASP A O 1
ATOM 3011 N N . GLU A 1 366 ? -17.527 -7.839 14.342 1.00 93.12 366 GLU A N 1
ATOM 3012 C CA . GLU A 1 366 ? -17.017 -9.093 13.787 1.00 93.12 366 GLU A CA 1
ATOM 3013 C C . GLU A 1 366 ? -15.487 -9.128 13.747 1.00 93.12 366 GLU A C 1
ATOM 3015 O O . GLU A 1 366 ? -14.815 -8.106 13.558 1.00 93.12 366 GLU A O 1
ATOM 3020 N N . LEU A 1 367 ? -14.931 -10.336 13.868 1.00 92.38 367 LEU A N 1
ATOM 3021 C CA . LEU A 1 367 ? -13.493 -10.570 13.910 1.00 92.38 367 LEU A CA 1
ATOM 3022 C C . LEU A 1 367 ? -12.936 -10.813 12.500 1.00 92.38 367 LEU A C 1
ATOM 3024 O O . LEU A 1 367 ? -12.850 -11.950 12.030 1.00 92.38 367 LEU A O 1
ATOM 3028 N N . TYR A 1 368 ? -12.496 -9.731 11.854 1.00 89.88 368 TYR A N 1
ATOM 3029 C CA . TYR A 1 368 ? -11.703 -9.786 10.623 1.00 89.88 368 TYR A CA 1
ATOM 3030 C C . TYR A 1 368 ? -10.244 -9.401 10.877 1.00 89.88 368 TYR A C 1
ATOM 3032 O O . TYR A 1 368 ? -9.967 -8.390 11.519 1.00 89.88 368 TYR A O 1
ATOM 3040 N N . TYR A 1 369 ? -9.309 -10.192 10.348 1.00 88.62 369 TYR A N 1
ATOM 3041 C CA . TYR A 1 369 ? -7.874 -10.046 10.617 1.00 88.62 369 TYR A CA 1
ATOM 3042 C C . TYR A 1 369 ? -7.008 -10.435 9.411 1.00 88.62 369 TYR A C 1
ATOM 3044 O O . TYR A 1 369 ? -7.474 -11.074 8.463 1.00 88.62 369 TYR A O 1
ATOM 3052 N N . ASP A 1 370 ? -5.745 -10.018 9.434 1.00 80.44 370 ASP A N 1
ATOM 3053 C CA . ASP A 1 370 ? -4.721 -10.347 8.441 1.00 80.44 370 ASP A CA 1
ATOM 3054 C C . ASP A 1 370 ? -3.556 -11.167 9.050 1.00 80.44 370 ASP A C 1
ATOM 3056 O O . ASP A 1 370 ? -2.874 -11.876 8.309 1.00 80.44 370 ASP A O 1
ATOM 3060 N N . SER A 1 371 ? -3.351 -11.138 10.378 1.00 85.62 371 SER A N 1
ATOM 3061 C CA . SER A 1 371 ? -2.340 -11.951 11.088 1.00 85.62 371 SER A CA 1
ATOM 3062 C C . SER A 1 371 ? -2.822 -12.494 12.444 1.00 85.62 371 SER A C 1
ATOM 3064 O O . SER A 1 371 ? -3.754 -11.960 13.049 1.00 85.62 371 SER A O 1
ATOM 3066 N N . ASP A 1 372 ? -2.183 -13.549 12.958 1.00 85.75 372 ASP A N 1
ATOM 3067 C CA . ASP A 1 372 ? -2.562 -14.164 14.243 1.00 85.75 372 ASP A CA 1
ATOM 3068 C C . ASP A 1 372 ? -2.342 -13.222 15.443 1.00 85.75 372 ASP A C 1
ATOM 3070 O O . ASP A 1 372 ? -3.095 -13.254 16.425 1.00 85.75 372 ASP A O 1
ATOM 3074 N N . LEU A 1 373 ? -1.358 -12.321 15.344 1.00 88.00 373 LEU A N 1
ATOM 3075 C CA . LEU A 1 373 ? -1.128 -11.267 16.332 1.00 88.00 373 LEU A CA 1
ATOM 3076 C C . LEU A 1 373 ? -2.293 -10.266 16.357 1.00 88.00 373 LEU A C 1
ATOM 3078 O O . LEU A 1 373 ? -2.793 -9.926 17.430 1.00 88.00 373 LEU A O 1
ATOM 3082 N N . GLU A 1 374 ? -2.791 -9.856 15.186 1.00 91.31 374 GLU A N 1
ATOM 3083 C CA . GLU A 1 374 ? -3.985 -9.007 15.087 1.00 91.31 374 GLU A CA 1
ATOM 3084 C C . GLU A 1 374 ? -5.219 -9.700 15.667 1.00 91.31 374 GLU A C 1
ATOM 3086 O O . GLU A 1 374 ? -5.950 -9.089 16.449 1.00 91.31 374 GLU A O 1
ATOM 3091 N N . LYS A 1 375 ? -5.431 -10.984 15.337 1.00 91.75 375 LYS A N 1
ATOM 3092 C CA . LYS A 1 375 ? -6.527 -11.787 15.903 1.00 91.75 375 LYS A CA 1
ATOM 3093 C C . LYS A 1 375 ? -6.473 -11.785 17.429 1.00 91.75 375 LYS A C 1
ATOM 3095 O O . LYS A 1 375 ? -7.494 -11.591 18.087 1.00 91.75 375 LYS A O 1
ATOM 3100 N N . THR A 1 376 ? -5.282 -11.969 17.994 1.00 91.44 376 THR A N 1
ATOM 3101 C CA . THR A 1 376 ? -5.071 -11.959 19.447 1.00 91.44 376 THR A CA 1
ATOM 3102 C C . THR A 1 376 ? -5.405 -10.596 20.056 1.00 91.44 376 THR A C 1
ATOM 3104 O O . THR A 1 376 ? -6.096 -10.536 21.075 1.00 91.44 376 THR A O 1
ATOM 3107 N N . ASN A 1 377 ? -4.978 -9.500 19.424 1.00 93.69 377 ASN A N 1
ATOM 3108 C CA . ASN A 1 377 ? -5.275 -8.144 19.890 1.00 93.69 377 ASN A CA 1
ATOM 3109 C C . ASN A 1 377 ? -6.779 -7.835 19.867 1.00 93.69 377 ASN A C 1
ATOM 3111 O O . ASN A 1 377 ? -7.303 -7.321 20.849 1.00 93.69 377 ASN A O 1
ATOM 3115 N N . ILE A 1 378 ? -7.488 -8.190 18.788 1.00 95.31 378 ILE A N 1
ATOM 3116 C CA . ILE A 1 378 ? -8.932 -7.924 18.630 1.00 95.31 378 ILE A CA 1
ATOM 3117 C C . ILE A 1 378 ? -9.767 -8.617 19.719 1.00 95.31 378 ILE A C 1
ATOM 3119 O O . ILE A 1 378 ? -10.788 -8.089 20.159 1.00 95.31 378 ILE A O 1
ATOM 3123 N N . LYS A 1 379 ? -9.322 -9.789 20.181 1.00 94.31 379 LYS A N 1
ATOM 3124 C CA . LYS A 1 379 ? -9.985 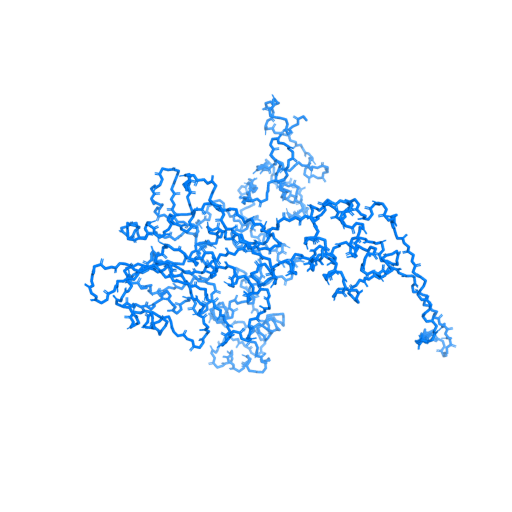-10.557 21.245 1.00 94.31 379 LYS A CA 1
ATOM 3125 C C . LYS A 1 379 ? -9.640 -10.089 22.658 1.00 94.31 379 LYS A C 1
ATOM 3127 O O . LYS A 1 379 ? -10.315 -10.470 23.611 1.00 94.31 379 LYS A O 1
ATOM 3132 N N . SER A 1 380 ? -8.549 -9.349 22.822 1.00 91.50 380 SER A N 1
ATOM 3133 C CA . SER A 1 380 ? -8.015 -9.030 24.144 1.00 91.50 380 SER A CA 1
ATOM 3134 C C . SER A 1 380 ? -8.779 -7.863 24.761 1.00 91.50 380 SER A C 1
ATOM 3136 O O . SER A 1 380 ? -8.626 -6.724 24.334 1.00 91.50 380 SER A O 1
ATOM 3138 N N . GLU A 1 381 ? -9.578 -8.135 25.794 1.00 92.25 381 GLU A N 1
ATOM 3139 C CA . GLU A 1 381 ? -10.219 -7.081 26.581 1.00 92.25 381 GLU A CA 1
ATOM 3140 C C . GLU A 1 381 ? -9.225 -6.459 27.566 1.00 92.25 381 GLU A C 1
ATOM 3142 O O . GLU A 1 381 ? -8.602 -7.159 28.369 1.00 92.25 381 GLU A O 1
ATOM 3147 N N . ILE A 1 382 ? -9.102 -5.133 27.529 1.00 90.06 382 ILE A N 1
ATOM 3148 C CA . ILE A 1 382 ? -8.145 -4.374 28.338 1.00 90.06 382 ILE A CA 1
ATOM 3149 C C . ILE A 1 382 ? -8.910 -3.265 29.046 1.00 90.06 382 ILE A C 1
ATOM 3151 O O . ILE A 1 382 ? -9.571 -2.455 28.403 1.00 90.06 382 ILE A O 1
ATOM 3155 N N . LYS A 1 383 ? -8.826 -3.220 30.378 1.00 85.94 383 LYS A N 1
ATOM 3156 C CA . LYS A 1 383 ? -9.661 -2.336 31.210 1.00 85.94 383 LYS A CA 1
ATOM 3157 C C . LYS A 1 383 ? -9.420 -0.853 30.933 1.00 85.94 383 LYS A C 1
ATOM 3159 O O . LYS A 1 383 ? -10.326 -0.039 31.081 1.00 85.94 383 LYS A O 1
ATOM 3164 N N . GLU A 1 384 ? -8.194 -0.513 30.567 1.00 88.19 384 GLU A N 1
ATOM 3165 C CA . GLU A 1 384 ? -7.736 0.842 30.290 1.00 88.19 384 GLU A CA 1
ATOM 3166 C C . GLU A 1 384 ? -8.168 1.330 28.897 1.00 88.19 384 GLU A C 1
ATOM 3168 O O . GLU A 1 384 ? -8.101 2.531 28.628 1.00 88.19 384 GLU A O 1
ATOM 3173 N N . VAL A 1 385 ? -8.624 0.435 28.011 1.00 90.62 385 VAL A N 1
ATOM 3174 C CA . VAL A 1 385 ? -9.070 0.776 26.655 1.00 90.62 385 VAL A CA 1
ATOM 3175 C C . VAL A 1 385 ? -10.547 1.167 26.677 1.00 90.62 385 VAL A C 1
ATOM 3177 O O . VAL A 1 385 ? -11.414 0.379 27.041 1.00 90.62 385 VAL A O 1
ATOM 3180 N N . ILE A 1 386 ? -10.838 2.392 26.239 1.00 91.19 386 ILE A N 1
ATOM 3181 C CA . ILE A 1 386 ? -12.205 2.895 26.057 1.00 91.19 386 ILE A CA 1
ATOM 3182 C C . ILE A 1 386 ? -12.780 2.322 24.755 1.00 91.19 386 ILE A C 1
ATOM 3184 O O . ILE A 1 386 ? -13.798 1.629 24.738 1.00 91.19 386 ILE A O 1
ATOM 3188 N N . VAL A 1 387 ? -12.071 2.584 23.657 1.00 94.38 387 VAL A N 1
ATOM 3189 C CA . VAL A 1 387 ? -12.397 2.083 22.325 1.00 94.38 387 VAL A CA 1
ATOM 3190 C C . VAL A 1 387 ? -11.116 1.855 21.542 1.00 94.38 387 VAL A C 1
ATOM 3192 O O . VAL A 1 387 ? -10.164 2.630 21.653 1.00 94.38 387 VAL A O 1
ATOM 3195 N N . PHE A 1 388 ? -11.090 0.813 20.721 1.00 96.12 388 PHE A N 1
ATOM 3196 C CA . PHE A 1 388 ? -10.028 0.622 19.744 1.00 96.12 388 PHE A CA 1
ATOM 3197 C C . PHE A 1 388 ? -10.557 0.055 18.435 1.00 96.12 388 PHE A C 1
ATOM 3199 O O . PHE A 1 388 ? -11.626 -0.552 18.377 1.00 96.12 388 PHE A O 1
ATOM 3206 N N . THR A 1 389 ? -9.804 0.264 17.363 1.00 95.69 389 THR A N 1
ATOM 3207 C CA . THR A 1 389 ? -10.176 -0.177 16.023 1.00 95.69 389 THR A CA 1
ATOM 3208 C C . THR A 1 389 ? -8.961 -0.660 15.246 1.00 95.69 389 THR A C 1
ATOM 3210 O O . THR A 1 389 ? -7.857 -0.133 15.413 1.00 95.69 389 THR A O 1
ATOM 3213 N N . LYS A 1 390 ? -9.176 -1.640 14.363 1.00 95.25 390 LYS A N 1
ATOM 3214 C CA . LYS A 1 390 ? -8.235 -1.926 13.278 1.00 95.25 390 LYS A CA 1
ATOM 3215 C C . LYS A 1 390 ? -8.460 -0.879 12.198 1.00 95.25 390 LYS A C 1
ATOM 3217 O O . LYS A 1 390 ? -9.588 -0.678 11.753 1.00 95.25 390 LYS A O 1
ATOM 3222 N N . ILE A 1 391 ? -7.401 -0.207 11.777 1.00 94.62 391 ILE A N 1
ATOM 3223 C CA . ILE A 1 391 ? -7.467 0.824 10.748 1.00 94.62 391 ILE A CA 1
ATOM 3224 C C . ILE A 1 391 ? -7.792 0.142 9.410 1.00 94.62 391 ILE A C 1
ATOM 3226 O O . ILE A 1 391 ? -7.009 -0.688 8.939 1.00 94.62 391 ILE A O 1
ATOM 3230 N N . PRO A 1 392 ? -8.921 0.481 8.756 1.00 92.25 392 PRO A N 1
ATOM 3231 C CA . PRO A 1 392 ? -9.235 -0.074 7.453 1.00 92.25 392 PRO A CA 1
ATOM 3232 C C . PRO A 1 392 ? -8.165 0.273 6.412 1.00 92.25 392 PRO A C 1
ATOM 3234 O O . PRO A 1 392 ? -7.654 1.399 6.354 1.00 92.25 392 PRO A O 1
ATOM 3237 N N . LYS A 1 393 ? -7.862 -0.686 5.535 1.00 86.50 393 LYS A N 1
ATOM 3238 C CA . LYS A 1 393 ? -6.867 -0.548 4.468 1.00 86.50 393 LYS A CA 1
ATOM 3239 C C . LYS A 1 393 ? -7.134 0.700 3.629 1.00 86.50 393 LYS A C 1
ATOM 3241 O O . LYS A 1 393 ? -8.260 0.977 3.211 1.00 86.50 393 LYS A O 1
ATOM 3246 N N . ASN A 1 394 ? -6.060 1.429 3.331 1.00 81.50 394 ASN A N 1
ATOM 3247 C CA . ASN A 1 394 ? -6.079 2.689 2.581 1.00 81.50 394 ASN A CA 1
ATOM 3248 C C . ASN A 1 394 ? -6.893 3.825 3.228 1.00 81.50 394 ASN A C 1
ATOM 3250 O O . ASN A 1 394 ? -7.197 4.789 2.524 1.00 81.50 394 ASN A O 1
ATOM 3254 N N . SER A 1 395 ? -7.244 3.742 4.518 1.00 86.56 395 SER A N 1
ATOM 3255 C CA . SER A 1 395 ? -7.895 4.863 5.204 1.00 86.56 395 SER A CA 1
ATOM 3256 C C . SER A 1 395 ? -6.910 5.975 5.543 1.00 86.56 395 SER A C 1
ATOM 3258 O O . SER A 1 395 ? -7.186 7.137 5.275 1.00 86.56 395 SER A O 1
ATOM 3260 N N . ILE A 1 396 ? -5.756 5.617 6.105 1.00 87.50 396 ILE A N 1
ATOM 3261 C CA . ILE A 1 396 ? -4.718 6.563 6.515 1.00 87.50 396 ILE A CA 1
ATOM 3262 C C . ILE A 1 396 ? -3.529 6.398 5.567 1.00 87.50 396 ILE A C 1
ATOM 3264 O O . ILE A 1 396 ? -3.120 5.282 5.251 1.00 87.50 396 ILE A O 1
ATOM 3268 N N . LYS A 1 397 ? -2.992 7.513 5.063 1.00 87.44 397 LYS A N 1
ATOM 3269 C CA . LYS A 1 397 ? -1.839 7.523 4.151 1.00 87.44 397 LYS A CA 1
ATOM 3270 C C . LYS A 1 397 ? -0.827 8.564 4.610 1.00 87.44 397 LYS A C 1
ATOM 3272 O O . LYS A 1 397 ? -0.835 9.696 4.133 1.00 87.44 397 LYS A O 1
ATOM 3277 N N . ILE A 1 398 ? 0.050 8.164 5.525 1.00 88.81 398 ILE A N 1
ATOM 3278 C CA . ILE A 1 398 ? 1.168 8.991 5.981 1.00 88.81 398 ILE A CA 1
ATOM 3279 C C . ILE A 1 398 ? 2.216 9.004 4.860 1.00 88.81 398 ILE A C 1
ATOM 3281 O O . ILE A 1 398 ? 2.682 7.927 4.471 1.00 88.81 398 ILE A O 1
ATOM 3285 N N . PRO A 1 399 ? 2.570 10.167 4.286 1.00 90.69 399 PRO A N 1
ATOM 3286 C CA . PRO A 1 399 ? 3.577 10.228 3.237 1.00 90.69 399 PRO A CA 1
ATOM 3287 C C . PRO A 1 399 ? 4.961 9.909 3.811 1.00 90.69 399 PRO A C 1
ATOM 3289 O O . PRO A 1 399 ? 5.336 10.389 4.872 1.00 90.69 399 PRO A O 1
ATOM 3292 N N . VAL A 1 400 ? 5.740 9.109 3.095 1.00 92.38 400 VAL A N 1
ATOM 3293 C CA . VAL A 1 400 ? 7.107 8.720 3.459 1.00 92.38 400 VAL A CA 1
ATOM 3294 C C . VAL A 1 400 ? 8.052 9.234 2.381 1.00 92.38 400 VAL A C 1
ATOM 3296 O O . VAL A 1 400 ? 7.709 9.238 1.192 1.00 92.38 400 VAL A O 1
ATOM 3299 N N . ALA A 1 401 ? 9.250 9.671 2.777 1.00 91.94 401 ALA A N 1
ATOM 3300 C CA . ALA A 1 401 ? 10.237 10.144 1.818 1.00 91.94 401 ALA A CA 1
ATOM 3301 C C . ALA A 1 401 ? 10.539 9.070 0.756 1.00 91.94 401 ALA A C 1
ATOM 3303 O O . ALA A 1 401 ? 10.570 7.878 1.048 1.00 91.94 401 ALA A O 1
ATOM 3304 N N . GLY A 1 402 ? 10.725 9.494 -0.496 1.00 88.50 402 GLY A N 1
ATOM 3305 C CA . GLY A 1 402 ? 10.857 8.589 -1.641 1.00 88.50 402 GLY A CA 1
ATOM 3306 C C . GLY A 1 402 ? 9.519 8.222 -2.293 1.00 88.50 402 GLY A C 1
ATOM 3307 O O . GLY A 1 402 ? 9.462 7.269 -3.064 1.00 88.50 402 GLY A O 1
ATOM 3308 N N . GLY A 1 403 ? 8.438 8.951 -1.983 1.00 86.00 403 GLY A N 1
ATOM 3309 C CA . GLY A 1 403 ? 7.145 8.831 -2.668 1.00 86.00 403 GLY A CA 1
ATOM 3310 C C . GLY A 1 403 ? 6.299 7.630 -2.241 1.00 86.00 403 GLY A C 1
ATOM 3311 O O . GLY A 1 403 ? 5.372 7.249 -2.954 1.00 86.00 403 GLY A O 1
ATOM 3312 N N . LYS A 1 404 ? 6.611 7.018 -1.095 1.00 87.25 404 LYS A N 1
ATOM 3313 C CA . LYS A 1 404 ? 5.831 5.912 -0.521 1.00 87.25 404 LYS A CA 1
ATOM 3314 C C . LYS A 1 404 ? 4.807 6.444 0.484 1.00 87.25 404 LYS A C 1
ATOM 3316 O O . LYS A 1 404 ? 4.864 7.596 0.901 1.00 87.25 404 LYS A O 1
ATOM 3321 N N . SER A 1 405 ? 3.871 5.591 0.883 1.00 88.75 405 SER A N 1
ATOM 3322 C CA . SER A 1 405 ? 2.940 5.871 1.975 1.00 88.75 405 SER A CA 1
ATOM 3323 C C . SER A 1 405 ? 2.977 4.762 3.016 1.00 88.75 405 SER A C 1
ATOM 3325 O O . SER A 1 405 ? 3.339 3.621 2.712 1.00 88.75 405 SER A O 1
ATOM 3327 N N . TYR A 1 406 ? 2.562 5.099 4.227 1.00 88.62 406 TYR A N 1
ATOM 3328 C CA . TYR A 1 406 ? 2.474 4.195 5.360 1.00 88.62 406 TYR A CA 1
ATOM 3329 C C . TYR A 1 406 ? 1.105 4.326 6.045 1.00 88.62 406 TYR A C 1
ATOM 3331 O O . TYR A 1 406 ? 0.530 5.415 6.090 1.00 88.62 406 TYR A O 1
ATOM 3339 N N . SER A 1 407 ? 0.575 3.205 6.529 1.00 89.56 407 SER A N 1
ATOM 3340 C CA . SER A 1 407 ? -0.681 3.116 7.276 1.00 89.56 407 SER A CA 1
ATOM 3341 C C . SER A 1 407 ? -0.430 2.212 8.478 1.00 89.56 407 SER A C 1
ATOM 3343 O O . SER A 1 407 ? -0.021 1.078 8.243 1.00 89.56 407 SER A O 1
ATOM 3345 N N . PRO A 1 408 ? -0.672 2.684 9.710 1.00 90.75 408 PRO A N 1
ATOM 3346 C CA . PRO A 1 408 ? -0.643 1.834 10.896 1.00 90.75 408 PRO A CA 1
ATOM 3347 C C . PRO A 1 408 ? -1.780 0.801 10.905 1.00 90.75 408 PRO A C 1
ATOM 3349 O O . PRO A 1 408 ? -2.763 0.970 10.173 1.00 90.75 408 PRO A O 1
ATOM 3352 N N . ASP A 1 409 ? -1.676 -0.207 11.776 1.00 91.81 409 ASP A N 1
ATOM 3353 C CA . ASP A 1 409 ? -2.644 -1.310 11.872 1.00 91.81 409 ASP A CA 1
ATOM 3354 C C . ASP A 1 409 ? -3.793 -1.034 12.850 1.00 91.81 409 ASP A C 1
ATOM 3356 O O . ASP A 1 409 ? -4.950 -1.313 12.532 1.00 91.81 409 ASP A O 1
ATOM 3360 N N . PHE A 1 410 ? -3.510 -0.465 14.027 1.00 95.00 410 PHE A N 1
ATOM 3361 C CA . PHE A 1 410 ? -4.519 -0.208 15.060 1.00 95.00 410 PHE A CA 1
ATOM 3362 C C . PHE A 1 410 ? -4.471 1.210 15.623 1.00 95.00 410 PHE A C 1
ATOM 3364 O O . PHE A 1 410 ? -3.419 1.847 15.697 1.00 95.00 410 PHE A O 1
ATOM 3371 N N . ALA A 1 411 ? -5.631 1.659 16.101 1.00 93.88 411 ALA A N 1
ATOM 3372 C CA . ALA A 1 411 ? -5.798 2.880 16.874 1.00 93.88 411 ALA A CA 1
ATOM 3373 C C . ALA A 1 411 ? -6.587 2.590 18.159 1.00 93.88 411 ALA A C 1
ATOM 3375 O O . ALA A 1 411 ? -7.685 2.040 18.100 1.00 93.88 411 ALA A O 1
ATOM 3376 N N . TYR A 1 412 ? -6.036 2.989 19.302 1.00 93.56 412 TYR A N 1
ATOM 3377 C CA . TYR A 1 412 ? -6.585 2.817 20.645 1.00 93.56 412 TYR A CA 1
ATOM 3378 C C . TYR A 1 412 ? -6.828 4.181 21.295 1.00 93.56 412 TYR A C 1
ATOM 3380 O O . TYR A 1 412 ? -6.015 5.100 21.172 1.00 93.56 412 TYR A O 1
ATOM 3388 N N . VAL A 1 413 ? -7.923 4.291 22.039 1.00 91.31 413 VAL A N 1
ATOM 3389 C CA . VAL A 1 413 ? -8.209 5.402 22.949 1.00 91.31 413 VAL A CA 1
ATOM 3390 C C . VAL A 1 413 ? -8.197 4.843 24.366 1.00 91.31 413 VAL A C 1
ATOM 3392 O O . VAL A 1 413 ? -9.041 4.022 24.727 1.00 91.31 413 VAL A O 1
ATOM 3395 N N . LEU A 1 414 ? -7.225 5.275 25.162 1.00 88.44 414 LEU A N 1
ATOM 3396 C CA . LEU A 1 414 ? -6.990 4.802 26.523 1.00 88.44 414 LEU A CA 1
ATOM 3397 C C . LEU A 1 414 ? -7.462 5.832 27.552 1.00 88.44 414 LEU A C 1
ATOM 3399 O O . LEU A 1 414 ? -7.441 7.042 27.298 1.00 88.44 414 LEU A O 1
ATOM 3403 N N . LYS A 1 415 ? -7.833 5.351 28.739 1.00 83.44 415 LYS A N 1
ATOM 3404 C CA . LYS A 1 415 ? -8.113 6.160 29.928 1.00 83.44 415 LYS A CA 1
ATOM 3405 C C . LYS A 1 415 ? -6.924 6.088 30.887 1.00 83.44 415 LYS A C 1
ATOM 3407 O O . LYS A 1 415 ? -6.506 4.996 31.258 1.00 83.44 415 LYS A O 1
ATOM 3412 N N . PHE A 1 416 ? -6.401 7.235 31.322 1.00 71.62 416 PHE A N 1
ATOM 3413 C CA . PHE A 1 416 ? -5.402 7.260 32.398 1.00 71.62 416 PHE A CA 1
ATOM 3414 C C . PHE A 1 416 ? -6.022 6.845 33.742 1.00 71.62 416 PHE A C 1
ATOM 3416 O O . PHE A 1 416 ? -7.231 6.998 33.947 1.00 71.62 416 PHE A O 1
ATOM 3423 N N . LYS A 1 417 ? -5.192 6.364 34.679 1.00 63.19 417 LYS A N 1
ATOM 3424 C CA . LYS A 1 417 ? -5.623 5.936 36.027 1.00 63.19 417 LYS A CA 1
ATOM 3425 C C . LYS A 1 417 ? -6.356 7.039 36.801 1.00 63.19 417 LYS A C 1
ATOM 3427 O O . LYS A 1 417 ? -7.279 6.740 37.552 1.00 63.19 417 LYS A O 1
ATOM 3432 N N . ASP A 1 418 ? -6.019 8.295 36.531 1.00 59.97 418 ASP A N 1
ATOM 3433 C CA . ASP A 1 418 ? -6.606 9.487 37.158 1.00 59.97 418 ASP A CA 1
ATOM 3434 C C . ASP A 1 418 ? -8.020 9.804 36.637 1.00 59.97 418 ASP A C 1
ATOM 3436 O O . ASP A 1 418 ? -8.727 10.659 37.161 1.00 59.97 418 ASP A O 1
ATOM 3440 N N . GLY A 1 419 ? -8.451 9.111 35.581 1.00 57.97 419 GLY A N 1
ATOM 3441 C CA . GLY A 1 419 ? -9.826 9.081 35.105 1.00 57.97 419 GLY A CA 1
ATOM 3442 C C . GLY A 1 419 ? -10.288 10.250 34.231 1.00 57.97 419 GLY A C 1
ATOM 3443 O O . GLY A 1 419 ? -11.319 10.106 33.572 1.00 57.97 419 GLY A O 1
ATOM 3444 N N . GLU A 1 420 ? -9.543 11.355 34.161 1.00 57.50 420 GLU A N 1
ATOM 3445 C CA . GLU A 1 420 ? -9.949 12.552 33.401 1.00 57.50 420 GLU A CA 1
ATOM 3446 C C . GLU A 1 420 ? -9.289 12.691 32.023 1.00 57.50 420 GLU A C 1
ATOM 3448 O O . GLU A 1 420 ? -9.841 13.330 31.125 1.00 57.50 420 GLU A O 1
ATOM 3453 N N . GLN A 1 421 ? -8.114 12.097 31.815 1.00 62.97 421 GLN A N 1
ATOM 3454 C CA . GLN A 1 421 ? -7.360 12.281 30.578 1.00 62.97 421 GLN A CA 1
ATOM 3455 C C . GLN A 1 421 ? -7.509 11.078 29.634 1.00 62.97 421 GLN A C 1
ATOM 3457 O O . GLN A 1 421 ? -7.427 9.922 30.051 1.00 62.97 421 GLN A O 1
ATOM 3462 N N . LYS A 1 422 ? -7.699 11.366 28.340 1.00 75.12 422 LYS A N 1
ATOM 3463 C CA . LYS A 1 422 ? -7.607 10.386 27.250 1.00 75.12 422 LYS A CA 1
ATOM 3464 C C . LYS A 1 422 ? -6.207 10.402 26.640 1.00 75.12 422 LYS A C 1
ATOM 3466 O O . LYS A 1 422 ? -5.627 11.483 26.470 1.00 75.12 422 LYS A O 1
ATOM 3471 N N . LEU A 1 423 ? -5.699 9.223 26.298 1.00 79.69 423 LEU A N 1
ATOM 3472 C CA . LEU A 1 423 ? -4.484 9.034 25.508 1.00 79.69 423 LEU A CA 1
ATOM 3473 C C . LEU A 1 423 ? -4.844 8.337 24.204 1.00 79.69 423 LEU A C 1
ATOM 3475 O O . LEU A 1 423 ? -5.540 7.325 24.220 1.00 79.69 423 LEU A O 1
ATOM 3479 N N . ASN A 1 424 ? -4.350 8.857 23.090 1.00 86.81 424 ASN A N 1
ATOM 3480 C CA . ASN A 1 424 ? -4.471 8.179 21.814 1.00 86.81 424 ASN A CA 1
ATOM 3481 C C . ASN A 1 424 ? -3.206 7.356 21.588 1.00 86.81 424 ASN A C 1
ATOM 3483 O O . ASN A 1 424 ? -2.095 7.849 21.779 1.00 86.81 424 ASN A O 1
ATOM 3487 N N . PHE A 1 425 ? -3.371 6.107 21.185 1.00 87.88 425 PHE A N 1
ATOM 3488 C CA . PHE A 1 425 ? -2.271 5.172 21.033 1.00 87.88 425 PHE A CA 1
ATOM 3489 C C . PHE A 1 425 ? -2.395 4.433 19.703 1.00 87.88 425 PHE A C 1
ATOM 3491 O O . PHE A 1 425 ? -3.411 3.802 19.427 1.00 87.88 425 PHE A O 1
ATOM 3498 N N . ILE A 1 426 ? -1.384 4.551 18.850 1.00 90.56 426 ILE A N 1
ATOM 3499 C CA . ILE A 1 426 ? -1.335 3.922 17.530 1.00 90.56 426 ILE A CA 1
ATOM 3500 C C . ILE A 1 426 ? -0.335 2.778 17.566 1.00 90.56 426 ILE A C 1
ATOM 3502 O O . ILE A 1 426 ? 0.783 2.935 18.058 1.00 90.56 426 ILE A O 1
ATOM 3506 N N . VAL A 1 427 ? -0.739 1.636 17.014 1.00 90.62 427 VAL A N 1
ATOM 3507 C CA . VAL A 1 427 ? 0.071 0.419 17.031 1.00 90.62 427 VAL A CA 1
ATOM 3508 C C . VAL A 1 427 ? 0.286 -0.097 15.620 1.00 90.62 427 VAL A C 1
ATOM 3510 O O . VAL A 1 427 ? -0.666 -0.279 14.859 1.00 90.62 427 VAL A O 1
ATOM 3513 N N . GLU A 1 428 ? 1.547 -0.364 15.302 1.00 92.00 428 GLU A N 1
ATOM 3514 C CA . GLU A 1 428 ? 1.957 -1.180 14.162 1.00 92.00 428 GLU A CA 1
ATOM 3515 C C . GLU A 1 428 ? 2.221 -2.606 14.634 1.00 92.00 428 GLU A C 1
ATOM 3517 O O . GLU A 1 428 ? 3.029 -2.807 15.538 1.00 92.00 428 GLU A O 1
ATOM 3522 N N . THR A 1 429 ? 1.607 -3.601 14.007 1.00 88.69 429 THR A N 1
ATOM 3523 C CA . THR A 1 429 ? 1.864 -5.010 14.308 1.00 88.69 429 THR A CA 1
ATOM 3524 C C . THR A 1 429 ? 2.880 -5.607 13.342 1.00 88.69 429 THR A C 1
ATOM 3526 O O . THR A 1 429 ? 2.867 -5.367 12.129 1.00 88.69 429 THR A O 1
ATOM 3529 N N . LYS A 1 430 ? 3.819 -6.382 13.887 1.00 87.12 430 LYS A N 1
ATOM 3530 C CA . LYS A 1 430 ? 4.844 -7.073 13.109 1.00 87.12 430 LYS A CA 1
ATOM 3531 C C . LYS A 1 430 ? 4.997 -8.502 13.588 1.00 87.12 430 LYS A C 1
ATOM 3533 O O . LYS A 1 430 ? 5.326 -8.748 14.744 1.00 87.12 430 LYS A O 1
ATOM 3538 N N . ASP A 1 431 ? 4.827 -9.431 12.655 1.00 81.06 431 ASP A N 1
ATOM 3539 C CA . ASP A 1 431 ? 5.003 -10.868 12.873 1.00 81.06 431 ASP A CA 1
ATOM 3540 C C . ASP A 1 431 ? 6.496 -11.257 12.880 1.00 81.06 431 ASP A C 1
ATOM 3542 O O . ASP A 1 431 ? 6.953 -12.137 12.158 1.00 81.06 431 ASP A O 1
ATOM 3546 N N . VAL A 1 432 ? 7.297 -10.505 13.640 1.00 78.81 432 VAL A N 1
ATOM 3547 C CA . VAL A 1 432 ? 8.714 -10.775 13.908 1.00 78.81 432 VAL A CA 1
ATOM 3548 C C . VAL A 1 432 ? 8.986 -10.525 15.387 1.00 78.81 432 VAL A C 1
ATOM 3550 O O . VAL A 1 432 ? 8.347 -9.675 16.004 1.00 78.81 432 VAL A O 1
ATOM 3553 N N . ASN A 1 433 ? 9.966 -11.229 15.951 1.00 77.56 433 ASN A N 1
ATOM 3554 C CA . ASN A 1 433 ? 10.247 -11.186 17.391 1.00 77.56 433 ASN A CA 1
ATOM 3555 C C . ASN A 1 433 ? 10.934 -9.889 17.860 1.00 77.56 433 ASN A C 1
ATOM 3557 O O . ASN A 1 433 ? 10.987 -9.620 19.058 1.00 77.56 433 ASN A O 1
ATOM 3561 N N . SER A 1 434 ? 11.546 -9.116 16.960 1.00 81.88 434 SER A N 1
ATOM 3562 C CA . SER A 1 434 ? 12.257 -7.889 17.328 1.00 81.88 434 SER A CA 1
ATOM 3563 C C . SER A 1 434 ? 12.488 -6.966 16.133 1.00 81.88 434 SER A C 1
ATOM 3565 O O . SER A 1 434 ? 12.336 -7.354 14.971 1.00 81.88 434 SER A O 1
ATOM 3567 N N . LYS A 1 435 ? 12.941 -5.741 16.425 1.00 79.44 435 LYS A N 1
ATOM 3568 C CA . LYS A 1 435 ? 13.307 -4.727 15.425 1.00 79.44 435 LYS A CA 1
ATOM 3569 C C . LYS A 1 435 ? 14.378 -5.213 14.441 1.00 79.44 435 LYS A C 1
ATOM 3571 O O . LYS A 1 435 ? 14.378 -4.765 13.297 1.00 79.44 435 LYS A O 1
ATOM 3576 N N . ASP A 1 436 ? 15.255 -6.129 14.849 1.00 80.44 436 ASP A N 1
ATOM 3577 C CA . ASP A 1 436 ? 16.311 -6.671 13.986 1.00 80.44 436 ASP A CA 1
ATOM 3578 C C . ASP A 1 436 ? 15.759 -7.574 12.879 1.00 80.44 436 ASP A C 1
ATOM 3580 O O . ASP A 1 436 ? 16.340 -7.623 11.796 1.00 80.44 436 ASP A O 1
ATOM 3584 N N . GLY A 1 437 ? 14.603 -8.208 13.111 1.00 76.94 437 GLY A N 1
ATOM 3585 C CA . GLY A 1 437 ? 13.899 -9.015 12.111 1.00 76.94 437 GLY A CA 1
ATOM 3586 C C . GLY A 1 437 ? 13.178 -8.199 11.033 1.00 76.94 437 GLY A C 1
ATOM 3587 O O . GLY A 1 437 ? 12.724 -8.763 10.042 1.00 76.94 437 GLY A O 1
ATOM 3588 N N . LEU A 1 438 ? 13.067 -6.876 11.197 1.00 83.00 438 LEU A N 1
ATOM 3589 C CA . LEU A 1 438 ? 12.416 -6.010 10.215 1.00 83.00 438 LEU A CA 1
ATOM 3590 C C . LEU A 1 438 ? 13.309 -5.763 9.000 1.00 83.00 438 LEU A C 1
ATOM 3592 O O . LEU A 1 438 ? 14.514 -5.514 9.129 1.00 83.00 438 LEU A O 1
ATOM 3596 N N . ARG A 1 439 ? 12.692 -5.703 7.817 1.00 86.81 439 ARG A N 1
ATOM 3597 C CA . ARG A 1 439 ? 13.372 -5.228 6.607 1.00 86.81 439 ARG A CA 1
ATOM 3598 C C . ARG A 1 439 ? 13.708 -3.748 6.766 1.00 86.81 439 ARG A C 1
ATOM 3600 O O . ARG A 1 439 ? 12.955 -2.994 7.381 1.00 86.81 439 ARG A O 1
ATOM 3607 N N . ASP A 1 440 ? 14.793 -3.293 6.148 1.00 87.25 440 ASP A N 1
ATOM 3608 C CA . ASP A 1 440 ? 15.225 -1.894 6.281 1.00 87.25 440 ASP A CA 1
ATOM 3609 C C . ASP A 1 440 ? 14.159 -0.897 5.810 1.00 87.25 440 ASP A C 1
ATOM 3611 O O . ASP A 1 440 ? 13.935 0.130 6.446 1.00 87.25 440 ASP A O 1
ATOM 3615 N N . GLU A 1 441 ? 13.420 -1.232 4.749 1.00 86.56 441 GLU A N 1
ATOM 3616 C CA . GLU A 1 441 ? 12.280 -0.424 4.306 1.00 86.56 441 GLU A CA 1
ATOM 3617 C C . GLU A 1 441 ? 11.210 -0.265 5.400 1.00 86.56 441 GLU A C 1
ATOM 3619 O O . GLU A 1 441 ? 10.644 0.818 5.549 1.00 86.56 441 GLU A O 1
ATOM 3624 N N . GLU A 1 442 ? 10.931 -1.314 6.174 1.00 86.88 442 GLU A N 1
ATOM 3625 C CA . GLU A 1 442 ? 9.950 -1.261 7.264 1.00 86.88 442 GLU A CA 1
ATOM 3626 C C . GLU A 1 442 ? 10.462 -0.393 8.407 1.00 86.88 442 GLU A C 1
ATOM 3628 O O . GLU A 1 442 ? 9.734 0.481 8.875 1.00 86.88 442 GLU A O 1
ATOM 3633 N N . LYS A 1 443 ? 11.738 -0.552 8.785 1.00 90.12 443 LYS A N 1
ATOM 3634 C CA . LYS A 1 443 ? 12.385 0.280 9.810 1.00 90.12 443 LYS A CA 1
ATOM 3635 C C . LYS A 1 443 ? 12.265 1.767 9.476 1.00 90.12 443 LYS A C 1
ATOM 3637 O O . LYS A 1 443 ? 11.901 2.562 10.341 1.00 90.12 443 LYS A O 1
ATOM 3642 N N . PHE A 1 444 ? 12.533 2.153 8.228 1.00 90.50 444 PHE A N 1
ATOM 3643 C CA . PHE A 1 444 ? 12.453 3.559 7.836 1.00 90.50 444 PHE A CA 1
ATOM 3644 C C . PHE A 1 444 ? 11.017 4.083 7.755 1.00 90.50 444 PHE A C 1
ATOM 3646 O O . PHE A 1 444 ? 10.787 5.225 8.152 1.00 90.50 444 PHE A O 1
ATOM 3653 N N . LYS A 1 445 ? 10.042 3.283 7.300 1.00 90.25 445 LYS A N 1
ATOM 3654 C CA . LYS A 1 445 ? 8.619 3.679 7.318 1.00 90.25 445 LYS A CA 1
ATOM 3655 C C . LYS A 1 445 ? 8.115 3.930 8.738 1.00 90.25 445 LYS A C 1
ATOM 3657 O O . LYS A 1 445 ? 7.493 4.961 8.977 1.00 90.25 445 LYS A O 1
ATOM 3662 N N . ILE A 1 446 ? 8.450 3.037 9.669 1.00 88.75 446 ILE A N 1
ATOM 3663 C CA . ILE A 1 446 ? 8.123 3.173 11.095 1.00 88.75 446 ILE A CA 1
ATOM 3664 C C . ILE A 1 446 ? 8.742 4.462 11.650 1.00 88.75 446 ILE A C 1
ATOM 3666 O O . ILE A 1 446 ? 8.033 5.275 12.231 1.00 88.75 446 ILE A O 1
ATOM 3670 N N . LYS A 1 447 ? 10.020 4.736 11.354 1.00 89.94 447 LYS A N 1
ATOM 3671 C CA . LYS A 1 447 ? 10.694 5.981 11.770 1.00 89.94 447 LYS A CA 1
ATOM 3672 C C . LYS A 1 447 ? 10.006 7.252 11.242 1.00 89.94 447 LYS A C 1
ATOM 3674 O O . LYS A 1 447 ? 9.976 8.282 11.911 1.00 89.94 447 LYS A O 1
ATOM 3679 N N . HIS A 1 448 ? 9.447 7.204 10.030 1.00 90.31 448 HIS A N 1
ATOM 3680 C CA . HIS A 1 448 ? 8.679 8.323 9.471 1.00 90.31 448 HIS A CA 1
ATOM 3681 C C . HIS A 1 448 ? 7.336 8.515 10.165 1.00 90.31 448 HIS A C 1
ATOM 3683 O O . HIS A 1 448 ? 6.925 9.662 10.343 1.00 90.31 448 HIS A O 1
ATOM 3689 N N . ALA A 1 449 ? 6.676 7.421 10.545 1.00 87.81 449 ALA A N 1
ATOM 3690 C CA . ALA A 1 449 ? 5.446 7.456 11.321 1.00 87.81 449 ALA A CA 1
ATOM 3691 C C . ALA A 1 449 ? 5.693 8.019 12.725 1.00 87.81 449 ALA A C 1
ATOM 3693 O O . ALA A 1 449 ? 4.979 8.927 13.134 1.00 87.81 449 ALA A O 1
ATOM 3694 N N . GLU A 1 450 ? 6.756 7.575 13.403 1.00 88.00 450 GLU A N 1
ATOM 3695 C CA . GLU A 1 450 ? 7.215 8.140 14.681 1.00 88.00 450 GLU A CA 1
ATOM 3696 C C . GLU A 1 450 ? 7.369 9.662 14.567 1.00 88.00 450 GLU A C 1
ATOM 3698 O O . GLU A 1 450 ? 6.722 10.402 15.299 1.00 88.00 450 GLU A O 1
ATOM 3703 N N . LYS A 1 451 ? 8.122 10.147 13.569 1.00 87.50 451 LYS A N 1
ATOM 3704 C CA . LYS A 1 451 ? 8.296 11.591 13.330 1.00 87.50 451 LYS A CA 1
ATOM 3705 C C . LYS A 1 451 ? 7.000 12.318 12.950 1.00 87.50 451 LYS A C 1
ATOM 3707 O O . LYS A 1 451 ? 6.859 13.501 13.233 1.00 87.50 451 LYS A O 1
ATOM 3712 N N . PHE A 1 452 ? 6.073 11.652 12.264 1.00 86.38 452 PHE A N 1
ATOM 3713 C CA . PHE A 1 452 ? 4.776 12.235 11.913 1.00 86.38 452 PHE A CA 1
ATOM 3714 C C . PHE A 1 452 ? 3.913 12.485 13.156 1.00 86.38 452 PHE A C 1
ATOM 3716 O O . PHE A 1 452 ? 3.211 13.494 13.225 1.00 86.38 452 PHE 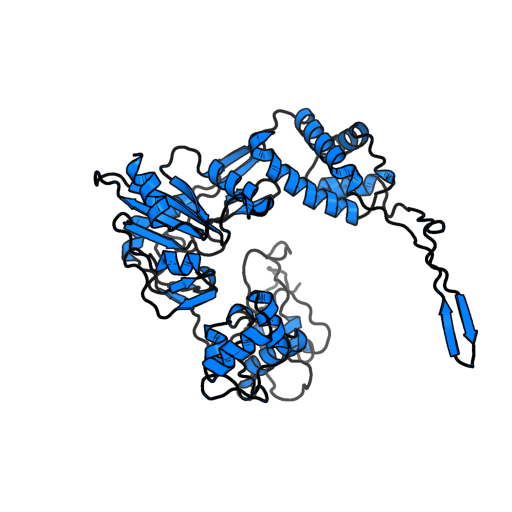A O 1
ATOM 3723 N N . PHE A 1 453 ? 3.993 11.583 14.134 1.00 83.44 453 PHE A N 1
ATOM 3724 C CA . PHE A 1 453 ? 3.282 11.694 15.404 1.00 83.44 453 PHE A CA 1
ATOM 3725 C C . PHE A 1 453 ? 4.070 12.456 16.486 1.00 83.44 453 PHE A C 1
ATOM 3727 O O . PHE A 1 453 ? 3.487 12.832 17.502 1.00 83.44 453 PHE A O 1
ATOM 3734 N N . ASP A 1 454 ? 5.350 12.762 16.247 1.00 75.50 454 ASP A N 1
ATOM 3735 C CA . ASP A 1 454 ? 6.219 13.559 17.120 1.00 75.50 454 ASP A CA 1
ATOM 3736 C C . ASP A 1 454 ? 5.793 15.045 17.135 1.00 75.50 454 ASP A C 1
ATOM 3738 O O . ASP A 1 454 ? 6.305 15.888 16.394 1.00 75.50 454 ASP A O 1
ATOM 3742 N N . GLY A 1 455 ? 4.787 15.383 17.957 1.00 61.50 455 GLY A N 1
ATOM 3743 C CA . GLY A 1 455 ? 4.436 16.775 18.263 1.00 61.50 455 GLY A CA 1
ATOM 3744 C C . GLY A 1 455 ? 2.957 17.092 18.545 1.00 61.50 455 GLY A C 1
ATOM 3745 O O . GLY A 1 455 ? 2.052 16.802 17.766 1.00 61.50 455 GLY A O 1
ATOM 3746 N N . LYS A 1 456 ? 2.741 17.827 19.650 1.00 46.31 456 LYS A N 1
ATOM 3747 C CA . LYS A 1 456 ? 1.536 18.570 20.113 1.00 46.31 456 LYS A CA 1
ATOM 3748 C C . LYS A 1 456 ? 0.208 17.827 20.306 1.00 46.31 456 LYS A C 1
ATOM 3750 O O . LYS A 1 456 ? -0.690 18.413 20.910 1.00 46.31 456 LYS A O 1
ATOM 3755 N N . VAL A 1 457 ? 0.054 16.578 19.883 1.00 51.12 457 VAL A N 1
ATOM 3756 C CA . VAL A 1 457 ? -1.124 15.763 20.222 1.00 51.12 457 VAL A CA 1
ATOM 3757 C C . VAL A 1 457 ? -0.675 14.563 21.041 1.00 51.12 457 VAL A C 1
ATOM 3759 O O . VAL A 1 457 ? 0.392 14.019 20.798 1.00 51.12 457 VAL A O 1
ATOM 3762 N N . LYS A 1 458 ? -1.491 14.172 22.023 1.00 64.12 458 LYS A N 1
ATOM 3763 C CA . LYS A 1 458 ? -1.346 12.977 22.866 1.00 64.12 458 LYS A CA 1
ATOM 3764 C C . LYS A 1 458 ? -1.471 11.672 22.051 1.00 64.12 458 LYS A C 1
ATOM 3766 O O . LYS A 1 458 ? -2.320 10.852 22.383 1.00 64.12 458 LYS A O 1
ATOM 3771 N N . ILE A 1 459 ? -0.752 11.535 20.937 1.00 75.12 459 ILE A N 1
ATOM 3772 C CA . ILE A 1 459 ? -0.705 10.320 20.124 1.00 75.12 459 ILE A CA 1
ATOM 3773 C C . ILE A 1 459 ? 0.651 9.669 20.357 1.00 75.12 459 ILE A C 1
ATOM 3775 O O . ILE A 1 459 ? 1.664 10.167 19.883 1.00 75.12 459 ILE A O 1
ATOM 3779 N N . GLU A 1 460 ? 0.650 8.564 21.088 1.00 83.25 460 GLU A N 1
ATOM 3780 C CA . GLU A 1 460 ? 1.822 7.705 21.245 1.00 83.25 460 GLU A CA 1
ATOM 3781 C C . GLU A 1 460 ? 1.798 6.659 20.126 1.00 83.25 460 GLU A C 1
ATOM 3783 O O . GLU A 1 460 ? 0.751 6.073 19.847 1.00 83.25 460 GLU A O 1
ATOM 3788 N N . PHE A 1 461 ? 2.928 6.430 19.462 1.00 86.19 461 PHE A N 1
ATOM 3789 C CA . PHE A 1 461 ? 3.056 5.429 18.402 1.00 86.19 461 PHE A CA 1
ATOM 3790 C C . PHE A 1 461 ? 4.067 4.362 18.824 1.00 86.19 461 PHE A C 1
ATOM 3792 O O . PHE A 1 461 ? 5.189 4.695 19.200 1.00 86.19 461 PHE A O 1
ATOM 3799 N N . MET A 1 462 ? 3.690 3.082 18.750 1.00 88.06 462 MET A N 1
ATOM 3800 C CA . MET A 1 462 ? 4.591 1.964 19.053 1.00 88.06 462 MET A CA 1
ATOM 3801 C C . MET A 1 462 ? 4.456 0.820 18.052 1.00 88.06 462 MET A C 1
ATOM 3803 O O . MET A 1 462 ? 3.413 0.599 17.442 1.00 88.06 462 MET A O 1
ATOM 3807 N N . THR A 1 463 ? 5.536 0.053 17.916 1.00 89.19 463 THR A N 1
ATOM 3808 C CA . THR A 1 463 ? 5.536 -1.213 17.175 1.00 89.19 463 THR A CA 1
ATOM 3809 C C . THR A 1 463 ? 5.369 -2.378 18.148 1.00 89.19 463 THR A C 1
ATOM 3811 O O . THR A 1 463 ? 6.117 -2.478 19.119 1.00 89.19 463 THR A O 1
ATOM 3814 N N . GLN A 1 464 ? 4.416 -3.265 17.873 1.00 91.12 464 GLN A N 1
ATOM 3815 C CA . GLN A 1 464 ? 4.209 -4.523 18.577 1.00 91.12 464 GLN A CA 1
ATOM 3816 C C . GLN A 1 464 ? 4.839 -5.676 17.794 1.00 91.12 464 GLN A C 1
ATOM 3818 O O . GLN A 1 464 ? 4.464 -5.948 16.652 1.00 91.12 464 GLN A O 1
ATOM 3823 N N . PHE A 1 465 ? 5.769 -6.367 18.444 1.00 90.00 465 PHE A N 1
ATOM 3824 C CA . PHE A 1 465 ? 6.405 -7.586 17.951 1.00 90.00 465 PHE A CA 1
ATOM 3825 C C . PHE A 1 465 ? 5.648 -8.832 18.428 1.00 90.00 465 PHE A C 1
ATOM 3827 O O . PHE A 1 465 ? 4.931 -8.784 19.430 1.00 90.00 465 PHE A O 1
ATOM 3834 N N . SER A 1 466 ? 5.820 -9.960 17.739 1.00 82.00 466 SER A N 1
ATOM 3835 C CA . SER A 1 466 ? 5.114 -11.226 18.016 1.00 82.00 466 SER A CA 1
ATOM 3836 C C . SER A 1 466 ? 5.324 -11.764 19.439 1.00 82.00 466 SER A C 1
ATOM 3838 O O . SER A 1 466 ? 4.462 -12.450 19.984 1.00 82.00 466 SER A O 1
ATOM 3840 N N . ASN A 1 467 ? 6.449 -11.431 20.073 1.00 84.38 467 ASN A N 1
ATOM 3841 C CA . ASN A 1 467 ? 6.782 -11.808 21.448 1.00 84.38 467 ASN A CA 1
ATOM 3842 C C . ASN A 1 467 ? 6.216 -10.850 22.515 1.00 84.38 467 ASN A C 1
ATOM 3844 O O . ASN A 1 467 ? 6.465 -11.054 23.705 1.00 84.38 467 ASN A O 1
ATOM 3848 N N . ASN A 1 468 ? 5.498 -9.793 22.127 1.00 86.56 468 ASN A N 1
ATOM 3849 C CA . ASN A 1 468 ? 4.939 -8.808 23.048 1.00 86.56 468 ASN A CA 1
ATOM 3850 C C . ASN A 1 468 ? 3.413 -8.793 22.972 1.00 86.56 468 ASN A C 1
ATOM 3852 O O . ASN A 1 468 ? 2.814 -8.741 21.893 1.00 86.56 468 ASN A O 1
ATOM 3856 N N . LYS A 1 469 ? 2.762 -8.785 24.138 1.00 88.06 469 LYS A N 1
ATOM 3857 C CA . LYS A 1 469 ? 1.313 -8.599 24.204 1.00 88.06 469 LYS A CA 1
ATOM 3858 C C . LYS A 1 469 ? 0.993 -7.111 24.186 1.00 88.06 469 LYS A C 1
ATOM 3860 O O . LYS A 1 469 ? 1.704 -6.300 24.775 1.00 88.06 469 LYS A O 1
ATOM 3865 N N . ILE A 1 470 ? -0.135 -6.762 23.576 1.00 89.31 470 ILE A N 1
ATOM 3866 C CA . ILE A 1 470 ? -0.635 -5.383 23.541 1.00 89.31 470 ILE A CA 1
ATOM 3867 C C . ILE A 1 470 ? -0.829 -4.797 24.952 1.00 89.31 470 ILE A C 1
ATOM 3869 O O . ILE A 1 470 ? -0.565 -3.621 25.181 1.00 89.31 470 ILE A O 1
ATOM 3873 N N . VAL A 1 471 ? -1.207 -5.641 25.916 1.00 86.88 471 VAL A N 1
ATOM 3874 C CA . VAL A 1 471 ? -1.370 -5.270 27.329 1.00 86.88 471 VAL A CA 1
ATOM 3875 C C . VAL A 1 471 ? -0.058 -4.758 27.926 1.00 86.88 471 VAL A C 1
ATOM 3877 O O . VAL A 1 471 ? -0.064 -3.773 28.659 1.00 86.88 471 VAL A O 1
ATOM 3880 N N . ASP A 1 472 ? 1.068 -5.386 27.588 1.00 87.69 472 ASP A N 1
ATOM 3881 C CA . ASP A 1 472 ? 2.376 -5.008 28.127 1.00 87.69 472 ASP A CA 1
ATOM 3882 C C . ASP A 1 472 ? 2.796 -3.626 27.608 1.00 87.69 472 ASP A C 1
ATOM 3884 O O . ASP A 1 472 ? 3.258 -2.793 28.385 1.00 87.69 472 ASP A O 1
ATOM 3888 N N . LEU A 1 473 ? 2.544 -3.348 26.322 1.00 85.38 473 LEU A N 1
ATOM 3889 C CA . LEU A 1 473 ? 2.801 -2.041 25.706 1.00 85.38 473 LEU A CA 1
ATOM 3890 C C . LEU A 1 473 ? 1.950 -0.935 26.340 1.00 85.38 473 LEU A C 1
ATOM 3892 O O . LEU A 1 473 ? 2.466 0.125 26.691 1.00 85.38 473 LEU A O 1
ATOM 3896 N N . ILE A 1 474 ? 0.653 -1.190 26.530 1.00 83.88 474 ILE A N 1
ATOM 3897 C CA . ILE A 1 474 ? -0.261 -0.236 27.174 1.00 83.88 474 ILE A CA 1
ATOM 3898 C C . ILE A 1 474 ? 0.168 0.033 28.622 1.00 83.88 474 ILE A C 1
ATOM 3900 O O . ILE A 1 474 ? 0.142 1.182 29.072 1.00 83.88 474 ILE A O 1
ATOM 3904 N N . ASN A 1 475 ? 0.615 -0.996 29.346 1.00 82.75 475 ASN A N 1
ATOM 3905 C CA . ASN A 1 475 ? 1.112 -0.849 30.713 1.00 82.75 475 ASN A CA 1
ATOM 3906 C C . ASN A 1 475 ? 2.354 0.045 30.791 1.00 82.75 475 ASN A C 1
ATOM 3908 O O . ASN A 1 475 ? 2.432 0.874 31.692 1.00 82.75 475 ASN A O 1
ATOM 3912 N N . THR A 1 476 ? 3.301 -0.065 29.854 1.00 79.94 476 THR A N 1
ATOM 3913 C CA . THR A 1 476 ? 4.485 0.814 29.834 1.00 79.94 476 THR A CA 1
ATOM 3914 C C . THR A 1 476 ? 4.087 2.290 29.758 1.00 79.94 476 THR A C 1
ATOM 3916 O O . THR A 1 476 ? 4.617 3.120 30.487 1.00 79.94 476 THR A O 1
ATOM 3919 N N . ILE A 1 477 ? 3.090 2.621 28.939 1.00 75.31 477 ILE A N 1
ATOM 3920 C CA . ILE A 1 477 ? 2.698 4.015 28.698 1.00 75.31 477 ILE A CA 1
ATOM 3921 C C . ILE A 1 477 ? 1.815 4.578 29.825 1.00 75.31 477 ILE A C 1
ATOM 3923 O O . ILE A 1 477 ? 1.827 5.779 30.086 1.00 75.31 477 ILE A O 1
ATOM 3927 N N . THR A 1 478 ? 1.039 3.721 30.491 1.00 65.81 478 THR A N 1
ATOM 3928 C CA . THR A 1 478 ? 0.106 4.105 31.570 1.00 65.81 478 THR A CA 1
ATOM 3929 C C . THR A 1 478 ? 0.726 4.079 32.971 1.00 65.81 478 THR A C 1
ATOM 3931 O O . THR A 1 478 ? 0.057 4.434 33.943 1.00 65.81 478 THR A O 1
ATOM 3934 N N . VAL A 1 479 ? 1.971 3.612 33.109 1.00 56.31 479 VAL A N 1
ATOM 3935 C CA . VAL A 1 479 ? 2.733 3.642 34.370 1.00 56.31 479 VAL A CA 1
ATOM 3936 C C . VAL A 1 479 ? 3.673 4.851 34.433 1.00 56.31 479 VAL A C 1
ATOM 3938 O O . VAL A 1 479 ? 3.895 5.370 35.523 1.00 56.31 479 VAL A O 1
ATOM 3941 N N . ASP A 1 480 ? 4.171 5.327 33.288 1.00 46.19 480 ASP A N 1
ATOM 3942 C CA . ASP A 1 480 ? 5.132 6.438 33.204 1.00 46.19 480 ASP A CA 1
ATOM 3943 C C . ASP A 1 480 ? 4.486 7.843 33.139 1.00 46.19 480 ASP A C 1
ATOM 3945 O O . ASP A 1 480 ? 5.197 8.852 33.080 1.00 46.19 480 ASP A O 1
ATOM 3949 N N . LYS A 1 481 ? 3.151 7.936 33.151 1.00 44.69 481 LYS A N 1
ATOM 3950 C CA . LYS A 1 481 ? 2.363 9.181 33.120 1.00 44.69 481 LYS A CA 1
ATOM 3951 C C . LYS A 1 481 ? 1.092 9.019 33.938 1.00 44.69 481 LYS A C 1
ATOM 3953 O O . LYS A 1 481 ? 0.682 10.043 34.523 1.00 44.69 481 LYS A O 1
#

Foldseek 3Di:
DQLAPVDPDDDDDDDPVLPDDQAAAPAQEDEDPDPDDDPPQLCSSCVSHPHFHADNVRHGDDPDDGHRHYHDDPVPPCSLVSNQVSQCVVVVFAALPDDDQFDDPLNLVLQCVVVVHDSVVVVVVLVVVVQADPVRGGDVCNSVVCCVPVVVSGDGCPCVRGDDPPDDQDKFFFPQVLCVLCVVVLLVLLFDWDKDWDDPDLVLVLVLLLVLCLVCLVVFDFDFDFDWDWDWDDDPNDTDIDGPPDPVPGPGDTDAPDDPVVLLVLLCVLVVDDSVSVVVSCVVSPRPCSRRRDPVRSVVCLVSVLVSQLLPDVPPTDMDIGGDDPQSPDFQQAHSVRRGDRIGRLVQLADDFDPDAFAPQEGTGGDHHHDPLSSQQRRDHDPFFNHKYFGGHPRGFQAGRSGHTDDFGMWTWGAAPVRPDIAIETEHEDAAADPVPDDPSVVSNLVSVCVVPPDDHRYHYDYDYPNDHPNVVVVVVRVVD

Sequence (481 aa):
AMLDLENQRRFIFSKWTLREGWDNPNVFQICKLRSSGSEISKLQEVGRGLRLPVNEYGNRVKDEQFYLNYFVDFTESDFVDKLVNEINQKSGAISIGLVPDKLTDIMIRKICELYETTEDELLEVLDSNNVVTRTNSFKTGGFDFIKQNYPRIFEGVNSNKVRKATDPKKRVVVRTEKYQELKDLWEKLNEKVILEYKFDNETEFKTLFTEFLKAQKDNFTTDGINERISKIEIKDNKAVANEPESVYNRKTTTFSLMKYSDFLKELSRKLNLNIKTLHEAIVTSKIEINQYLNQKTIRIIEDRFNFFLMANAIDKFSIEYKKVSNNIHPTKLTDEKGNVLNEISASDVGVLFSDEDVANSYFFDELYYDSDLEKTNIKSEIKEVIVFTKIPKNSIKIPVAGGKSYSPDFAYVLKFKDGEQKLNFIVETKDVNSKDGLRDEEKFKIKHAEKFFDGKVKIEFMTQFSNNKIVDLINTITVDK

Secondary structure (DSSP, 8-state):
-TT-SS--------SSTTTTT---TT--EEE----S---S-HHHHHHTT-SPPB-TTSPBP-SS----EEE--GGGTTHHHHHHHHHHHHHT---SSS--SB--HHHHHHHHHHHT--HHHHHHHHHHTT-B-TTSBBPTTHHHHHHHH-GGG--SS-TTTS--TTS---EEEB-GGGHHHHHHHHHHHT--EEEEEE-SSHHHHHHHHHHHHHHHGGG----EEPP---EEEEETTEEEEE----GGG---EE--SS-HHHHHHHHHHHHT--HHHHHHHHHHHT--GGGG-SHHHHHHHHHHHHHHHHHHTTTTSEEEEEE--S---SBTTB-TTSPBPSEEEHHHH-SEEE-SPPPTTBSBSSEEESSHHHHHHHH---TTEEEEEEPPTTS--EEETTTEEE--SEEEEEE-TTSS-EEEEEEEEESSSSGGGS-HHHHHHHHHHHHHH-SSS-EEEEEEETTS-HHHHHHHHHH--

pLDDT: mean 82.59, std 11.33, range [44.69, 96.81]